Protein AF-0000000066313481 (afdb_homodimer)

Foldseek 3Di:
DAEAAEAEDQQQDPQLLVLLVLLCVQFQHQEYEAELQHPRRVVNLVSCVVPVRRAYAHAAELAAFAFPDPDQDQQADPVRTGHNDVCCLVVVVVPHDLVSVLVRRVVSVVSCVVSVDDHAEYDYDPRCCVRNVVSRLVVCVVSVHAYEDDPNDDDNDPHDYFPEEDAQCDDVSVDLVNVVVVCVVQQPHPGYYYYYAHAGDADPSCVVGDPRGVCNPSNSPNRSDPVSVVVCVVSVHHYDHRNVD/DAEAAEAEDQQQDPQLLVLLVLLCVQFQHQEYEAELQHPRRVVNLVSCVVPVRRAYAHAAELAAFAFPDPDQDQQADPVRTGHNDVVCLVVVVVPHDLVSSLVRRVVSVVSCVVSVDDHAEYDYDPRCCVSNVVSRLVVCVVSVHAYEDDPVDDDNDPHDYFPEEDAQCADVSVDLVNVVVVCVVQQPHPGYYYYYAHAGDADPSCVVGDPRGVCNPSNSPNRSDPVSVVVCVVSVYHYDHRNVD

Nearest PDB structures (foldseek):
  2i5i-assembly1_A  TM=9.371E-01  e=2.123E-26  Enterococcus faecalis V583
  7vi8-assembly1_A  TM=9.196E-01  e=6.247E-24  Klebsiella pneumoniae subsp. pneumoniae MGH 78578
  8jqf-assembly1_B  TM=8.524E-01  e=1.718E-20  Cyclobacterium marinum
  8jqf-assembly1_A  TM=8.500E-01  e=6.571E-20  Cyclobacterium marinum
  9dne-assembly1_I  TM=4.622E-01  e=2.523E-01  synthetic construct

Sequence (490 aa):
MKIIFNADDFGISPGAVYGILESYRRGVVKSTTLLANSPAFDLAVEVAKENPGLDIGAHLTLTFGYPLLQGLETLTDDNGRFRKNYTALESGLANVDMEEVERELTAQIEKILGAGITISHFDTHHSIEPLIYPVQHKLAEKYGVSIRRHSDVSDFGAIKTPDLFDTSFYADGVSFETIKKIVQEHIGTNDVVEVMTHPAYIDETLREISSYVEPRIKEVSILTSRELQAYLGQQEVEIISFRDLMKIIFNADDFGISPGAVYGILESYRRGVVKSTTLLANSPAFDLAVEVAKENPGLDIGAHLTLTFGYPLLQGLETLTDDNGRFRKNYTALESGLANVDMEEVERELTAQIEKILGAGITISHFDTHHSIEPLIYPVQHKLAEKYGVSIRRHSDVSDFGAIKTPDLFDTSFYADGVSFETIKKIVQEHIGTNDVVEVMTHPAYIDETLREISSYVEPRIKEVSILTSRELQAYLGQQEVEIISFRDL

Organism: Listeria innocua serovar 6a (strain ATCC BAA-680 / CLIP 11262) (NCBI:txid272626)

Solvent-accessible surface area (backbone atoms only — not comparable to full-atom values): 25602 Å² total; per-residue (Å²): 47,34,36,26,35,34,29,50,56,30,5,54,16,65,26,23,32,51,20,42,47,46,18,36,77,59,33,63,34,31,23,33,18,38,26,62,67,30,85,19,29,67,60,32,51,53,52,44,69,76,35,75,80,55,39,38,19,39,29,42,68,68,50,63,58,42,61,93,61,80,89,56,72,59,54,29,45,97,84,53,31,25,42,64,55,58,58,43,49,67,70,33,43,85,60,45,51,64,66,57,51,46,53,44,51,48,51,40,51,48,50,43,45,71,73,71,45,73,65,34,30,38,45,47,57,90,68,47,51,81,78,40,42,70,53,52,50,54,49,26,61,73,71,69,30,29,39,66,46,48,90,84,58,87,78,61,83,89,50,52,53,50,75,39,59,42,68,60,50,42,73,93,30,61,48,71,64,46,55,49,50,56,48,63,75,38,59,91,38,86,46,34,36,33,37,45,38,54,28,15,25,45,31,60,61,39,61,72,77,40,92,82,51,74,56,17,24,52,41,29,53,51,45,36,29,64,66,52,54,52,52,41,63,70,69,60,48,41,77,43,34,68,77,72,107,46,33,36,28,35,35,31,48,55,30,4,55,16,65,27,23,32,52,22,41,48,46,18,36,77,58,33,62,34,31,22,33,17,38,26,61,68,31,86,18,29,68,58,32,52,53,53,44,69,78,34,76,80,55,38,37,20,38,28,43,68,68,52,63,59,43,61,92,60,79,88,56,73,58,53,29,45,97,84,53,30,25,40,66,51,58,59,41,50,64,70,32,43,83,60,45,50,65,66,56,49,45,53,45,51,48,49,39,52,48,50,42,45,69,72,70,46,73,66,35,29,37,44,46,56,89,68,46,49,79,78,41,41,73,53,53,50,53,50,25,62,75,71,69,27,28,38,65,46,47,90,85,58,90,77,60,80,89,50,52,52,49,74,39,60,42,68,59,50,42,72,93,32,61,48,72,64,46,54,49,51,56,47,64,75,40,57,90,39,85,46,33,36,32,37,46,38,53,28,15,25,45,31,60,62,40,61,72,76,40,91,82,51,73,58,17,22,53,40,28,53,50,44,35,29,65,66,51,52,52,52,42,65,68,65,64,48,43,78,43,33,66,76,71,106

Structure (mmCIF, N/CA/C/O backbone):
data_AF-0000000066313481-model_v1
#
loop_
_entity.id
_entity.type
_entity.pdbx_description
1 polymer 'Carbohydrate deacetylase 1'
#
loop_
_atom_site.group_PDB
_atom_site.id
_atom_site.type_symbol
_atom_site.label_atom_id
_atom_site.label_alt_id
_atom_site.label_comp_id
_atom_site.label_asym_id
_atom_site.label_entity_id
_atom_site.label_seq_id
_atom_site.pdbx_PDB_ins_code
_atom_site.Cartn_x
_atom_site.Cartn_y
_atom_site.Cartn_z
_atom_site.occupancy
_atom_site.B_iso_or_equiv
_atom_site.auth_seq_id
_atom_site.auth_comp_id
_atom_site.auth_asym_id
_atom_site.auth_atom_id
_atom_site.pdbx_PDB_model_num
ATOM 1 N N . MET A 1 1 ? 20.969 -18.859 -16.391 1 94.88 1 MET A N 1
ATOM 2 C CA . MET A 1 1 ? 19.641 -19.281 -15.953 1 94.88 1 MET A CA 1
ATOM 3 C C . MET A 1 1 ? 18.656 -18.125 -16.078 1 94.88 1 MET A C 1
ATOM 5 O O . MET A 1 1 ? 19.047 -16.969 -16.25 1 94.88 1 MET A O 1
ATOM 9 N N . LYS A 1 2 ? 17.359 -18.484 -16.141 1 97.69 2 LYS A N 1
ATOM 10 C CA . LYS A 1 2 ? 16.266 -17.516 -16.078 1 97.69 2 LYS A CA 1
ATOM 11 C C . LYS A 1 2 ? 15.445 -17.703 -14.797 1 97.69 2 LYS A C 1
ATOM 13 O O . LYS A 1 2 ? 15.328 -18.812 -14.281 1 97.69 2 LYS A O 1
ATOM 18 N N . ILE A 1 3 ? 14.961 -16.578 -14.32 1 98.31 3 ILE A N 1
ATOM 19 C CA . ILE A 1 3 ? 14.195 -16.656 -13.078 1 98.31 3 ILE A CA 1
ATOM 20 C C . ILE A 1 3 ? 12.883 -15.891 -13.227 1 98.31 3 ILE A C 1
ATOM 22 O O . ILE A 1 3 ? 12.859 -14.805 -13.805 1 98.31 3 ILE A O 1
ATOM 26 N N . ILE A 1 4 ? 11.805 -16.469 -12.836 1 98.75 4 ILE A N 1
ATOM 27 C CA . ILE A 1 4 ? 10.5 -15.828 -12.711 1 98.75 4 ILE A CA 1
ATOM 28 C C . ILE A 1 4 ? 10.156 -15.625 -11.234 1 98.75 4 ILE A C 1
ATOM 30 O O . ILE A 1 4 ? 10 -16.594 -10.484 1 98.75 4 ILE A O 1
ATOM 34 N N . PHE A 1 5 ? 10.156 -14.375 -10.805 1 98.88 5 PHE A N 1
ATOM 35 C CA . PHE A 1 5 ? 9.531 -14.086 -9.523 1 98.88 5 PHE A CA 1
ATOM 36 C C . PHE A 1 5 ? 8.031 -13.867 -9.688 1 98.88 5 PHE A C 1
ATOM 38 O O . PHE A 1 5 ? 7.598 -12.82 -10.164 1 98.88 5 PHE A O 1
ATOM 45 N N . ASN A 1 6 ? 7.27 -14.867 -9.297 1 98.88 6 ASN A N 1
ATOM 46 C CA . ASN A 1 6 ? 5.816 -14.75 -9.375 1 98.88 6 ASN A CA 1
ATOM 47 C C . ASN A 1 6 ? 5.203 -14.445 -8.016 1 98.88 6 ASN A C 1
ATOM 49 O O . ASN A 1 6 ? 5.434 -15.18 -7.047 1 98.88 6 ASN A O 1
ATOM 53 N N . ALA A 1 7 ? 4.5 -13.312 -7.949 1 98.94 7 ALA A N 1
ATOM 54 C CA . ALA A 1 7 ? 3.818 -12.938 -6.715 1 98.94 7 ALA A CA 1
ATOM 55 C C . ALA A 1 7 ? 2.406 -13.516 -6.672 1 98.94 7 ALA A C 1
ATOM 57 O O . ALA A 1 7 ? 1.537 -13.109 -7.445 1 98.94 7 ALA A O 1
ATOM 58 N N . ASP A 1 8 ? 2.199 -14.422 -5.75 1 98.5 8 ASP A N 1
ATOM 59 C CA . ASP A 1 8 ? 0.881 -15.031 -5.578 1 98.5 8 ASP A CA 1
ATOM 60 C C . ASP A 1 8 ? -0.061 -14.094 -4.828 1 98.5 8 ASP A C 1
ATOM 62 O O . ASP A 1 8 ? 0.377 -13.094 -4.246 1 98.5 8 ASP A O 1
ATOM 66 N N . ASP A 1 9 ? -1.373 -14.344 -4.941 1 98.5 9 ASP A N 1
ATOM 67 C CA . ASP A 1 9 ? -2.418 -13.75 -4.109 1 98.5 9 ASP A CA 1
ATOM 68 C C . ASP A 1 9 ? -2.709 -12.312 -4.527 1 98.5 9 ASP A C 1
ATOM 70 O O . ASP A 1 9 ? -3.107 -11.492 -3.703 1 98.5 9 ASP A O 1
ATOM 74 N N . PHE A 1 10 ? -2.43 -11.977 -5.824 1 98.88 10 PHE A N 1
ATOM 75 C CA . PHE A 1 10 ? -2.818 -10.648 -6.297 1 98.88 10 PHE A CA 1
ATOM 76 C C . PHE A 1 10 ? -4.316 -10.43 -6.121 1 98.88 10 PHE A C 1
ATOM 78 O O . PHE A 1 10 ? -5.121 -11.281 -6.504 1 98.88 10 PHE A O 1
ATOM 85 N N . GLY A 1 11 ? -4.684 -9.352 -5.371 1 98.75 11 GLY A N 1
ATOM 86 C CA . GLY A 1 11 ? -6.086 -9.039 -5.141 1 98.75 11 GLY A CA 1
ATOM 87 C C . GLY A 1 11 ? -6.586 -9.5 -3.783 1 98.75 11 GLY A C 1
ATOM 88 O O . GLY A 1 11 ? -7.695 -9.156 -3.375 1 98.75 11 GLY A O 1
ATOM 89 N N . ILE A 1 12 ? -5.77 -10.227 -3.012 1 98.69 12 ILE A N 1
ATOM 90 C CA . ILE A 1 12 ? -6.254 -10.805 -1.764 1 98.69 12 ILE A CA 1
ATOM 91 C C . ILE A 1 12 ? -6.625 -9.688 -0.789 1 98.69 12 ILE A C 1
ATOM 93 O O . ILE A 1 12 ? -7.562 -9.836 -0 1 98.69 12 ILE A O 1
ATOM 97 N N . SER A 1 13 ? -5.926 -8.609 -0.8 1 98.69 13 SER A N 1
ATOM 98 C CA . SER A 1 13 ? -6.176 -7.406 -0.014 1 98.69 13 SER A CA 1
ATOM 99 C C . SER A 1 13 ? -5.543 -6.18 -0.665 1 98.69 13 SER A C 1
ATOM 101 O O . SER A 1 13 ? -4.664 -6.309 -1.517 1 98.69 13 SER A O 1
ATOM 103 N N . PRO A 1 14 ? -5.98 -4.977 -0.264 1 98.81 14 PRO A N 1
ATOM 104 C CA . PRO A 1 14 ? -5.355 -3.779 -0.835 1 98.81 14 PRO A CA 1
ATOM 105 C C . PRO A 1 14 ? -3.855 -3.709 -0.554 1 98.81 14 PRO A C 1
ATOM 107 O O . PRO A 1 14 ? -3.07 -3.385 -1.449 1 98.81 14 PRO A O 1
ATOM 110 N N . GLY A 1 15 ? -3.488 -4.047 0.662 1 98.81 15 GLY A N 1
ATOM 111 C CA . GLY A 1 15 ? -2.074 -4.062 0.999 1 98.81 15 GLY A CA 1
ATOM 112 C C . GLY A 1 15 ? -1.263 -4.992 0.116 1 98.81 15 GLY A C 1
ATOM 113 O O . GLY A 1 15 ? -0.123 -4.684 -0.238 1 98.81 15 GLY A O 1
ATOM 114 N N . ALA A 1 16 ? -1.848 -6.098 -0.25 1 98.94 16 ALA A N 1
ATOM 115 C CA . ALA A 1 16 ? -1.171 -7.047 -1.132 1 98.94 16 ALA A CA 1
ATOM 116 C C . ALA A 1 16 ? -1.066 -6.496 -2.551 1 98.94 16 ALA A C 1
ATOM 118 O O . ALA A 1 16 ? -0.037 -6.656 -3.211 1 98.94 16 ALA A O 1
ATOM 119 N N . VAL A 1 17 ? -2.119 -5.871 -3.016 1 98.94 17 VAL A N 1
ATOM 120 C CA . VAL A 1 17 ? -2.098 -5.281 -4.352 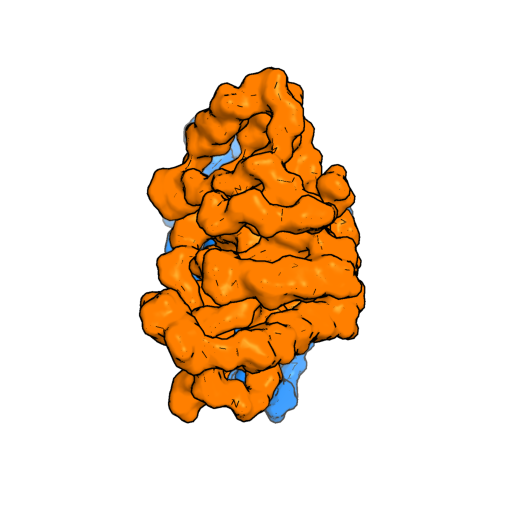1 98.94 17 VAL A CA 1
ATOM 121 C C . VAL A 1 17 ? -0.947 -4.281 -4.453 1 98.94 17 VAL A C 1
ATOM 123 O O . VAL A 1 17 ? -0.136 -4.352 -5.383 1 98.94 17 VAL A O 1
ATOM 126 N N . TYR A 1 18 ? -0.778 -3.449 -3.494 1 98.88 18 TYR A N 1
ATOM 127 C CA . TYR A 1 18 ? 0.228 -2.395 -3.566 1 98.88 18 TYR A CA 1
ATOM 128 C C . TYR A 1 18 ? 1.617 -2.947 -3.273 1 98.88 18 TYR A C 1
ATOM 130 O O . TYR A 1 18 ? 2.611 -2.475 -3.832 1 98.88 18 TYR A O 1
ATOM 138 N N . GLY A 1 19 ? 1.683 -3.949 -2.379 1 98.88 19 GLY A N 1
ATOM 139 C CA . GLY A 1 19 ? 2.965 -4.602 -2.172 1 98.88 19 GLY A CA 1
ATOM 140 C C . GLY A 1 19 ? 3.506 -5.27 -3.422 1 98.88 19 GLY A C 1
ATOM 141 O O . GLY A 1 19 ? 4.703 -5.188 -3.709 1 98.88 19 GLY A O 1
ATOM 142 N N . ILE A 1 20 ? 2.625 -5.898 -4.145 1 98.94 20 ILE A N 1
ATOM 143 C CA . ILE A 1 20 ? 3.008 -6.543 -5.395 1 98.94 20 ILE A CA 1
ATOM 144 C C . ILE A 1 20 ? 3.355 -5.484 -6.438 1 98.94 20 ILE A C 1
ATOM 146 O O . ILE A 1 20 ? 4.348 -5.617 -7.16 1 98.94 20 ILE A O 1
ATOM 150 N N . LEU A 1 21 ? 2.586 -4.434 -6.496 1 98.88 21 LEU A N 1
ATOM 151 C CA . LEU A 1 21 ? 2.875 -3.338 -7.418 1 98.88 21 LEU A CA 1
ATOM 152 C C . LEU A 1 21 ? 4.27 -2.775 -7.172 1 98.88 21 LEU A C 1
ATOM 154 O O . LEU A 1 21 ? 5.039 -2.578 -8.117 1 98.88 21 LEU A O 1
ATOM 158 N N . GLU A 1 22 ? 4.562 -2.535 -5.898 1 98.69 22 GLU A N 1
ATOM 159 C CA . GLU A 1 22 ? 5.871 -1.985 -5.551 1 98.69 22 GLU A CA 1
ATOM 160 C C . GLU A 1 22 ? 6.992 -2.949 -5.926 1 98.69 22 GLU A C 1
ATOM 162 O O . GLU A 1 22 ? 8.023 -2.535 -6.465 1 98.69 22 GLU A O 1
ATOM 167 N N . SER A 1 23 ? 6.777 -4.211 -5.684 1 98.88 23 SER A N 1
ATOM 168 C CA . SER A 1 23 ? 7.777 -5.227 -5.996 1 98.88 23 SER A CA 1
ATOM 169 C C . SER A 1 23 ? 7.992 -5.352 -7.5 1 98.88 23 SER A C 1
ATOM 171 O O . SER A 1 23 ? 9.047 -5.805 -7.945 1 98.88 23 SER A O 1
ATOM 173 N N . TYR A 1 24 ? 7.008 -4.977 -8.273 1 98.88 24 TYR A N 1
ATOM 174 C CA . TYR A 1 24 ? 7.102 -4.953 -9.734 1 98.88 24 TYR A CA 1
ATOM 175 C C . TYR A 1 24 ? 7.793 -3.684 -10.211 1 98.88 24 TYR A C 1
ATOM 177 O O . TYR A 1 24 ? 8.797 -3.748 -10.93 1 98.88 24 TYR A O 1
ATOM 185 N N . ARG A 1 25 ? 7.359 -2.516 -9.719 1 98.44 25 ARG A N 1
ATOM 186 C CA . ARG A 1 25 ? 7.832 -1.238 -10.242 1 98.44 25 ARG A CA 1
ATOM 187 C C . ARG A 1 25 ? 9.25 -0.947 -9.773 1 98.44 25 ARG A C 1
ATOM 189 O O . ARG A 1 25 ? 10.031 -0.324 -10.5 1 98.44 25 ARG A O 1
ATOM 196 N N . ARG A 1 26 ? 9.555 -1.423 -8.586 1 97.62 26 ARG A N 1
ATOM 197 C CA . ARG A 1 26 ? 10.828 -1.031 -8 1 97.62 26 ARG A CA 1
ATOM 198 C C . ARG A 1 26 ? 11.672 -2.254 -7.656 1 97.62 26 ARG A C 1
ATOM 200 O O . ARG A 1 26 ? 12.703 -2.139 -6.984 1 97.62 26 ARG A O 1
ATOM 207 N N . GLY A 1 27 ? 11.156 -3.432 -8.125 1 98.5 27 GLY A N 1
ATOM 208 C CA . GLY A 1 27 ? 11.844 -4.648 -7.738 1 98.5 27 GLY A CA 1
ATOM 209 C C . GLY A 1 27 ? 11.953 -5.66 -8.867 1 98.5 27 GLY A C 1
ATOM 210 O O . GLY A 1 27 ? 12.109 -5.285 -10.031 1 98.5 27 GLY A O 1
ATOM 211 N N . VAL A 1 28 ? 11.953 -6.941 -8.461 1 98.69 28 VAL A N 1
ATOM 212 C CA . VAL A 1 28 ? 12.352 -7.98 -9.406 1 98.69 28 VAL A CA 1
ATOM 213 C C . VAL A 1 28 ? 11.133 -8.789 -9.836 1 98.69 28 VAL A C 1
ATOM 215 O O . VAL A 1 28 ? 11.234 -9.656 -10.703 1 98.69 28 VAL A O 1
ATOM 218 N N . VAL A 1 29 ? 9.953 -8.461 -9.297 1 98.94 29 VAL A N 1
ATOM 219 C CA . VAL A 1 29 ? 8.742 -9.188 -9.656 1 98.94 29 VAL A CA 1
ATOM 220 C C . VAL A 1 29 ? 8.281 -8.773 -11.055 1 98.94 29 VAL A C 1
ATOM 222 O O . VAL A 1 29 ? 8.195 -7.578 -11.352 1 98.94 29 VAL A O 1
ATOM 225 N N . LYS A 1 30 ? 7.996 -9.789 -11.891 1 98.81 30 LYS A N 1
ATOM 226 C CA . LYS A 1 30 ? 7.539 -9.469 -13.234 1 98.81 30 LYS A CA 1
ATOM 227 C C . LYS A 1 30 ? 6.223 -10.172 -13.555 1 98.81 30 LYS A C 1
ATOM 229 O O . LYS A 1 30 ? 5.59 -9.883 -14.57 1 98.81 30 LYS A O 1
ATOM 234 N N . SER A 1 31 ? 5.797 -11.086 -12.648 1 98.69 31 SER A N 1
ATOM 235 C CA . SER A 1 31 ? 4.547 -11.82 -12.836 1 98.69 31 SER A CA 1
ATOM 236 C C . SER A 1 31 ? 3.781 -11.938 -11.523 1 98.69 31 SER A C 1
ATOM 238 O O . SER A 1 31 ? 4.383 -11.953 -10.445 1 98.69 31 SER A O 1
ATOM 240 N N . THR A 1 32 ? 2.518 -11.969 -11.68 1 98.94 32 THR A N 1
ATOM 241 C CA . THR A 1 32 ? 1.637 -12.219 -10.547 1 98.94 32 THR A CA 1
ATOM 242 C C . THR A 1 32 ? 0.41 -13.016 -10.977 1 98.94 32 THR A C 1
ATOM 244 O O . THR A 1 32 ? 0.207 -13.258 -12.164 1 98.94 32 THR A O 1
ATOM 247 N N . THR A 1 33 ? -0.325 -13.586 -10.016 1 98.94 33 THR A N 1
ATOM 248 C CA . THR A 1 33 ? -1.555 -14.305 -10.32 1 98.94 33 THR A CA 1
ATOM 249 C C . THR A 1 33 ? -2.719 -13.758 -9.492 1 98.94 33 THR A C 1
ATOM 251 O O . THR A 1 33 ? -2.604 -13.594 -8.281 1 98.94 33 THR A O 1
ATOM 254 N N . LEU A 1 34 ? -3.754 -13.469 -10.18 1 98.88 34 LEU A N 1
ATOM 255 C CA . LEU A 1 34 ? -4.906 -12.742 -9.664 1 98.88 34 LEU A CA 1
ATOM 256 C C . LEU A 1 34 ? -5.969 -13.711 -9.148 1 98.88 34 LEU A C 1
ATOM 258 O O . LEU A 1 34 ? -6.324 -14.672 -9.828 1 98.88 34 LEU A O 1
ATOM 262 N N . LEU A 1 35 ? -6.426 -13.477 -7.926 1 98.69 35 LEU A N 1
ATOM 263 C CA . LEU A 1 35 ? -7.543 -14.211 -7.336 1 98.69 35 LEU A CA 1
ATOM 264 C C . LEU A 1 35 ? -8.875 -13.602 -7.762 1 98.69 35 LEU A C 1
ATOM 266 O O . LEU A 1 35 ? -9.195 -12.477 -7.383 1 98.69 35 LEU A O 1
ATOM 270 N N . ALA A 1 36 ? -9.664 -14.359 -8.445 1 98.69 36 ALA A N 1
ATOM 271 C CA . ALA A 1 36 ? -10.906 -13.852 -9.023 1 98.69 36 ALA A CA 1
ATOM 272 C C . ALA A 1 36 ? -11.945 -13.578 -7.938 1 98.69 36 ALA A C 1
ATOM 274 O O . ALA A 1 36 ? -12.789 -12.688 -8.086 1 98.69 36 ALA A O 1
ATOM 275 N N . ASN A 1 37 ? -11.891 -14.32 -6.84 1 98 37 ASN A N 1
ATOM 276 C CA . ASN A 1 37 ? -12.914 -14.211 -5.812 1 98 37 ASN A CA 1
ATOM 277 C C . ASN A 1 37 ? -12.414 -13.438 -4.594 1 98 37 ASN A C 1
ATOM 279 O O . ASN A 1 37 ? -12.93 -13.609 -3.488 1 98 37 ASN A O 1
ATOM 283 N N . SER A 1 38 ? -11.43 -12.586 -4.777 1 97.5 38 SER A N 1
ATOM 284 C CA . SER A 1 38 ? -10.766 -11.938 -3.646 1 97.5 38 SER A CA 1
ATOM 285 C C . SER A 1 38 ? -11.398 -10.586 -3.338 1 97.5 38 SER A C 1
ATOM 287 O O . SER A 1 38 ? -11.992 -9.961 -4.215 1 97.5 38 SER A O 1
ATOM 289 N N . PRO A 1 39 ? -11.242 -10.062 -2.072 1 97.62 39 PRO A N 1
ATOM 290 C CA . PRO A 1 39 ? -11.844 -8.797 -1.642 1 97.62 39 PRO A CA 1
ATOM 291 C C . PRO A 1 39 ? -11.32 -7.598 -2.436 1 97.62 39 PRO A C 1
ATOM 293 O O . PRO A 1 39 ? -12.047 -6.613 -2.617 1 97.62 39 PRO A O 1
ATOM 296 N N . ALA A 1 40 ? -10.102 -7.676 -2.879 1 98.44 40 ALA A N 1
ATOM 297 C CA . ALA A 1 40 ? -9.523 -6.516 -3.549 1 98.44 40 ALA A CA 1
ATOM 298 C C . ALA A 1 40 ? -9.383 -6.762 -5.047 1 98.44 40 ALA A C 1
ATOM 300 O O . ALA A 1 40 ? -8.477 -6.223 -5.691 1 98.44 40 ALA A O 1
ATOM 301 N N . PHE A 1 41 ? -10.25 -7.598 -5.641 1 98.75 41 PHE A N 1
ATOM 302 C CA . PHE A 1 41 ? -10.219 -7.945 -7.055 1 98.75 41 PHE A CA 1
ATOM 303 C C . PHE A 1 41 ? -10.289 -6.695 -7.926 1 98.75 41 PHE A C 1
ATOM 305 O O . PHE A 1 41 ? -9.477 -6.516 -8.836 1 98.75 41 PHE A O 1
ATOM 312 N N . ASP A 1 42 ? -11.227 -5.777 -7.637 1 98.69 42 ASP A N 1
ATOM 313 C CA . ASP A 1 42 ? -11.422 -4.598 -8.477 1 98.69 42 ASP A CA 1
ATOM 314 C C . ASP A 1 42 ? -10.203 -3.68 -8.43 1 98.69 42 ASP A C 1
ATOM 316 O O . ASP A 1 42 ? -9.789 -3.139 -9.453 1 98.69 42 ASP A O 1
ATOM 320 N N . LEU A 1 43 ? -9.664 -3.51 -7.254 1 98.62 43 LEU A N 1
ATOM 321 C CA . LEU A 1 43 ? -8.445 -2.717 -7.129 1 98.62 43 LEU A CA 1
ATOM 322 C C . LEU A 1 43 ? -7.309 -3.34 -7.926 1 98.62 43 LEU A C 1
ATOM 324 O O . LEU A 1 43 ? -6.57 -2.635 -8.617 1 98.62 43 LEU A O 1
ATOM 328 N N . ALA A 1 44 ? -7.203 -4.637 -7.828 1 98.88 44 ALA A N 1
ATOM 329 C CA . ALA A 1 44 ? -6.148 -5.34 -8.555 1 98.88 44 ALA A CA 1
ATOM 330 C C . ALA A 1 44 ? -6.297 -5.145 -10.062 1 98.88 44 ALA A C 1
ATOM 332 O O . ALA A 1 44 ? -5.309 -4.93 -10.766 1 98.88 44 ALA A O 1
ATOM 333 N N . VAL A 1 45 ? -7.496 -5.215 -10.523 1 98.88 45 VAL A N 1
ATOM 334 C CA . VAL A 1 45 ? -7.777 -5.031 -11.945 1 98.88 45 VAL A CA 1
ATOM 335 C C . VAL A 1 45 ? -7.375 -3.619 -12.367 1 98.88 45 VAL A C 1
ATOM 337 O O . VAL A 1 45 ? -6.715 -3.439 -13.391 1 98.88 45 VAL A O 1
ATOM 340 N N . GLU A 1 46 ? -7.746 -2.652 -11.609 1 98.56 46 GLU A N 1
ATOM 341 C CA . GLU A 1 46 ? -7.387 -1.266 -11.891 1 98.56 46 GLU A CA 1
ATOM 342 C C . GLU A 1 46 ? -5.875 -1.089 -11.961 1 98.56 46 GLU A C 1
ATOM 344 O O . GLU A 1 46 ? -5.352 -0.513 -12.914 1 98.56 46 GLU A O 1
ATOM 349 N N . VAL A 1 47 ? -5.215 -1.637 -10.984 1 98.56 47 VAL A N 1
ATOM 350 C CA . VAL A 1 47 ? -3.764 -1.513 -10.898 1 98.56 47 VAL A CA 1
ATOM 351 C C . VAL A 1 47 ? -3.109 -2.242 -12.07 1 98.56 47 VAL A C 1
ATOM 353 O O . VAL A 1 47 ? -2.148 -1.743 -12.656 1 98.56 47 VAL A O 1
ATOM 356 N N . ALA A 1 48 ? -3.641 -3.383 -12.391 1 98.75 48 ALA A N 1
ATOM 357 C CA . ALA A 1 48 ? -3.115 -4.141 -13.523 1 98.75 48 ALA A CA 1
ATOM 358 C C . ALA A 1 48 ? -3.232 -3.342 -14.82 1 98.75 48 ALA A C 1
ATOM 360 O O . ALA A 1 48 ? -2.281 -3.271 -15.602 1 98.75 48 ALA A O 1
ATOM 361 N N . LYS A 1 49 ? -4.336 -2.711 -15.016 1 98.5 49 LYS A N 1
ATOM 362 C CA . LYS A 1 49 ? -4.578 -1.947 -16.234 1 98.5 49 LYS A CA 1
ATOM 363 C C . LYS A 1 49 ? -3.658 -0.732 -16.312 1 98.5 49 LYS A C 1
ATOM 365 O O . LYS A 1 49 ? -3.242 -0.33 -17.406 1 98.5 49 LYS A O 1
ATOM 370 N N . GLU A 1 50 ? -3.336 -0.198 -15.148 1 97.69 50 GLU A N 1
ATOM 371 C CA . GLU A 1 50 ? -2.438 0.95 -15.094 1 97.69 50 GLU A CA 1
ATOM 372 C C . GLU A 1 50 ? -0.983 0.522 -15.266 1 97.69 50 GLU A C 1
ATOM 374 O O . GLU A 1 50 ? -0.098 1.363 -15.43 1 97.69 50 GLU A O 1
ATOM 379 N N . ASN A 1 51 ? -0.75 -0.786 -15.281 1 98.31 51 ASN A N 1
ATOM 380 C CA . ASN A 1 51 ? 0.6 -1.335 -15.359 1 98.31 51 ASN A CA 1
ATOM 381 C C . ASN A 1 51 ? 0.663 -2.521 -16.312 1 98.31 51 ASN A C 1
ATOM 383 O O . ASN A 1 51 ? 0.931 -3.648 -15.898 1 98.31 51 ASN A O 1
ATOM 387 N N . PRO A 1 52 ? 0.526 -2.311 -17.578 1 97.81 52 PRO A N 1
ATOM 388 C CA . PRO A 1 52 ? 0.377 -3.393 -18.562 1 97.81 52 PRO A CA 1
ATOM 389 C C . PRO A 1 52 ? 1.634 -4.25 -18.688 1 97.81 52 PRO A C 1
ATOM 391 O O . PRO A 1 52 ? 1.59 -5.332 -19.281 1 97.81 52 PRO A O 1
ATOM 394 N N . GLY A 1 53 ? 2.764 -3.742 -18.156 1 98.19 53 GLY A N 1
ATOM 395 C CA . GLY A 1 53 ? 3.98 -4.539 -18.172 1 98.19 53 GLY A CA 1
ATOM 396 C C . GLY A 1 53 ? 3.969 -5.664 -17.156 1 98.19 53 GLY A C 1
ATOM 397 O O . GLY A 1 53 ? 4.738 -6.621 -17.266 1 98.19 53 GLY A O 1
ATOM 398 N N . LEU A 1 54 ? 3.186 -5.547 -16.109 1 98.75 54 LEU A N 1
ATOM 399 C CA . LEU A 1 54 ? 3.031 -6.609 -15.125 1 98.75 54 LEU A CA 1
ATOM 400 C C . LEU A 1 54 ? 2.289 -7.801 -15.727 1 98.75 54 LEU A C 1
ATOM 402 O O . LEU A 1 54 ? 1.157 -7.66 -16.188 1 98.75 54 LEU A O 1
ATOM 406 N N . ASP A 1 55 ? 2.943 -8.953 -15.758 1 98.88 55 ASP A N 1
ATOM 407 C CA . ASP A 1 55 ? 2.352 -10.164 -16.328 1 98.88 55 ASP A CA 1
ATOM 408 C C . ASP A 1 55 ? 1.343 -10.781 -15.367 1 98.88 55 ASP A C 1
ATOM 410 O O . ASP A 1 55 ? 1.682 -11.109 -14.227 1 98.88 55 ASP A O 1
ATOM 414 N N . ILE A 1 56 ? 0.123 -10.938 -15.805 1 98.88 56 ILE A N 1
ATOM 415 C CA . ILE A 1 56 ? -0.945 -11.406 -14.93 1 98.88 56 ILE A CA 1
ATOM 416 C C . ILE A 1 56 ? -1.357 -12.82 -15.32 1 98.88 56 ILE A C 1
ATOM 418 O O . ILE A 1 56 ? -1.57 -13.109 -16.5 1 98.88 56 ILE A O 1
ATOM 422 N N . GLY A 1 57 ? -1.369 -13.703 -14.375 1 98.88 57 GLY A N 1
ATOM 423 C CA . GLY A 1 57 ? -2.01 -15.008 -14.477 1 98.88 57 GLY A CA 1
ATOM 424 C C . GLY A 1 57 ? -3.229 -15.141 -13.586 1 98.88 57 GLY A C 1
ATOM 425 O O . GLY A 1 57 ? -3.619 -14.195 -12.914 1 98.88 57 GLY A O 1
ATOM 426 N N . ALA A 1 58 ? -3.879 -16.312 -13.641 1 98.88 58 ALA A N 1
ATOM 427 C CA . ALA A 1 58 ? -4.996 -16.625 -12.758 1 98.88 58 ALA A CA 1
ATOM 428 C C . ALA A 1 58 ? -4.547 -17.5 -11.594 1 98.88 58 ALA A C 1
ATOM 430 O O . ALA A 1 58 ? -3.914 -18.547 -11.797 1 98.88 58 ALA A O 1
ATOM 431 N N . HIS A 1 59 ? -4.805 -17.031 -10.422 1 98.62 59 HIS A N 1
ATOM 432 C CA . HIS A 1 59 ? -4.57 -17.812 -9.211 1 98.62 59 HIS A CA 1
ATOM 433 C C . HIS A 1 59 ? -5.793 -18.641 -8.844 1 98.62 59 HIS A C 1
ATOM 435 O O . HIS A 1 59 ? -6.574 -18.266 -7.973 1 98.62 59 HIS A O 1
ATOM 441 N N . LEU A 1 60 ? -5.871 -19.797 -9.422 1 97.5 60 LEU A N 1
ATOM 442 C CA . LEU A 1 60 ? -7.059 -20.625 -9.289 1 97.5 60 LEU A CA 1
ATOM 443 C C . LEU A 1 60 ? -7.199 -21.156 -7.863 1 97.5 60 LEU A C 1
ATOM 445 O O . LEU A 1 60 ? -6.207 -21.531 -7.238 1 97.5 60 LEU A O 1
ATOM 449 N N . THR A 1 61 ? -8.484 -21.062 -7.406 1 95.19 61 THR A N 1
ATOM 450 C CA . THR A 1 61 ? -8.633 -21.469 -6.008 1 95.19 61 THR A CA 1
ATOM 451 C C . THR A 1 61 ? -9.93 -22.234 -5.797 1 95.19 61 THR A C 1
ATOM 453 O O . THR A 1 61 ? -10.938 -21.953 -6.445 1 95.19 61 THR A O 1
ATOM 456 N N . LEU A 1 62 ? -9.836 -23.219 -4.906 1 93.25 62 LEU A N 1
ATOM 457 C CA . LEU A 1 62 ? -10.984 -23.984 -4.418 1 93.25 62 LEU A CA 1
ATOM 458 C C . LEU A 1 62 ? -10.992 -24.031 -2.896 1 93.25 62 LEU A C 1
ATOM 460 O O . LEU A 1 62 ? -11.758 -24.797 -2.303 1 93.25 62 LEU A O 1
ATOM 464 N N . THR A 1 63 ? -10.172 -23.25 -2.264 1 90.44 63 THR A N 1
ATOM 465 C CA . THR A 1 63 ? -9.938 -23.422 -0.836 1 90.44 63 THR A CA 1
ATOM 466 C C . THR A 1 63 ? -10.094 -22.109 -0.089 1 90.44 63 THR A C 1
ATOM 468 O O . THR A 1 63 ? -9.93 -22.062 1.132 1 90.44 63 THR A O 1
ATOM 471 N N . PHE A 1 64 ? -10.391 -21.094 -0.795 1 90.31 64 PHE A N 1
ATOM 472 C CA . PHE A 1 64 ? -10.375 -19.766 -0.216 1 90.31 64 PHE A CA 1
ATOM 473 C C . PHE A 1 64 ? -11.648 -19 -0.576 1 90.31 64 PHE A C 1
ATOM 475 O O . PHE A 1 64 ? -12.008 -18.891 -1.752 1 90.31 64 PHE A O 1
ATOM 482 N N . GLY A 1 65 ? -12.32 -18.531 0.491 1 92.69 65 GLY A N 1
ATOM 483 C CA . GLY A 1 65 ? -13.461 -17.656 0.248 1 92.69 65 GLY A CA 1
ATOM 484 C C . GLY A 1 65 ? -14.664 -18.391 -0.316 1 92.69 65 GLY A C 1
ATOM 485 O O . GLY A 1 65 ? -14.945 -19.531 0.079 1 92.69 65 GLY A O 1
ATOM 486 N N . TYR A 1 66 ? -15.422 -17.75 -1.127 1 95.31 66 TYR A N 1
ATOM 487 C CA . TYR A 1 66 ? -16.641 -18.25 -1.763 1 95.31 66 TYR A CA 1
ATOM 488 C C . TYR A 1 66 ? -16.406 -18.5 -3.248 1 95.31 66 TYR A C 1
ATOM 490 O O . TYR A 1 66 ? -15.688 -17.75 -3.906 1 95.31 66 TYR A O 1
ATOM 498 N N . PRO A 1 67 ? -17.016 -19.594 -3.762 1 96.5 67 PRO A N 1
ATOM 499 C CA . PRO A 1 67 ? -17 -19.734 -5.219 1 96.5 67 PRO A CA 1
ATOM 500 C C . PRO A 1 67 ? -17.75 -18.609 -5.93 1 96.5 67 PRO A C 1
ATOM 502 O O . PRO A 1 67 ? -18.5 -17.875 -5.293 1 96.5 67 PRO A O 1
ATOM 505 N N . LEU A 1 68 ? -17.359 -18.422 -7.176 1 98.38 68 LEU A N 1
ATOM 506 C CA . LEU A 1 68 ? -18.125 -17.484 -7.996 1 98.38 68 LEU A CA 1
ATOM 507 C C . LEU A 1 68 ? -19.5 -18.062 -8.352 1 98.38 68 LEU A C 1
ATOM 509 O O . LEU A 1 68 ? -20.484 -17.328 -8.438 1 98.38 68 LEU A O 1
ATOM 513 N N . LEU A 1 69 ? -19.484 -19.375 -8.516 1 97.62 69 LEU A N 1
ATOM 514 C CA . LEU A 1 69 ? -20.719 -20.047 -8.898 1 97.62 69 LEU A CA 1
ATOM 515 C C . LEU A 1 69 ? -21.516 -20.453 -7.66 1 97.62 69 LEU A C 1
ATOM 517 O O . LEU A 1 69 ? -20.953 -20.641 -6.582 1 97.62 69 LEU A O 1
ATOM 521 N N . GLN A 1 70 ? -22.812 -20.562 -7.887 1 94.12 70 GLN A N 1
ATOM 522 C CA . GLN A 1 70 ? -23.703 -21.078 -6.855 1 94.12 70 GLN A CA 1
ATOM 523 C C . GLN A 1 70 ? -24.078 -22.531 -7.133 1 94.12 70 GLN A C 1
ATOM 525 O O . GLN A 1 70 ? -23.922 -23.016 -8.25 1 94.12 70 GLN A O 1
ATOM 530 N N . GLY A 1 71 ? -24.453 -23.234 -6.125 1 90.5 71 GLY A N 1
ATOM 531 C CA . GLY A 1 71 ? -25.016 -24.578 -6.281 1 90.5 71 GLY A CA 1
ATOM 532 C C . GLY A 1 71 ? -23.969 -25.656 -6.406 1 90.5 71 GLY A C 1
ATOM 533 O O . GLY A 1 71 ? -24.25 -26.734 -6.949 1 90.5 71 GLY A O 1
ATOM 534 N N . LEU A 1 72 ? -22.766 -25.312 -5.98 1 91.19 72 LEU A N 1
ATOM 535 C CA . LEU A 1 72 ? -21.734 -26.328 -5.973 1 91.19 72 LEU A CA 1
ATOM 536 C C . LEU A 1 72 ? -21.891 -27.266 -4.777 1 91.19 72 LEU A C 1
ATOM 538 O O . LEU A 1 72 ? -21.859 -26.812 -3.629 1 91.19 72 LEU A O 1
ATOM 542 N N . GLU A 1 73 ? -22.047 -28.5 -4.996 1 88.81 73 GLU A N 1
ATOM 543 C CA . GLU A 1 73 ? -22.391 -29.469 -3.953 1 88.81 73 GLU A CA 1
ATOM 544 C C . GLU A 1 73 ? -21.156 -30.016 -3.268 1 88.81 73 GLU A C 1
ATOM 546 O O . GLU A 1 73 ? -21.125 -30.172 -2.045 1 88.81 73 GLU A O 1
ATOM 551 N N . THR A 1 74 ? -20.156 -30.266 -4.027 1 89.5 74 THR A N 1
ATOM 552 C CA . THR A 1 74 ? -19.016 -31 -3.463 1 89.5 74 THR A CA 1
ATOM 553 C C . THR A 1 74 ? -17.906 -30.031 -3.061 1 89.5 74 THR A C 1
ATOM 555 O O . THR A 1 74 ? -17 -30.406 -2.309 1 89.5 74 THR A O 1
ATOM 558 N N . LEU A 1 75 ? -17.953 -28.781 -3.521 1 90.5 75 LEU A N 1
ATOM 559 C CA . LEU A 1 75 ? -16.844 -27.859 -3.303 1 90.5 75 LEU A CA 1
ATOM 560 C C . LEU A 1 75 ? -17.141 -26.938 -2.117 1 90.5 75 LEU A C 1
ATOM 562 O O . LEU A 1 75 ? -16.219 -26.297 -1.587 1 90.5 75 LEU A O 1
ATOM 566 N N . THR A 1 76 ? -18.391 -26.891 -1.708 1 91.06 76 THR A N 1
ATOM 567 C CA . THR A 1 76 ? -18.75 -25.875 -0.733 1 91.06 76 THR A CA 1
ATOM 568 C C . THR A 1 76 ? -19.312 -26.5 0.53 1 91.06 76 THR A C 1
ATOM 570 O O . THR A 1 76 ? -19.828 -27.625 0.494 1 91.06 76 THR A O 1
ATOM 573 N N . ASP A 1 77 ? -19.172 -25.781 1.615 1 89 77 ASP A N 1
ATOM 574 C CA . ASP A 1 77 ? -19.812 -26.188 2.861 1 89 77 ASP A CA 1
ATOM 575 C C . ASP A 1 77 ? -21.25 -25.656 2.934 1 89 77 ASP A C 1
ATOM 577 O O . ASP A 1 77 ? -21.797 -25.172 1.938 1 89 77 ASP A O 1
ATOM 581 N N . ASP A 1 78 ? -21.859 -25.781 4.156 1 88.94 78 ASP A N 1
ATOM 582 C CA . ASP A 1 78 ? -23.266 -25.453 4.316 1 88.94 78 ASP A CA 1
ATOM 583 C C . ASP A 1 78 ? -23.5 -23.953 4.234 1 88.94 78 ASP A C 1
ATOM 585 O O . ASP A 1 78 ? -24.609 -23.5 3.967 1 88.94 78 ASP A O 1
ATOM 589 N N . ASN A 1 79 ? -22.438 -23.234 4.383 1 89.88 79 ASN A N 1
ATOM 590 C CA . ASN A 1 79 ? -22.547 -21.781 4.34 1 89.88 79 ASN A CA 1
ATOM 591 C C . ASN A 1 79 ? -22.172 -21.234 2.963 1 89.88 79 ASN A C 1
ATOM 593 O O . ASN A 1 79 ? -22.141 -20.016 2.766 1 89.88 79 ASN A O 1
ATOM 597 N N . GLY A 1 80 ? -21.844 -22.094 2.016 1 91 80 GLY A N 1
ATOM 598 C CA . GLY A 1 80 ? -21.531 -21.688 0.657 1 91 80 GLY A CA 1
ATOM 599 C C . GLY A 1 80 ? -20.078 -21.328 0.463 1 91 80 GLY A C 1
ATOM 600 O O . GLY A 1 80 ? -19.672 -20.891 -0.616 1 91 80 GLY A O 1
ATOM 601 N N . ARG A 1 81 ? -19.312 -21.531 1.518 1 91.56 81 ARG A N 1
ATOM 602 C CA . ARG A 1 81 ? -17.891 -21.266 1.429 1 91.56 81 ARG A CA 1
ATOM 603 C C . ARG A 1 81 ? -17.141 -22.5 0.907 1 91.56 81 ARG A C 1
ATOM 605 O O . ARG A 1 81 ? -17.562 -23.625 1.137 1 91.56 81 ARG A O 1
ATOM 612 N N . PHE A 1 82 ? -15.977 -22.219 0.161 1 91.81 82 PHE A N 1
ATOM 613 C CA . PHE A 1 82 ? -15.117 -23.359 -0.164 1 91.81 82 PHE A CA 1
ATOM 614 C C . PHE A 1 82 ? -14.766 -24.156 1.091 1 91.81 82 PHE A C 1
ATOM 616 O O . PHE A 1 82 ? -14.508 -23.562 2.146 1 91.81 82 PHE A O 1
ATOM 623 N N . ARG A 1 83 ? -14.688 -25.328 0.936 1 83.19 83 ARG A N 1
ATOM 624 C CA . ARG A 1 83 ? -14.312 -26.188 2.057 1 83.19 83 ARG A CA 1
ATOM 625 C C . ARG A 1 83 ? -12.844 -25.984 2.416 1 83.19 83 ARG A C 1
ATOM 627 O O . ARG A 1 83 ? -11.992 -25.828 1.533 1 83.19 83 ARG A O 1
ATOM 634 N N . LYS A 1 84 ? -12.562 -25.438 3.629 1 68.81 84 LYS A N 1
ATOM 635 C CA . LYS A 1 84 ? -11.227 -25.047 4.074 1 68.81 84 LYS A CA 1
ATOM 636 C C . LYS A 1 84 ? -10.258 -26.219 4.004 1 68.81 84 LYS A C 1
ATOM 638 O O . LYS A 1 84 ? -9.07 -26.047 3.756 1 68.81 84 LYS A O 1
ATOM 643 N N . ASN A 1 85 ? -10.586 -27.359 4.523 1 54.28 85 ASN A N 1
ATOM 644 C CA . ASN A 1 85 ? -9.586 -28.375 4.781 1 54.28 85 ASN A CA 1
ATOM 645 C C . ASN A 1 85 ? -9.156 -29.094 3.5 1 54.28 85 ASN A C 1
ATOM 647 O O . ASN A 1 85 ? -9.984 -29.688 2.807 1 54.28 85 ASN A O 1
ATOM 651 N N . TYR A 1 86 ? -7.824 -28.641 3.094 1 54.06 86 TYR A N 1
ATOM 652 C CA . TYR A 1 86 ? -7.094 -29.344 2.041 1 54.06 86 TYR A CA 1
ATOM 653 C C . TYR A 1 86 ? -7.242 -30.859 2.184 1 54.06 86 TYR A C 1
ATOM 655 O O . TYR A 1 86 ? -7.387 -31.562 1.188 1 54.06 86 TYR A O 1
ATOM 663 N N . THR A 1 87 ? -7.031 -31.141 3.541 1 50.97 87 THR A N 1
ATOM 664 C CA . THR A 1 87 ? -7.141 -32.562 3.795 1 50.97 87 THR A CA 1
ATOM 665 C C . THR A 1 87 ? -8.445 -33.125 3.232 1 50.97 87 THR A C 1
ATOM 667 O O . THR A 1 87 ? -8.492 -34.25 2.74 1 50.97 87 THR A O 1
ATOM 670 N N . ALA A 1 88 ? -9.328 -32.25 3.377 1 50.62 88 ALA A N 1
ATOM 671 C CA . ALA A 1 88 ? -10.602 -32.75 2.832 1 50.62 88 ALA A CA 1
ATOM 672 C C . ALA A 1 88 ? -10.539 -32.844 1.31 1 50.62 88 ALA A C 1
ATOM 674 O O . ALA A 1 88 ? -11.102 -33.75 0.72 1 50.62 88 ALA A O 1
ATOM 675 N N . LEU A 1 89 ? -9.844 -31.812 0.736 1 53.78 89 LEU A N 1
ATOM 676 C CA . LEU A 1 89 ? -9.672 -31.984 -0.703 1 53.78 89 LEU A CA 1
ATOM 677 C C . LEU A 1 89 ? -8.805 -33.188 -1.009 1 53.78 89 LEU A C 1
ATOM 679 O O . LEU A 1 89 ? -9.062 -33.938 -1.968 1 53.78 89 LEU A O 1
ATOM 683 N N . GLU A 1 90 ? -7.754 -33.219 -0.155 1 53.38 90 GLU A N 1
ATOM 684 C CA . GLU A 1 90 ? -6.875 -34.375 -0.327 1 53.38 90 GLU A CA 1
ATOM 685 C C . GLU A 1 90 ? -7.613 -35.656 -0.034 1 53.38 90 GLU A C 1
ATOM 687 O O . GLU A 1 90 ? -7.516 -36.625 -0.798 1 53.38 90 GLU A O 1
ATOM 692 N N . SER A 1 91 ? -8.008 -35.656 1.247 1 50.78 91 SER A N 1
ATOM 693 C CA . SER A 1 91 ? -8.719 -36.844 1.612 1 50.78 91 SER A CA 1
ATOM 694 C C . SER A 1 91 ? -10.07 -36.938 0.912 1 50.78 91 SER A C 1
ATOM 696 O O . SER A 1 91 ? -10.648 -38.031 0.772 1 50.78 91 SER A O 1
ATOM 698 N N . GLY A 1 92 ? -10.609 -35.812 0.535 1 50.78 92 GLY A N 1
ATOM 699 C CA . GLY A 1 92 ? -11.992 -35.688 0.102 1 50.78 92 GLY A CA 1
ATOM 700 C C . GLY A 1 92 ? -12.141 -35.625 -1.406 1 50.78 92 GLY A C 1
ATOM 701 O O . GLY A 1 92 ? -13.242 -35.406 -1.919 1 50.78 92 GLY A O 1
ATOM 702 N N . LEU A 1 93 ? -11.031 -35.438 -2.109 1 54.75 93 LEU A N 1
ATOM 703 C CA . LEU A 1 93 ? -11.328 -35.469 -3.537 1 54.75 93 LEU A CA 1
ATOM 704 C C . LEU A 1 93 ? -12.148 -36.688 -3.906 1 54.75 93 LEU A C 1
ATOM 706 O O . LEU A 1 93 ? -12.68 -36.781 -5.016 1 54.75 93 LEU A O 1
ATOM 710 N N . ALA A 1 94 ? -12.031 -37.656 -2.971 1 58.97 94 ALA A N 1
ATOM 711 C CA . ALA A 1 94 ? -12.852 -38.812 -3.314 1 58.97 94 ALA A CA 1
ATOM 712 C C . ALA A 1 94 ? -14.305 -38.375 -3.562 1 58.97 94 ALA A C 1
ATOM 714 O O . ALA A 1 94 ? -15 -39 -4.375 1 58.97 94 ALA A O 1
ATOM 715 N N . ASN A 1 95 ? -14.555 -37.188 -3.109 1 73.69 95 ASN A N 1
ATOM 716 C CA . ASN A 1 95 ? -15.969 -36.875 -3.281 1 73.69 95 ASN A CA 1
ATOM 717 C C . ASN A 1 95 ? -16.156 -35.5 -3.955 1 73.69 95 ASN A C 1
ATOM 719 O O . ASN A 1 95 ? -17.234 -34.906 -3.852 1 73.69 95 ASN A O 1
ATOM 723 N N . VAL A 1 96 ? -14.977 -35.156 -4.719 1 84.31 96 VAL A N 1
ATOM 724 C CA . VAL A 1 96 ? -15.133 -33.906 -5.402 1 84.31 96 VAL A CA 1
ATOM 725 C C . VAL A 1 96 ? -15.562 -34.125 -6.852 1 84.31 96 VAL A C 1
ATOM 727 O O . VAL A 1 96 ? -14.984 -34.969 -7.547 1 84.31 96 VAL A O 1
ATOM 730 N N . ASP A 1 97 ? -16.594 -33.5 -7.27 1 89.06 97 ASP A N 1
ATOM 731 C CA . ASP A 1 97 ? -17.062 -33.562 -8.648 1 89.06 97 ASP A CA 1
ATOM 732 C C . ASP A 1 97 ? -16.172 -32.719 -9.562 1 89.06 97 ASP A C 1
ATOM 734 O O . ASP A 1 97 ? -16.219 -31.469 -9.5 1 89.06 97 ASP A O 1
ATOM 738 N N . MET A 1 98 ? -15.461 -33.375 -10.461 1 91.31 98 MET A N 1
ATOM 739 C CA . MET A 1 98 ? -14.492 -32.688 -11.312 1 91.31 98 MET A CA 1
ATOM 740 C C . MET A 1 98 ? -15.195 -31.797 -12.328 1 91.31 98 MET A C 1
ATOM 742 O O . MET A 1 98 ? -14.602 -30.859 -12.852 1 91.31 98 MET A O 1
ATOM 746 N N . GLU A 1 99 ? -16.391 -32.094 -12.586 1 94.25 99 GLU A N 1
ATOM 747 C CA . GLU A 1 99 ? -17.156 -31.172 -13.43 1 94.25 99 GLU A CA 1
ATOM 748 C C . GLU A 1 99 ? -17.422 -29.844 -12.711 1 94.25 99 GLU A C 1
ATOM 750 O O . GLU A 1 99 ? -17.391 -28.781 -13.336 1 94.25 99 GLU A O 1
ATOM 755 N N . GLU A 1 100 ? -17.672 -29.922 -11.391 1 94.19 100 GLU A N 1
ATOM 756 C CA . GLU A 1 100 ? -17.812 -28.719 -10.586 1 94.19 100 GLU A CA 1
ATOM 757 C C . GLU A 1 100 ? -16.516 -27.922 -10.555 1 94.19 100 GLU A C 1
ATOM 759 O O . GLU A 1 100 ? -16.547 -26.688 -10.656 1 94.19 100 GLU A O 1
ATOM 764 N N . VAL A 1 101 ? -15.492 -28.656 -10.438 1 94.69 101 VAL A N 1
ATOM 765 C CA . VAL A 1 101 ? -14.18 -28.031 -10.414 1 94.69 101 VAL A CA 1
ATOM 766 C C . VAL A 1 101 ? -13.945 -27.266 -11.719 1 94.69 101 VAL A C 1
ATOM 768 O O . VAL A 1 101 ? -13.594 -26.078 -11.695 1 94.69 101 VAL A O 1
ATOM 771 N N . GLU A 1 102 ? -14.172 -27.938 -12.844 1 97.12 102 GLU A N 1
ATOM 772 C CA . GLU A 1 102 ? -13.961 -27.312 -14.148 1 97.12 102 GLU A CA 1
ATOM 773 C C . GLU A 1 102 ? -14.852 -26.094 -14.328 1 97.12 102 GLU A C 1
ATOM 775 O O . GLU A 1 102 ? -14.406 -25.062 -14.82 1 97.12 102 GLU A O 1
ATOM 780 N N . ARG A 1 103 ? -16.109 -26.203 -13.93 1 97.88 103 ARG A N 1
ATOM 781 C CA . ARG A 1 103 ? -17.047 -25.094 -14.07 1 97.88 103 ARG A CA 1
ATOM 782 C C . ARG A 1 103 ? -16.609 -23.891 -13.227 1 97.88 103 ARG A C 1
ATOM 784 O O . ARG A 1 103 ? -16.609 -22.766 -13.703 1 97.88 103 ARG A O 1
ATOM 791 N N . GLU A 1 104 ? -16.25 -24.172 -11.984 1 97.62 104 GLU A N 1
ATOM 792 C CA . GLU A 1 104 ? -15.852 -23.094 -11.086 1 97.62 104 GLU A CA 1
ATOM 793 C C . GLU A 1 104 ? -14.562 -22.438 -11.555 1 97.62 104 GLU A C 1
ATOM 795 O O . GLU A 1 104 ? -14.477 -21.203 -11.609 1 97.62 104 GLU A O 1
ATOM 800 N N . LEU A 1 105 ? -13.594 -23.219 -11.93 1 98.25 105 LEU A N 1
ATOM 801 C CA . LEU A 1 105 ? -12.328 -22.656 -12.383 1 98.25 105 LEU A CA 1
ATOM 802 C C . LEU A 1 105 ? -12.516 -21.875 -13.68 1 98.25 105 LEU A C 1
ATOM 804 O O . LEU A 1 105 ? -11.875 -20.828 -13.891 1 98.25 105 LEU A O 1
ATOM 808 N N . THR A 1 106 ? -13.359 -22.375 -14.578 1 98.81 106 THR A N 1
ATOM 809 C CA . THR A 1 106 ? -13.688 -21.641 -15.797 1 98.81 106 THR A CA 1
ATOM 810 C C . THR A 1 106 ? -14.312 -20.297 -15.461 1 98.81 106 THR A C 1
ATOM 812 O O . THR A 1 106 ? -13.953 -19.266 -16.047 1 98.81 106 THR A O 1
ATOM 815 N N . ALA A 1 107 ? -15.219 -20.297 -14.461 1 98.88 107 ALA A N 1
ATOM 816 C CA . ALA A 1 107 ? -15.859 -19.047 -14.047 1 98.88 107 ALA A CA 1
ATOM 817 C C . ALA A 1 107 ? -14.828 -18.047 -13.516 1 98.88 107 ALA A C 1
ATOM 819 O O . ALA A 1 107 ? -14.914 -16.859 -13.797 1 98.88 107 ALA A O 1
ATOM 820 N N . GLN A 1 108 ? -13.891 -18.516 -12.75 1 98.81 108 GLN A N 1
ATOM 821 C CA . GLN A 1 108 ? -12.836 -17.672 -12.219 1 98.81 108 GLN A CA 1
ATOM 822 C C . GLN A 1 108 ? -12 -17.062 -13.352 1 98.81 108 GLN A C 1
ATOM 824 O O . GLN A 1 108 ? -11.727 -15.859 -13.352 1 98.81 108 GLN A O 1
ATOM 829 N N . ILE A 1 109 ? -11.602 -17.906 -14.328 1 98.94 109 ILE A N 1
ATOM 830 C CA . ILE A 1 109 ? -10.812 -17.453 -15.477 1 98.94 109 ILE A CA 1
ATOM 831 C C . ILE A 1 109 ? -11.602 -16.422 -16.266 1 98.94 109 ILE A C 1
ATOM 833 O O . ILE A 1 109 ? -11.078 -15.352 -16.594 1 98.94 109 ILE A O 1
ATOM 837 N N . GLU A 1 110 ? -12.844 -16.688 -16.531 1 98.88 110 GLU A N 1
ATOM 838 C CA . GLU A 1 110 ? -13.68 -15.812 -17.359 1 98.88 110 GLU A CA 1
ATOM 839 C C . GLU A 1 110 ? -13.938 -14.477 -16.672 1 98.88 110 GLU A C 1
ATOM 841 O O . GLU A 1 110 ? -14.055 -13.445 -17.328 1 98.88 110 GLU A O 1
ATOM 846 N N . LYS A 1 111 ? -14.039 -14.531 -15.352 1 98.88 111 LYS A N 1
ATOM 847 C CA . LYS A 1 111 ? -14.195 -13.273 -14.625 1 98.88 111 LYS A CA 1
ATOM 848 C C . LYS A 1 111 ? -12.984 -12.367 -14.836 1 98.88 111 LYS A C 1
ATOM 850 O O . LYS A 1 111 ? -13.133 -11.164 -15.062 1 98.88 111 LYS A O 1
ATOM 855 N N . ILE A 1 112 ? -11.812 -12.922 -14.75 1 98.94 112 ILE A N 1
ATOM 856 C CA . ILE A 1 112 ? -10.586 -12.156 -14.938 1 98.94 112 ILE A CA 1
ATOM 857 C C . ILE A 1 112 ? -10.523 -11.617 -16.359 1 98.94 112 ILE A C 1
ATOM 859 O O . ILE A 1 112 ? -10.273 -10.43 -16.578 1 98.94 112 ILE A O 1
ATOM 863 N N . LEU A 1 113 ? -10.812 -12.492 -17.344 1 98.88 113 LEU A N 1
ATOM 864 C CA . LEU A 1 113 ? -10.82 -12.07 -18.734 1 98.88 113 LEU A CA 1
ATOM 865 C C . LEU A 1 113 ? -11.898 -11.016 -18.984 1 98.88 113 LEU A C 1
ATOM 867 O O . LEU A 1 113 ? -11.664 -10.039 -19.688 1 98.88 113 LEU A O 1
ATOM 871 N N . GLY A 1 114 ? -13 -11.195 -18.344 1 98.75 114 GLY A N 1
ATOM 872 C CA . GLY A 1 114 ? -14.117 -10.273 -18.484 1 98.75 114 GLY A CA 1
ATOM 873 C C . GLY A 1 114 ? -13.812 -8.891 -17.953 1 98.75 114 GLY A C 1
ATOM 874 O O . GLY A 1 114 ? -14.438 -7.906 -18.359 1 98.75 114 GLY A O 1
ATOM 875 N N . ALA A 1 115 ? -12.914 -8.828 -17.078 1 98.69 115 ALA A N 1
ATOM 876 C CA . ALA A 1 115 ? -12.508 -7.547 -16.5 1 98.69 115 ALA A CA 1
ATOM 877 C C . ALA A 1 115 ? -11.516 -6.828 -17.422 1 98.69 115 ALA A C 1
ATOM 879 O O . ALA A 1 115 ? -11.047 -5.734 -17.094 1 98.69 115 ALA A O 1
ATOM 880 N N . GLY A 1 116 ? -11.141 -7.488 -18.484 1 98.5 116 GLY A N 1
ATOM 881 C CA . GLY A 1 116 ? -10.25 -6.879 -19.453 1 98.5 116 GLY A CA 1
ATOM 882 C C . GLY A 1 116 ? -8.789 -7.23 -19.234 1 98.5 116 GLY A C 1
ATOM 883 O O . GLY A 1 116 ? -7.895 -6.559 -19.75 1 98.5 116 GLY A O 1
ATOM 884 N N . ILE A 1 117 ? -8.547 -8.234 -18.484 1 98.56 117 ILE A N 1
ATOM 885 C CA . ILE A 1 117 ? -7.188 -8.672 -18.188 1 98.56 117 ILE A CA 1
ATOM 886 C C . ILE A 1 117 ? -6.82 -9.859 -19.062 1 98.56 117 ILE A C 1
ATOM 888 O O . ILE A 1 117 ? -7.57 -10.836 -19.141 1 98.56 117 ILE A O 1
ATOM 892 N N . THR A 1 118 ? -5.719 -9.758 -19.766 1 98.25 118 THR A N 1
ATOM 893 C CA . THR A 1 118 ? -5.152 -10.914 -20.453 1 98.25 118 THR A CA 1
ATOM 894 C C . THR A 1 118 ? -4.301 -11.75 -19.5 1 98.25 118 THR A C 1
ATOM 896 O O . THR A 1 118 ? -3.527 -11.203 -18.703 1 98.25 118 THR A O 1
ATOM 899 N N . ILE A 1 119 ? -4.461 -13.047 -19.594 1 98.69 119 ILE A N 1
ATOM 900 C CA . ILE A 1 119 ? -3.717 -13.891 -18.672 1 98.69 119 ILE A CA 1
ATOM 901 C C . ILE A 1 119 ? -2.666 -14.695 -19.438 1 98.69 119 ILE A C 1
ATOM 903 O O . ILE A 1 119 ? -2.867 -15.031 -20.594 1 98.69 119 ILE A O 1
ATOM 907 N N . SER A 1 120 ? -1.579 -15.008 -18.688 1 98.75 120 SER A N 1
ATOM 908 C CA . SER A 1 120 ? -0.491 -15.727 -19.359 1 98.75 120 SER A CA 1
ATOM 909 C C . SER A 1 120 ? -0.295 -17.109 -18.75 1 98.75 120 SER A C 1
ATOM 911 O O . SER A 1 120 ? 0.341 -17.969 -19.359 1 98.75 120 SER A O 1
ATOM 913 N N . HIS A 1 121 ? -0.809 -17.312 -17.547 1 98.75 121 HIS A N 1
ATOM 914 C CA . HIS A 1 121 ? -0.488 -18.562 -16.859 1 98.75 121 HIS A CA 1
ATOM 915 C C . HIS A 1 121 ? -1.463 -18.828 -15.719 1 98.75 121 HIS A C 1
ATOM 917 O O . HIS A 1 121 ? -2.178 -17.922 -15.281 1 98.75 121 HIS A O 1
ATOM 923 N N . PHE A 1 122 ? -1.459 -20.109 -15.32 1 97.88 122 PHE A N 1
ATOM 924 C CA . PHE A 1 122 ? -2.207 -20.516 -14.141 1 97.88 122 PHE A CA 1
ATOM 925 C C . PHE A 1 122 ? -1.265 -20.984 -13.039 1 97.88 122 PHE A C 1
ATOM 927 O O . PHE A 1 122 ? -0.239 -21.609 -13.312 1 97.88 122 PHE A O 1
ATOM 934 N N . ASP A 1 123 ? -1.609 -20.672 -11.867 1 96.75 123 ASP A N 1
ATOM 935 C CA . ASP A 1 123 ? -1.231 -21.422 -10.68 1 96.75 123 ASP A CA 1
ATOM 936 C C . ASP A 1 123 ? -2.41 -21.578 -9.719 1 96.75 123 ASP A C 1
ATOM 938 O O . ASP A 1 123 ? -3.549 -21.266 -10.078 1 96.75 123 ASP A O 1
ATOM 942 N N . THR A 1 124 ? -2.129 -22.281 -8.57 1 94.56 124 THR A N 1
ATOM 943 C CA . THR A 1 124 ? -3.256 -22.516 -7.676 1 94.56 124 THR A CA 1
ATOM 944 C C . THR A 1 124 ? -2.951 -22 -6.277 1 94.56 124 THR A C 1
ATOM 946 O O . THR A 1 124 ? -1.806 -22.047 -5.824 1 94.56 124 THR A O 1
ATOM 949 N N . HIS A 1 125 ? -3.955 -21.469 -5.695 1 93.94 125 HIS A N 1
ATOM 950 C CA . HIS A 1 125 ? -3.861 -21.109 -4.281 1 93.94 125 HIS A CA 1
ATOM 951 C C . HIS A 1 125 ? -3.75 -22.359 -3.408 1 93.94 125 HIS A C 1
ATOM 953 O O . HIS A 1 125 ? -4.48 -23.328 -3.607 1 93.94 125 HIS A O 1
ATOM 959 N N . HIS A 1 126 ? -2.801 -22.453 -2.5 1 88.94 126 HIS A N 1
ATOM 960 C CA . HIS A 1 126 ? -2.527 -23.531 -1.551 1 88.94 126 HIS A CA 1
ATOM 961 C C . HIS A 1 126 ? -2.004 -24.766 -2.262 1 88.94 126 HIS A C 1
ATOM 963 O O . HIS A 1 126 ? -2.178 -25.891 -1.772 1 88.94 126 HIS A O 1
ATOM 969 N N . SER A 1 127 ? -1.571 -24.656 -3.516 1 87.56 127 SER A N 1
ATOM 970 C CA . SER A 1 127 ? -0.858 -25.703 -4.238 1 87.56 127 SER A CA 1
ATOM 971 C C . SER A 1 127 ? -1.718 -26.953 -4.391 1 87.56 127 SER A C 1
ATOM 973 O O . SER A 1 127 ? -1.28 -28.062 -4.059 1 87.56 127 SER A O 1
ATOM 975 N N . ILE A 1 128 ? -2.889 -26.828 -4.926 1 86.5 128 ILE A N 1
ATOM 976 C CA . ILE A 1 128 ? -3.814 -27.938 -5.07 1 86.5 128 ILE A CA 1
ATOM 977 C C . ILE A 1 128 ? -3.646 -28.578 -6.449 1 86.5 128 ILE A C 1
ATOM 979 O O . ILE A 1 128 ? -4.508 -29.328 -6.898 1 86.5 128 ILE A O 1
ATOM 983 N N . GLU A 1 129 ? -2.58 -28.312 -7.16 1 86.06 129 GLU A N 1
ATOM 984 C CA . GLU A 1 129 ? -2.344 -28.797 -8.516 1 86.06 129 GLU A CA 1
ATOM 985 C C . GLU A 1 129 ? -2.461 -30.328 -8.586 1 86.06 129 GLU A C 1
ATOM 987 O O . GLU A 1 129 ? -3.08 -30.859 -9.508 1 86.06 129 GLU A O 1
ATOM 992 N N . PRO A 1 130 ? -1.949 -31.016 -7.664 1 82 130 PRO A N 1
ATOM 993 C CA . PRO A 1 130 ? -2.029 -32.469 -7.766 1 82 130 PRO A CA 1
ATOM 994 C C . PRO A 1 130 ? -3.469 -33 -7.766 1 82 130 PRO A C 1
ATOM 996 O O . PRO A 1 130 ? -3.75 -34.031 -8.336 1 82 130 PRO A O 1
ATOM 999 N N . LEU A 1 131 ? -4.332 -32.125 -7.254 1 81.62 131 LEU A N 1
ATOM 1000 C CA . LEU A 1 131 ? -5.719 -32.531 -7.113 1 81.62 131 LEU A CA 1
ATOM 1001 C C . LEU A 1 131 ? -6.52 -32.188 -8.367 1 81.62 131 LEU A C 1
ATOM 1003 O O . LEU A 1 131 ? -7.484 -32.906 -8.695 1 81.62 131 LEU A O 1
ATOM 1007 N N . ILE A 1 132 ? -6.059 -31.234 -9.031 1 88.12 132 ILE A N 1
ATOM 1008 C CA . ILE A 1 132 ? -6.941 -30.75 -10.086 1 88.12 132 ILE A CA 1
ATOM 1009 C C . ILE A 1 132 ? -6.195 -30.719 -11.414 1 88.12 132 ILE A C 1
ATOM 1011 O O . ILE A 1 132 ? -6.645 -30.094 -12.375 1 88.12 132 ILE A O 1
ATOM 1015 N N . TYR A 1 133 ? -5.168 -31.422 -11.523 1 87 133 TYR A N 1
ATOM 1016 C CA . TYR A 1 133 ? -4.227 -31.312 -12.625 1 87 133 TYR A CA 1
ATOM 1017 C C . TYR A 1 133 ? -4.91 -31.578 -13.961 1 87 133 TYR A C 1
ATOM 1019 O O . TYR A 1 133 ? -4.688 -30.875 -14.938 1 87 133 TYR A O 1
ATOM 1027 N N . PRO A 1 134 ? -5.762 -32.625 -14.07 1 89.06 134 PRO A N 1
ATOM 1028 C CA . PRO A 1 134 ? -6.395 -32.875 -15.375 1 89.06 134 PRO A CA 1
ATOM 1029 C C . PRO A 1 134 ? -7.254 -31.688 -15.828 1 89.06 134 PRO A C 1
ATOM 1031 O O . PRO A 1 134 ? -7.23 -31.328 -17 1 89.06 134 PRO A O 1
ATOM 1034 N N . VAL A 1 135 ? -7.938 -31.141 -14.883 1 93.56 135 VAL A N 1
ATOM 1035 C CA . VAL A 1 135 ? -8.797 -30 -15.211 1 93.56 135 VAL A CA 1
ATOM 1036 C C . VAL A 1 135 ? -7.938 -28.781 -15.516 1 93.56 135 VAL A C 1
ATOM 1038 O O . VAL A 1 135 ? -8.203 -28.047 -16.484 1 93.56 135 VAL A O 1
ATOM 1041 N N . GLN A 1 136 ? -6.906 -28.562 -14.727 1 94.25 136 GLN A N 1
ATOM 1042 C CA . GLN A 1 136 ? -6.008 -27.438 -14.938 1 94.25 136 GLN A CA 1
ATOM 1043 C C . GLN A 1 136 ? -5.359 -27.5 -16.312 1 94.25 136 GLN A C 1
ATOM 1045 O O . GLN A 1 136 ? -5.273 -26.484 -17.016 1 94.25 136 GLN A O 1
ATOM 1050 N N . HIS A 1 137 ? -4.969 -28.688 -16.75 1 94.31 137 HIS A N 1
ATOM 1051 C CA . HIS A 1 137 ? -4.336 -28.875 -18.062 1 94.31 137 HIS A CA 1
ATOM 1052 C C . HIS A 1 137 ? -5.324 -28.625 -19.188 1 94.31 137 HIS A C 1
ATOM 1054 O O . HIS A 1 137 ? -4.988 -27.938 -20.172 1 94.31 137 HIS A O 1
ATOM 1060 N N . LYS A 1 138 ? -6.461 -29.219 -19 1 96.38 138 LYS A N 1
ATOM 1061 C CA . LYS A 1 138 ? -7.512 -29 -20 1 96.38 138 LYS A CA 1
ATOM 1062 C C . LYS A 1 138 ? -7.797 -27.516 -20.188 1 96.38 138 LYS A C 1
ATOM 1064 O O . LYS A 1 138 ? -7.875 -27.047 -21.328 1 96.38 138 LYS A O 1
ATOM 1069 N N . LEU A 1 139 ? -7.891 -26.812 -19.141 1 98.06 139 LEU A N 1
ATOM 1070 C CA . LEU A 1 139 ? -8.188 -25.391 -19.203 1 98.06 139 LEU A CA 1
ATOM 1071 C C . LEU A 1 139 ? -7 -24.609 -19.766 1 98.06 139 LEU A C 1
ATOM 1073 O O . LEU A 1 139 ? -7.184 -23.641 -20.516 1 98.06 139 LEU A O 1
ATOM 1077 N N . ALA A 1 140 ? -5.801 -24.984 -19.391 1 97.88 140 ALA A N 1
ATOM 1078 C CA . ALA A 1 140 ? -4.613 -24.312 -19.922 1 97.88 140 ALA A CA 1
ATOM 1079 C C . ALA A 1 140 ? -4.543 -24.438 -21.438 1 97.88 140 ALA A C 1
ATOM 1081 O O . ALA A 1 140 ? -4.176 -23.484 -22.125 1 97.88 140 ALA A O 1
ATOM 1082 N N . GLU A 1 141 ? -4.852 -25.594 -21.953 1 97.25 141 GLU A N 1
ATOM 1083 C CA . GLU A 1 141 ? -4.898 -25.797 -23.406 1 97.25 141 GLU A CA 1
ATOM 1084 C C . GLU A 1 141 ? -5.984 -24.938 -24.047 1 97.25 141 GLU A C 1
ATOM 1086 O O . GLU A 1 141 ? -5.75 -24.281 -25.062 1 97.25 141 GLU A O 1
ATOM 1091 N N . LYS A 1 142 ? -7.113 -25 -23.438 1 97.94 142 LYS A N 1
ATOM 1092 C CA . LYS A 1 142 ? -8.258 -24.25 -23.969 1 97.94 142 LYS A CA 1
ATOM 1093 C C . LYS A 1 142 ? -7.953 -22.766 -24.078 1 97.94 142 LYS A C 1
ATOM 1095 O O . LYS A 1 142 ? -8.297 -22.125 -25.078 1 97.94 142 LYS A O 1
ATOM 1100 N N . TYR A 1 143 ? -7.289 -22.188 -23.094 1 98.31 143 TYR A N 1
ATOM 1101 C CA . TYR A 1 143 ? -7.082 -20.75 -23.047 1 98.31 143 TYR A CA 1
ATOM 1102 C C . TYR A 1 143 ? -5.707 -20.375 -23.594 1 98.31 143 TYR A C 1
ATOM 1104 O O . TYR A 1 143 ? -5.383 -19.188 -23.719 1 98.31 143 TYR A O 1
ATOM 1112 N N . GLY A 1 144 ? -4.887 -21.328 -23.875 1 97.56 144 GLY A N 1
ATOM 1113 C CA . GLY A 1 144 ? -3.588 -21.094 -24.469 1 97.56 144 GLY A CA 1
ATOM 1114 C C . GLY A 1 144 ? -2.598 -20.438 -23.531 1 97.56 144 GLY A C 1
ATOM 1115 O O . GLY A 1 144 ? -1.927 -19.469 -23.891 1 97.56 144 GLY A O 1
ATOM 1116 N N . VAL A 1 145 ? -2.551 -20.953 -22.266 1 98.25 145 VAL A N 1
ATOM 1117 C CA . VAL A 1 145 ? -1.692 -20.312 -21.281 1 98.25 145 VAL A CA 1
ATOM 1118 C C . VAL A 1 145 ? -0.754 -21.359 -20.656 1 98.25 145 VAL A C 1
ATOM 1120 O O . VAL A 1 145 ? -0.991 -22.562 -20.781 1 98.25 145 VAL A O 1
ATOM 1123 N N . SER A 1 146 ? 0.346 -20.891 -20.062 1 98 146 SER A N 1
ATOM 1124 C CA . SER A 1 146 ? 1.287 -21.75 -19.344 1 98 146 SER A CA 1
ATOM 1125 C C . SER A 1 146 ? 0.771 -22.078 -17.953 1 98 146 SER A C 1
ATOM 1127 O O . SER A 1 146 ? -0.268 -21.578 -17.516 1 98 146 SER A O 1
ATOM 1129 N N . ILE A 1 147 ? 1.453 -23.016 -17.281 1 97.06 147 ILE A N 1
ATOM 1130 C CA . ILE A 1 147 ? 1.085 -23.344 -15.914 1 97.06 147 ILE A CA 1
ATOM 1131 C C . ILE A 1 147 ? 2.34 -23.406 -15.047 1 97.06 147 ILE A C 1
ATOM 1133 O O . ILE A 1 147 ? 3.43 -23.703 -15.539 1 97.06 147 ILE A O 1
ATOM 1137 N N . ARG A 1 148 ? 2.219 -23.078 -13.719 1 96.81 148 ARG A N 1
ATOM 1138 C CA . ARG A 1 148 ? 3.254 -23.375 -12.734 1 96.81 148 ARG A CA 1
ATOM 1139 C C . ARG A 1 148 ? 3.562 -24.875 -12.703 1 96.81 148 ARG A C 1
ATOM 1141 O O . ARG A 1 148 ? 2.65 -25.703 -12.711 1 96.81 148 ARG A O 1
ATOM 1148 N N . ARG A 1 149 ? 4.879 -25.109 -12.703 1 93.06 149 ARG A N 1
ATOM 1149 C CA . ARG A 1 149 ? 5.293 -26.516 -12.602 1 93.06 149 ARG A CA 1
ATOM 1150 C C . ARG A 1 149 ? 5.168 -27.016 -1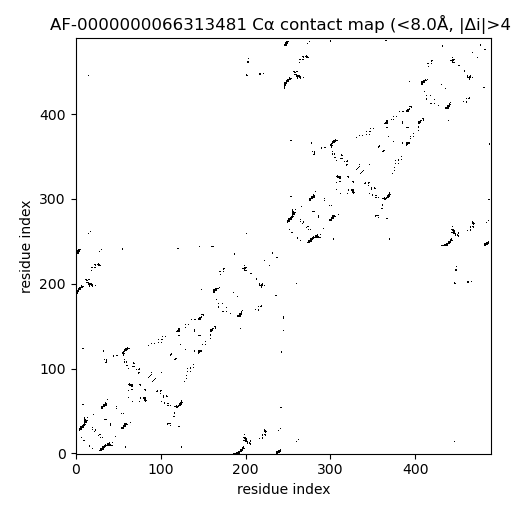1.172 1 93.06 149 ARG A C 1
ATOM 1152 O O . ARG A 1 149 ? 5.719 -26.422 -10.242 1 93.06 149 ARG A O 1
ATOM 1159 N N . HIS A 1 150 ? 4.363 -28 -10.984 1 85.88 150 HIS A N 1
ATOM 1160 C CA . HIS A 1 150 ? 4.301 -28.641 -9.672 1 85.88 150 HIS A CA 1
ATOM 1161 C C . HIS A 1 150 ? 5.059 -29.953 -9.664 1 85.88 150 HIS A C 1
ATOM 1163 O O . HIS A 1 150 ? 4.922 -30.766 -10.586 1 85.88 150 HIS A O 1
ATOM 1169 N N . SER A 1 151 ? 5.848 -30.125 -8.648 1 79.31 151 SER A N 1
ATOM 1170 C CA . SER A 1 151 ? 6.773 -31.25 -8.586 1 79.31 151 SER A CA 1
ATOM 1171 C C . SER A 1 151 ? 6.027 -32.594 -8.633 1 79.31 151 SER A C 1
ATOM 1173 O O . SER A 1 151 ? 6.57 -33.594 -9.102 1 79.31 151 SER A O 1
ATOM 1175 N N . ASP A 1 152 ? 4.812 -32.594 -8.195 1 77.5 152 ASP A N 1
ATOM 1176 C CA . ASP A 1 152 ? 4.055 -33.812 -8.102 1 77.5 152 ASP A CA 1
ATOM 1177 C C . ASP A 1 152 ? 3.373 -34.156 -9.422 1 77.5 152 ASP A C 1
ATOM 1179 O O . ASP A 1 152 ? 2.719 -35.188 -9.547 1 77.5 152 ASP A O 1
ATOM 1183 N N . VAL A 1 153 ? 3.545 -33.219 -10.398 1 78.06 153 VAL A N 1
ATOM 1184 C CA . VAL A 1 153 ? 2.963 -33.438 -11.711 1 78.06 153 VAL A CA 1
ATOM 1185 C C . VAL A 1 153 ? 4.062 -33.812 -12.711 1 78.06 153 VAL A C 1
ATOM 1187 O O . VAL A 1 153 ? 5.039 -33.062 -12.859 1 78.06 153 VAL A O 1
ATOM 1190 N N . SER A 1 154 ? 4.008 -34.906 -13.352 1 74.81 154 SER A N 1
ATOM 1191 C CA . SER A 1 154 ? 5.098 -35.438 -14.164 1 74.81 154 SER A CA 1
ATOM 1192 C C . SER A 1 154 ? 4.855 -35.156 -15.648 1 74.81 154 SER A C 1
ATOM 1194 O O . SER A 1 154 ? 5.789 -35.188 -16.453 1 74.81 154 SER A O 1
ATOM 1196 N N . ASP A 1 155 ? 3.66 -34.969 -16.047 1 80.31 155 ASP A N 1
ATOM 1197 C CA . ASP A 1 155 ? 3.365 -34.812 -17.453 1 80.31 155 ASP A CA 1
ATOM 1198 C C . ASP A 1 155 ? 2.619 -33.5 -17.719 1 80.31 155 ASP A C 1
ATOM 1200 O O . ASP A 1 155 ? 1.491 -33.312 -17.25 1 80.31 155 ASP A O 1
ATOM 1204 N N . PHE A 1 156 ? 3.234 -32.625 -18.469 1 84.38 156 PHE A N 1
ATOM 1205 C CA . PHE A 1 156 ? 2.639 -31.344 -18.781 1 84.38 156 PHE A CA 1
ATOM 1206 C C . PHE A 1 156 ? 2.254 -31.266 -20.25 1 84.38 156 PHE A C 1
ATOM 1208 O O . PHE A 1 156 ? 1.67 -30.266 -20.688 1 84.38 156 PHE A O 1
ATOM 1215 N N . GLY A 1 157 ? 2.516 -32.375 -20.906 1 85.56 157 GLY A N 1
ATOM 1216 C CA . GLY A 1 157 ? 2.203 -32.375 -22.328 1 85.56 157 GLY A CA 1
ATOM 1217 C C . GLY A 1 157 ? 2.84 -31.25 -23.094 1 85.56 157 GLY A C 1
ATOM 1218 O O . GLY A 1 157 ? 4.043 -31 -22.984 1 85.56 157 GLY A O 1
ATOM 1219 N N . ALA A 1 158 ? 1.991 -30.516 -23.859 1 91.31 158 ALA A N 1
ATOM 1220 C CA . ALA A 1 158 ? 2.484 -29.438 -24.703 1 91.31 158 ALA A CA 1
ATOM 1221 C C . ALA A 1 158 ? 2.426 -28.094 -23.969 1 91.31 158 ALA A C 1
ATOM 1223 O O . ALA A 1 158 ? 2.871 -27.078 -24.5 1 91.31 158 ALA A O 1
ATOM 1224 N N . ILE A 1 159 ? 1.912 -28.125 -22.734 1 94.69 159 ILE A N 1
ATOM 1225 C CA . ILE A 1 159 ? 1.753 -26.891 -21.984 1 94.69 159 ILE A CA 1
ATOM 1226 C C . ILE A 1 159 ? 3.113 -26.422 -21.469 1 94.69 159 ILE A C 1
ATOM 1228 O O . ILE A 1 159 ? 3.883 -27.203 -20.922 1 94.69 159 ILE A O 1
ATOM 1232 N N . LYS A 1 160 ? 3.402 -25.188 -21.734 1 96.25 160 LYS A N 1
ATOM 1233 C CA . LYS A 1 160 ? 4.672 -24.609 -21.281 1 96.25 160 LYS A CA 1
ATOM 1234 C C . LYS A 1 160 ? 4.691 -24.438 -19.766 1 96.25 160 LYS A C 1
ATOM 1236 O O . LYS A 1 160 ? 3.684 -24.062 -19.172 1 96.25 160 LYS A O 1
ATOM 1241 N N . THR A 1 161 ? 5.781 -24.781 -19.188 1 96.75 161 THR A N 1
ATOM 1242 C CA . THR A 1 161 ? 6.039 -24.594 -17.766 1 96.75 161 THR A CA 1
ATOM 1243 C C . THR A 1 161 ? 7.484 -24.156 -17.531 1 96.75 161 THR A C 1
ATOM 1245 O O . THR A 1 161 ? 8.352 -24.375 -18.391 1 96.75 161 THR A O 1
ATOM 1248 N N . PRO A 1 162 ? 7.762 -23.438 -16.438 1 97.38 162 PRO A N 1
ATOM 1249 C CA . PRO A 1 162 ? 9.164 -23.359 -16.016 1 97.38 162 PRO A CA 1
ATOM 1250 C C . PRO A 1 162 ? 9.797 -24.734 -15.828 1 97.38 162 PRO A C 1
ATOM 1252 O O . PRO A 1 162 ? 9.094 -25.75 -15.805 1 97.38 162 PRO A O 1
ATOM 1255 N N . ASP A 1 163 ? 11.07 -24.75 -15.75 1 95.69 163 ASP A N 1
ATOM 1256 C CA . ASP A 1 163 ? 11.758 -26.031 -15.523 1 95.69 163 ASP A CA 1
ATOM 1257 C C . ASP A 1 163 ? 11.633 -26.469 -14.07 1 95.69 163 ASP A C 1
ATOM 1259 O O . ASP A 1 163 ? 11.609 -27.672 -13.789 1 95.69 163 ASP A O 1
ATOM 1263 N N . LEU A 1 164 ? 11.562 -25.5 -13.164 1 95.31 164 LEU A N 1
ATOM 1264 C CA . LEU A 1 164 ? 11.5 -25.781 -11.734 1 95.31 164 LEU A CA 1
ATOM 1265 C C . LEU A 1 164 ? 10.602 -24.766 -11.023 1 95.31 164 LEU A C 1
ATOM 1267 O O . LEU A 1 164 ? 10.445 -23.641 -11.484 1 95.31 164 LEU A O 1
ATOM 1271 N N . PHE A 1 165 ? 10.008 -25.219 -9.984 1 96.56 165 PHE A N 1
ATOM 1272 C CA . PHE A 1 165 ? 9.219 -24.406 -9.07 1 96.56 165 PHE A CA 1
ATOM 1273 C C . PHE A 1 165 ? 9.82 -24.438 -7.672 1 96.56 165 PHE A C 1
ATOM 1275 O O . PHE A 1 165 ? 9.867 -25.484 -7.031 1 96.56 165 PHE A O 1
ATOM 1282 N N . ASP A 1 166 ? 10.312 -23.297 -7.215 1 96.94 166 ASP A N 1
ATOM 1283 C CA . ASP A 1 166 ? 10.984 -23.234 -5.922 1 96.94 166 ASP A CA 1
ATOM 1284 C C . ASP A 1 166 ? 10.117 -22.516 -4.891 1 96.94 166 ASP A C 1
ATOM 1286 O O . ASP A 1 166 ? 9.672 -21.391 -5.121 1 96.94 166 ASP A O 1
ATOM 1290 N N . THR A 1 167 ? 9.859 -23.125 -3.75 1 96.81 167 THR A N 1
ATOM 1291 C CA . THR A 1 167 ? 8.984 -22.594 -2.713 1 96.81 167 THR A CA 1
ATOM 1292 C C . THR A 1 167 ? 9.789 -22.203 -1.473 1 96.81 167 THR A C 1
ATOM 1294 O O . THR A 1 167 ? 9.227 -22.016 -0.395 1 96.81 167 THR A O 1
ATOM 1297 N N . SER A 1 168 ? 11.117 -22.125 -1.564 1 97.75 168 SER A N 1
ATOM 1298 C CA . SER A 1 168 ? 11.969 -21.938 -0.393 1 97.75 168 SER A CA 1
ATOM 1299 C C . SER A 1 168 ? 11.859 -20.531 0.156 1 97.75 168 SER A C 1
ATOM 1301 O O . SER A 1 168 ? 12.078 -20.297 1.346 1 97.75 168 SER A O 1
ATOM 1303 N N . PHE A 1 169 ? 11.508 -19.516 -0.719 1 98.44 169 PHE A N 1
ATOM 1304 C CA . PHE A 1 169 ? 11.312 -18.125 -0.292 1 98.44 169 PHE A CA 1
ATOM 1305 C C . PHE A 1 169 ? 9.938 -17.953 0.34 1 98.44 169 PHE A C 1
ATOM 1307 O O . PHE A 1 169 ? 9.07 -17.281 -0.231 1 98.44 169 PHE A O 1
ATOM 1314 N N . TYR A 1 170 ? 9.828 -18.562 1.542 1 97.81 170 TYR A N 1
ATOM 1315 C CA . TYR A 1 170 ? 8.562 -18.609 2.262 1 97.81 170 TYR A CA 1
ATOM 1316 C C . TYR A 1 170 ? 8.789 -18.766 3.76 1 97.81 170 TYR A C 1
ATOM 1318 O O . TYR A 1 170 ? 9.68 -19.5 4.184 1 97.81 170 TYR A O 1
ATOM 1326 N N . ALA A 1 171 ? 8.008 -18 4.582 1 96.5 171 ALA A N 1
ATOM 1327 C CA . ALA A 1 171 ? 8.062 -18.062 6.043 1 96.5 171 ALA A CA 1
ATOM 1328 C C . ALA A 1 171 ? 9.484 -17.844 6.547 1 96.5 171 ALA A C 1
ATOM 1330 O O . ALA A 1 171 ? 10.125 -16.844 6.219 1 96.5 171 ALA A O 1
ATOM 1331 N N . ASP A 1 172 ? 10.086 -18.828 7.195 1 96.94 172 ASP A N 1
ATOM 1332 C CA . ASP A 1 172 ? 11.43 -18.688 7.746 1 96.94 172 ASP A CA 1
ATOM 1333 C C . ASP A 1 172 ? 12.477 -18.609 6.637 1 96.94 172 ASP A C 1
ATOM 1335 O O . ASP A 1 172 ? 13.609 -18.188 6.871 1 96.94 172 ASP A O 1
ATOM 1339 N N . GLY A 1 173 ? 12.078 -18.969 5.422 1 98.38 173 GLY A N 1
ATOM 1340 C CA . GLY A 1 173 ? 13 -18.953 4.293 1 98.38 173 GLY A CA 1
ATOM 1341 C C . GLY A 1 173 ? 13.078 -17.609 3.605 1 98.38 173 GLY A C 1
ATOM 1342 O O . GLY A 1 173 ? 13.898 -17.406 2.703 1 98.38 173 GLY A O 1
ATOM 1343 N N . VAL A 1 174 ? 12.312 -16.641 4.086 1 98.69 174 VAL A N 1
ATOM 1344 C CA . VAL A 1 174 ? 12.297 -15.312 3.459 1 98.69 174 VAL A CA 1
ATOM 1345 C C . VAL A 1 174 ? 13.578 -14.562 3.816 1 98.69 174 VAL A C 1
ATOM 1347 O O . VAL A 1 174 ? 13.633 -13.867 4.836 1 98.69 174 VAL A O 1
ATOM 1350 N N . SER A 1 175 ? 14.555 -14.648 2.932 1 98.5 175 SER A N 1
ATOM 1351 C CA . SER A 1 175 ? 15.852 -14 3.111 1 98.5 175 SER A CA 1
ATOM 1352 C C . SER A 1 175 ? 16.578 -13.836 1.783 1 98.5 175 SER A C 1
ATOM 1354 O O . SER A 1 175 ? 16.281 -14.547 0.82 1 98.5 175 SER A O 1
ATOM 1356 N N . PHE A 1 176 ? 17.469 -12.906 1.76 1 98.31 176 PHE A N 1
ATOM 1357 C CA . PHE A 1 176 ? 18.344 -12.719 0.61 1 98.31 176 PHE A CA 1
ATOM 1358 C C . PHE A 1 176 ? 19.156 -13.977 0.336 1 98.31 176 PHE A C 1
ATOM 1360 O O . PHE A 1 176 ? 19.344 -14.359 -0.82 1 98.31 176 PHE A O 1
ATOM 1367 N N . GLU A 1 177 ? 19.547 -14.633 1.357 1 98.38 177 GLU A N 1
ATOM 1368 C CA . GLU A 1 177 ? 20.375 -15.844 1.26 1 98.38 177 GLU A CA 1
ATOM 1369 C C . GLU A 1 177 ? 19.609 -16.969 0.56 1 98.38 177 GLU A C 1
ATOM 1371 O O . GLU A 1 177 ? 20.203 -17.766 -0.167 1 98.38 177 GLU A O 1
ATOM 1376 N N . THR A 1 178 ? 18.344 -17.031 0.804 1 98.69 178 THR A N 1
ATOM 1377 C CA . THR A 1 178 ? 17.516 -18.062 0.15 1 98.69 178 THR A CA 1
ATOM 1378 C C . THR A 1 178 ? 17.547 -17.875 -1.365 1 98.69 178 THR A C 1
ATOM 1380 O O . THR A 1 178 ? 17.734 -18.844 -2.109 1 98.69 178 THR A O 1
ATOM 1383 N N . ILE A 1 179 ? 17.391 -16.625 -1.864 1 98.5 179 ILE A N 1
ATOM 1384 C CA . ILE A 1 179 ? 17.406 -16.344 -3.295 1 98.5 179 ILE A CA 1
ATOM 1385 C C . ILE A 1 179 ? 18.797 -16.625 -3.861 1 98.5 179 ILE A C 1
ATOM 1387 O O . ILE A 1 179 ? 18.922 -17.203 -4.941 1 98.5 179 ILE A O 1
ATOM 1391 N N . LYS A 1 180 ? 19.828 -16.266 -3.125 1 97.81 180 LYS A N 1
ATOM 1392 C CA . LYS A 1 180 ? 21.188 -16.547 -3.549 1 97.81 180 LYS A CA 1
ATOM 1393 C C . LYS A 1 180 ? 21.406 -18.047 -3.754 1 97.81 180 LYS A C 1
ATOM 1395 O O . LYS A 1 180 ? 22.047 -18.453 -4.727 1 97.81 180 LYS A O 1
ATOM 1400 N N . LYS A 1 181 ? 20.922 -18.797 -2.791 1 98.19 181 LYS A N 1
ATOM 1401 C CA . LYS A 1 181 ? 21.062 -20.25 -2.883 1 98.19 181 LYS A CA 1
ATOM 1402 C C . LYS A 1 181 ? 20.391 -20.797 -4.137 1 98.19 181 LYS A C 1
ATOM 1404 O O . LYS A 1 181 ? 20.938 -21.641 -4.836 1 98.19 181 LYS A O 1
ATOM 1409 N N . ILE A 1 182 ? 19.188 -20.328 -4.43 1 97.62 182 ILE A N 1
ATOM 1410 C CA . ILE A 1 182 ? 18.453 -20.734 -5.629 1 97.62 182 ILE A CA 1
ATOM 1411 C C . ILE A 1 182 ? 19.281 -20.406 -6.871 1 97.62 182 ILE A C 1
ATOM 1413 O O . ILE A 1 182 ? 19.438 -21.266 -7.754 1 97.62 182 ILE A O 1
ATOM 1417 N N . VAL A 1 183 ? 19.844 -19.219 -6.926 1 97.56 183 VAL A N 1
ATOM 1418 C CA . VAL A 1 183 ? 20.641 -18.781 -8.07 1 97.56 183 VAL A CA 1
ATOM 1419 C C . VAL A 1 183 ? 21.891 -19.641 -8.211 1 97.56 183 VAL A C 1
ATOM 1421 O O . VAL A 1 183 ? 22.188 -20.141 -9.297 1 97.56 183 VAL A O 1
ATOM 1424 N N . GLN A 1 184 ? 22.516 -19.891 -7.129 1 96.94 184 GLN A N 1
ATOM 1425 C CA . GLN A 1 184 ? 23.766 -20.656 -7.148 1 96.94 184 GLN A CA 1
ATOM 1426 C C . GLN A 1 184 ? 23.531 -22.094 -7.605 1 96.94 184 GLN A C 1
ATOM 1428 O O . GLN A 1 184 ? 24.375 -22.688 -8.273 1 96.94 184 GLN A O 1
ATOM 1433 N N . GLU A 1 185 ? 22.422 -22.625 -7.234 1 96.44 185 GLU A N 1
ATOM 1434 C CA . GLU A 1 185 ? 22.094 -24 -7.59 1 96.44 185 GLU A CA 1
ATOM 1435 C C . GLU A 1 185 ? 21.859 -24.141 -9.094 1 96.44 185 GLU A C 1
ATOM 1437 O O . GLU A 1 185 ? 21.953 -25.25 -9.641 1 96.44 185 GLU A O 1
ATOM 1442 N N . HIS A 1 186 ? 21.578 -23.031 -9.766 1 95.44 186 HIS A N 1
ATOM 1443 C CA . HIS A 1 186 ? 21.156 -23.156 -11.156 1 95.44 186 HIS A CA 1
ATOM 1444 C C . HIS A 1 186 ? 22.016 -22.312 -12.086 1 95.44 186 HIS A C 1
ATOM 1446 O O . HIS A 1 186 ? 21.75 -22.219 -13.281 1 95.44 186 HIS A O 1
ATOM 1452 N N . ILE A 1 187 ? 22.953 -21.672 -11.5 1 91.06 187 ILE A N 1
ATOM 1453 C CA . ILE A 1 187 ? 23.844 -20.859 -12.312 1 91.06 187 ILE A CA 1
ATOM 1454 C C . ILE A 1 187 ? 24.547 -21.734 -13.352 1 91.06 187 ILE A C 1
ATOM 1456 O O . ILE A 1 187 ? 24.953 -22.859 -13.047 1 91.06 187 ILE A O 1
ATOM 1460 N N . GLY A 1 188 ? 24.688 -21.219 -14.617 1 90.62 188 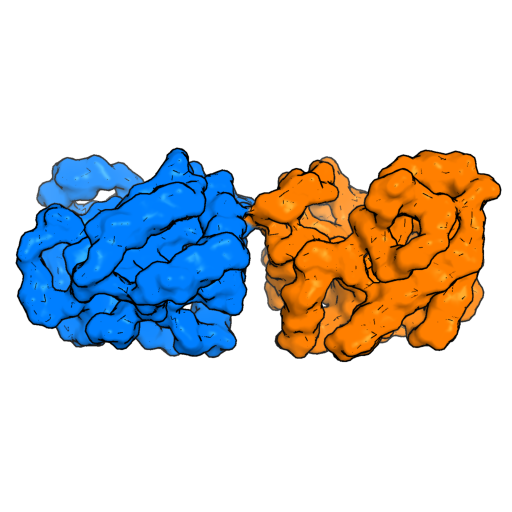GLY A N 1
ATOM 1461 C CA . GLY A 1 188 ? 25.359 -21.953 -15.68 1 90.62 188 GLY A CA 1
ATOM 1462 C C . GLY A 1 188 ? 24.438 -22.875 -16.453 1 90.62 188 GLY A C 1
ATOM 1463 O O . GLY A 1 188 ? 24.828 -23.469 -17.453 1 90.62 188 GLY A O 1
ATOM 1464 N N . THR A 1 189 ? 23.266 -23.016 -15.945 1 93.62 189 THR A N 1
ATOM 1465 C CA . THR A 1 189 ? 22.266 -23.812 -16.656 1 93.62 189 THR A CA 1
ATOM 1466 C C . THR A 1 189 ? 21.375 -22.922 -17.516 1 93.62 189 THR A C 1
ATOM 1468 O O . THR A 1 189 ? 21.531 -21.703 -17.531 1 93.62 189 THR A O 1
ATOM 1471 N N . ASN A 1 190 ? 20.562 -23.547 -18.297 1 94.5 190 ASN A N 1
ATOM 1472 C CA . ASN A 1 190 ? 19.547 -22.828 -19.062 1 94.5 190 ASN A CA 1
ATOM 1473 C C . ASN A 1 190 ? 18.156 -23 -18.453 1 94.5 190 ASN A C 1
ATOM 1475 O O . ASN A 1 190 ? 17.156 -22.797 -19.141 1 94.5 190 ASN A O 1
ATOM 1479 N N . ASP A 1 191 ? 18.156 -23.297 -17.188 1 95.88 191 ASP A N 1
ATOM 1480 C CA . ASP A 1 191 ? 16.891 -23.578 -16.5 1 95.88 191 ASP A CA 1
ATOM 1481 C C . ASP A 1 191 ? 16.078 -22.297 -16.312 1 95.88 191 ASP A C 1
ATOM 1483 O O . ASP A 1 191 ? 16.641 -21.219 -16.094 1 95.88 191 ASP A O 1
ATOM 1487 N N . VAL A 1 192 ? 14.789 -22.438 -16.5 1 97.5 192 VAL A N 1
ATOM 1488 C CA . VAL A 1 192 ? 13.844 -21.422 -16.031 1 97.5 192 VAL A CA 1
ATOM 1489 C C . VAL A 1 192 ? 13.281 -21.812 -14.672 1 97.5 192 VAL A C 1
ATOM 1491 O O . VAL A 1 192 ? 12.547 -22.797 -14.547 1 97.5 192 VAL A O 1
ATOM 1494 N N . VAL A 1 193 ? 13.602 -21.016 -13.617 1 97.5 193 VAL A N 1
ATOM 1495 C CA . VAL A 1 193 ? 13.18 -21.312 -12.258 1 97.5 193 VAL A CA 1
ATOM 1496 C C . VAL A 1 193 ? 12.117 -20.312 -11.812 1 97.5 193 VAL A C 1
ATOM 1498 O O . VAL A 1 193 ? 12.352 -19.094 -11.852 1 97.5 193 VAL A O 1
ATOM 1501 N N . GLU A 1 194 ? 10.953 -20.797 -11.461 1 98.31 194 GLU A N 1
ATOM 1502 C CA . GLU A 1 194 ? 9.961 -19.953 -10.812 1 98.31 194 GLU A CA 1
ATOM 1503 C C . GLU A 1 194 ? 10.156 -19.922 -9.297 1 98.31 194 GLU A C 1
ATOM 1505 O O . GLU A 1 194 ? 10.227 -20.969 -8.656 1 98.31 194 GLU A O 1
ATOM 1510 N N . VAL A 1 195 ? 10.273 -18.75 -8.766 1 98.44 195 VAL A N 1
ATOM 1511 C CA . VAL A 1 195 ? 10.312 -18.531 -7.32 1 98.44 195 VAL A CA 1
ATOM 1512 C C . VAL A 1 195 ? 8.969 -18 -6.836 1 98.44 195 VAL A C 1
ATOM 1514 O O . VAL A 1 195 ? 8.516 -16.953 -7.285 1 98.44 195 VAL A O 1
ATOM 1517 N N . MET A 1 196 ? 8.359 -18.766 -5.953 1 98.38 196 MET A N 1
ATOM 1518 C CA . MET A 1 196 ? 7.098 -18.344 -5.348 1 98.38 196 MET A CA 1
ATOM 1519 C C . MET A 1 196 ? 7.316 -17.219 -4.355 1 98.38 196 MET A C 1
ATOM 1521 O O . MET A 1 196 ? 8.164 -17.312 -3.469 1 98.38 196 MET A O 1
ATOM 1525 N N . THR A 1 197 ? 6.559 -16.094 -4.52 1 98.88 197 THR A N 1
ATOM 1526 C CA . THR A 1 197 ? 6.621 -14.992 -3.576 1 98.88 197 THR A CA 1
ATOM 1527 C C . THR A 1 197 ? 5.219 -14.531 -3.189 1 98.88 197 THR A C 1
ATOM 1529 O O . THR A 1 197 ? 4.238 -14.891 -3.846 1 98.88 197 THR A O 1
ATOM 1532 N N . HIS A 1 198 ? 5.098 -13.781 -2.004 1 98.88 198 HIS A N 1
ATOM 1533 C CA . HIS A 1 198 ? 3.842 -13.234 -1.506 1 98.88 198 HIS A CA 1
ATOM 1534 C C . HIS A 1 198 ? 4.043 -11.828 -0.941 1 98.88 198 HIS A C 1
ATOM 1536 O O . HIS A 1 198 ? 3.592 -11.531 0.167 1 98.88 198 HIS A O 1
ATOM 1542 N N . PRO A 1 199 ? 4.703 -10.945 -1.692 1 98.94 199 PRO A N 1
ATOM 1543 C CA . PRO A 1 199 ? 4.898 -9.609 -1.136 1 98.94 199 PRO A CA 1
ATOM 1544 C C . PRO A 1 199 ? 3.58 -8.883 -0.865 1 98.94 199 PRO A C 1
ATOM 1546 O O . PRO A 1 199 ? 2.654 -8.953 -1.678 1 98.94 199 PRO A O 1
ATOM 1549 N N . ALA A 1 200 ? 3.479 -8.203 0.291 1 98.94 200 ALA A N 1
ATOM 1550 C CA . ALA A 1 200 ? 2.295 -7.426 0.655 1 98.94 200 ALA A CA 1
ATOM 1551 C C . ALA A 1 200 ? 2.611 -6.434 1.771 1 98.94 200 ALA A C 1
ATOM 1553 O O . ALA A 1 200 ? 3.482 -6.688 2.607 1 98.94 200 ALA A O 1
ATOM 1554 N N . TYR A 1 201 ? 1.941 -5.32 1.723 1 98.94 201 TYR A N 1
ATOM 1555 C CA . TYR A 1 201 ? 1.815 -4.531 2.943 1 98.94 201 TYR A CA 1
ATOM 1556 C C . TYR A 1 201 ? 0.674 -5.051 3.811 1 98.94 201 TYR A C 1
ATOM 1558 O O . TYR A 1 201 ? -0.259 -5.68 3.309 1 98.94 201 TYR A O 1
ATOM 1566 N N . ILE A 1 202 ? 0.783 -4.785 5.109 1 98.88 202 ILE A N 1
ATOM 1567 C CA . ILE A 1 202 ? -0.215 -5.324 6.027 1 98.88 202 ILE A CA 1
ATOM 1568 C C . ILE A 1 202 ? -1.38 -4.344 6.156 1 98.88 202 ILE A C 1
ATOM 1570 O O . ILE A 1 202 ? -1.172 -3.145 6.352 1 98.88 202 ILE A O 1
ATOM 1574 N N . ASP A 1 203 ? -2.574 -4.777 5.988 1 98.75 203 ASP A N 1
ATOM 1575 C CA . ASP A 1 203 ? -3.818 -4.059 6.246 1 98.75 203 ASP A CA 1
ATOM 1576 C C . ASP A 1 203 ? -4.793 -4.914 7.051 1 98.75 203 ASP A C 1
ATOM 1578 O O . ASP A 1 203 ? -4.484 -6.059 7.395 1 98.75 203 ASP A O 1
ATOM 1582 N N . GLU A 1 204 ? -5.906 -4.383 7.414 1 98.31 204 GLU A N 1
ATOM 1583 C CA . GLU A 1 204 ? -6.859 -5.113 8.242 1 98.31 204 GLU A CA 1
ATOM 1584 C C . GLU A 1 204 ? -7.43 -6.32 7.504 1 98.31 204 GLU A C 1
ATOM 1586 O O . GLU A 1 204 ? -7.625 -7.383 8.094 1 98.31 204 GLU A O 1
ATOM 1591 N N . THR A 1 205 ? -7.652 -6.141 6.227 1 98.25 205 THR A N 1
ATOM 1592 C CA . THR A 1 205 ? -8.203 -7.227 5.422 1 98.25 205 THR A CA 1
ATOM 1593 C C . THR A 1 205 ? -7.254 -8.422 5.402 1 98.25 205 THR A C 1
ATOM 1595 O O . THR A 1 205 ? -7.668 -9.555 5.652 1 98.25 205 THR A O 1
ATOM 1598 N N . LEU A 1 206 ? -6.008 -8.188 5.125 1 98.5 206 LEU A N 1
ATOM 1599 C CA . LEU A 1 206 ? -5.012 -9.25 5.082 1 98.5 206 LEU A CA 1
ATOM 1600 C C . LEU A 1 206 ? -4.941 -9.984 6.414 1 98.5 206 LEU A C 1
ATOM 1602 O O . LEU A 1 206 ? -4.91 -11.219 6.449 1 98.5 206 LEU A O 1
ATOM 1606 N N . ARG A 1 207 ? -4.953 -9.258 7.512 1 97.75 207 ARG A N 1
ATOM 1607 C CA . ARG A 1 207 ? -4.867 -9.844 8.844 1 97.75 207 ARG A CA 1
ATOM 1608 C C . ARG A 1 207 ? -6.074 -10.734 9.125 1 97.75 207 ARG A C 1
ATOM 1610 O O . ARG A 1 207 ? -5.957 -11.75 9.82 1 97.75 207 ARG A O 1
ATOM 1617 N N . GLU A 1 208 ? -7.176 -10.328 8.609 1 96.44 208 GLU A N 1
ATOM 1618 C CA . GLU A 1 208 ? -8.422 -11.039 8.867 1 96.44 208 GLU A CA 1
ATOM 1619 C C . GLU A 1 208 ? -8.469 -12.367 8.117 1 96.44 208 GLU A C 1
ATOM 1621 O O . GLU A 1 208 ? -8.984 -13.359 8.633 1 96.44 208 GLU A O 1
ATOM 1626 N N . ILE A 1 209 ? -7.832 -12.453 6.961 1 95.31 209 ILE A N 1
ATOM 1627 C CA . ILE A 1 209 ? -8.195 -13.578 6.105 1 95.31 209 ILE A CA 1
ATOM 1628 C C . ILE A 1 209 ? -6.977 -14.469 5.883 1 95.31 209 ILE A C 1
ATOM 1630 O O . ILE A 1 209 ? -7.098 -15.562 5.332 1 95.31 209 ILE A O 1
ATOM 1634 N N . SER A 1 210 ? -5.789 -14.008 6.246 1 94.38 210 SER A N 1
ATOM 1635 C CA . SER A 1 210 ? -4.578 -14.781 6.008 1 94.38 210 SER A CA 1
ATOM 1636 C C . SER A 1 210 ? -3.84 -15.07 7.312 1 94.38 210 SER A C 1
ATOM 1638 O O . SER A 1 210 ? -3.816 -14.234 8.219 1 94.38 210 SER A O 1
ATOM 1640 N N . SER A 1 211 ? -3.262 -16.25 7.398 1 94.06 211 SER A N 1
ATOM 1641 C CA . SER A 1 211 ? -2.363 -16.562 8.508 1 94.06 211 SER A CA 1
ATOM 1642 C C . SER A 1 211 ? -0.932 -16.141 8.195 1 94.06 211 SER A C 1
ATOM 1644 O O . SER A 1 211 ? -0.103 -16.031 9.094 1 94.06 211 SER A O 1
ATOM 1646 N N . TYR A 1 212 ? -0.608 -16.016 6.887 1 97.06 212 TYR A N 1
ATOM 1647 C CA . TYR A 1 212 ? 0.697 -15.547 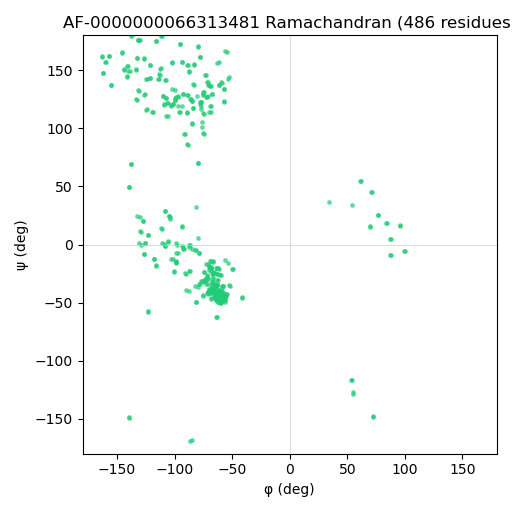6.426 1 97.06 212 TYR A CA 1
ATOM 1648 C C . TYR A 1 212 ? 0.708 -14.039 6.238 1 97.06 212 TYR A C 1
ATOM 1650 O O . TYR A 1 212 ? 0.382 -13.539 5.16 1 97.06 212 TYR A O 1
ATOM 1658 N N . VAL A 1 213 ? 1.169 -13.266 7.293 1 97.94 213 VAL A N 1
ATOM 1659 C CA . VAL A 1 213 ? 0.987 -11.812 7.285 1 97.94 213 VAL A CA 1
ATOM 1660 C C . VAL A 1 213 ? 2.342 -11.125 7.418 1 97.94 213 VAL A C 1
ATOM 1662 O O . VAL A 1 213 ? 2.848 -10.547 6.457 1 97.94 213 VAL A O 1
ATOM 1665 N N . GLU A 1 214 ? 3.094 -11.398 8.477 1 97.5 214 GLU A N 1
ATOM 1666 C CA . GLU A 1 214 ? 4.285 -10.648 8.859 1 97.5 214 GLU A CA 1
ATOM 1667 C C . GLU A 1 214 ? 5.418 -10.859 7.859 1 97.5 214 GLU A C 1
ATOM 1669 O O . GLU A 1 214 ? 6.082 -9.906 7.453 1 97.5 214 GLU A O 1
ATOM 1674 N N . PRO A 1 215 ? 5.566 -12.086 7.406 1 98.44 215 PRO A N 1
ATOM 1675 C CA . PRO A 1 215 ? 6.703 -12.25 6.504 1 98.44 215 PRO A CA 1
ATOM 1676 C C . PRO A 1 215 ? 6.516 -11.531 5.168 1 98.44 215 PRO A C 1
ATOM 1678 O O . PRO A 1 215 ? 7.488 -11.281 4.457 1 98.44 215 PRO A O 1
ATOM 1681 N N . ARG A 1 216 ? 5.277 -11.219 4.82 1 98.81 216 ARG A N 1
ATOM 1682 C CA . ARG A 1 216 ? 4.992 -10.617 3.521 1 98.81 216 ARG A CA 1
ATOM 1683 C C . ARG A 1 216 ? 5.66 -9.25 3.391 1 98.81 216 ARG A C 1
ATOM 1685 O O . ARG A 1 216 ? 6.09 -8.867 2.301 1 98.81 216 ARG A O 1
ATOM 1692 N N . ILE A 1 217 ? 5.773 -8.453 4.512 1 98.81 217 ILE A N 1
ATOM 1693 C CA . ILE A 1 217 ? 6.395 -7.133 4.414 1 98.81 217 ILE A CA 1
ATOM 1694 C C . ILE A 1 217 ? 7.906 -7.289 4.258 1 98.81 217 ILE A C 1
ATOM 1696 O O . ILE A 1 217 ? 8.555 -6.48 3.588 1 98.81 217 ILE A O 1
ATOM 1700 N N . LYS A 1 218 ? 8.469 -8.352 4.82 1 98.62 218 LYS A N 1
ATOM 1701 C CA . LYS A 1 218 ? 9.875 -8.656 4.598 1 98.62 218 LYS A CA 1
ATOM 1702 C C . LYS A 1 218 ? 10.133 -9.047 3.143 1 98.62 218 LYS A C 1
ATOM 1704 O O . LYS A 1 218 ? 11.172 -8.695 2.574 1 98.62 218 LYS A O 1
ATOM 1709 N N . GLU A 1 219 ? 9.188 -9.781 2.576 1 98.94 219 GLU A N 1
ATOM 1710 C CA . GLU A 1 219 ? 9.312 -10.125 1.163 1 98.94 219 GLU A CA 1
ATOM 1711 C C . GLU A 1 219 ? 9.391 -8.867 0.294 1 98.94 219 GLU A C 1
ATOM 1713 O O . GLU A 1 219 ? 10.227 -8.773 -0.601 1 98.94 219 GLU A O 1
ATOM 1718 N N . VAL A 1 220 ? 8.508 -7.879 0.605 1 98.94 220 VAL A N 1
ATOM 1719 C CA . VAL A 1 220 ? 8.547 -6.641 -0.162 1 98.94 220 VAL A CA 1
ATOM 1720 C C . VAL A 1 220 ? 9.938 -6.012 -0.051 1 98.94 220 VAL A C 1
ATOM 1722 O O . VAL A 1 220 ? 10.523 -5.609 -1.058 1 98.94 220 VAL A O 1
ATOM 1725 N N . SER A 1 221 ? 10.43 -5.961 1.133 1 98.56 221 SER A N 1
ATOM 1726 C CA . SER A 1 221 ? 11.711 -5.32 1.391 1 98.56 221 SER A CA 1
ATOM 1727 C C . SER A 1 221 ? 12.836 -5.988 0.603 1 98.56 221 SER A C 1
ATOM 1729 O O . SER A 1 221 ? 13.656 -5.312 -0.019 1 98.56 221 SER A O 1
ATOM 1731 N N . ILE A 1 222 ? 12.859 -7.273 0.554 1 98.81 222 ILE A N 1
ATOM 1732 C CA . ILE A 1 222 ? 13.93 -8.008 -0.113 1 98.81 222 ILE A CA 1
ATOM 1733 C C . ILE A 1 222 ? 13.75 -7.914 -1.627 1 98.81 222 ILE A C 1
ATOM 1735 O O . ILE A 1 222 ? 14.711 -7.633 -2.352 1 98.81 222 ILE A O 1
ATOM 1739 N N . LEU A 1 223 ? 12.555 -8.062 -2.121 1 98.88 223 LEU A N 1
ATOM 1740 C CA . LEU A 1 223 ? 12.289 -8.117 -3.555 1 98.88 223 LEU A CA 1
ATOM 1741 C C . LEU A 1 223 ? 12.508 -6.754 -4.199 1 98.88 223 LEU A C 1
ATOM 1743 O O . LEU A 1 223 ? 12.664 -6.656 -5.418 1 98.88 223 LEU A O 1
ATOM 1747 N N . THR A 1 224 ? 12.492 -5.691 -3.379 1 98.62 224 THR A N 1
ATOM 1748 C CA . THR A 1 224 ? 12.711 -4.352 -3.908 1 98.62 224 THR A CA 1
ATOM 1749 C C . THR A 1 224 ? 14.102 -3.844 -3.541 1 98.62 224 THR A C 1
ATOM 1751 O O . THR A 1 224 ? 14.445 -2.695 -3.834 1 98.62 224 THR A O 1
ATOM 1754 N N . SER A 1 225 ? 14.883 -4.648 -2.885 1 98.31 225 SER A N 1
ATOM 1755 C CA . SER A 1 225 ? 16.156 -4.176 -2.357 1 98.31 225 SER A CA 1
ATOM 1756 C C . SER A 1 225 ? 17.172 -3.977 -3.473 1 98.31 225 SER A C 1
ATOM 1758 O O . SER A 1 225 ? 17.219 -4.746 -4.434 1 98.31 225 SER A O 1
ATOM 1760 N N . ARG A 1 226 ? 18 -2.994 -3.312 1 97 226 ARG A N 1
ATOM 1761 C CA . ARG A 1 226 ? 19.109 -2.754 -4.234 1 97 226 ARG A CA 1
ATOM 1762 C C . ARG A 1 226 ? 20.125 -3.898 -4.191 1 97 226 ARG A C 1
ATOM 1764 O O . ARG A 1 226 ? 20.719 -4.238 -5.207 1 97 226 ARG A O 1
ATOM 1771 N N . GLU A 1 227 ? 20.25 -4.406 -3.033 1 97.44 227 GLU A N 1
ATOM 1772 C CA . GLU A 1 227 ? 21.172 -5.52 -2.842 1 97.44 227 GLU A CA 1
ATOM 1773 C C . GLU A 1 227 ? 20.797 -6.703 -3.734 1 97.44 227 GLU A C 1
ATOM 1775 O O . GLU A 1 227 ? 21.656 -7.254 -4.43 1 97.44 227 GLU A O 1
ATOM 1780 N N . LEU A 1 228 ? 19.531 -7.109 -3.75 1 98.06 228 LEU A N 1
ATOM 1781 C CA . LEU A 1 228 ? 19.094 -8.234 -4.562 1 98.06 228 LEU A CA 1
ATOM 1782 C C . LEU A 1 228 ? 19.234 -7.926 -6.047 1 98.06 228 LEU A C 1
ATOM 1784 O O . LEU A 1 228 ? 19.734 -8.75 -6.816 1 98.06 228 LEU A O 1
ATOM 1788 N N . GLN A 1 229 ? 18.859 -6.75 -6.422 1 97.19 229 GLN A N 1
ATOM 1789 C CA . GLN A 1 229 ? 18.922 -6.355 -7.824 1 97.19 229 GLN A CA 1
ATOM 1790 C C . GLN A 1 229 ? 20.375 -6.34 -8.32 1 97.19 229 GLN A C 1
ATOM 1792 O O . GLN A 1 229 ? 20.656 -6.824 -9.414 1 97.19 229 GLN A O 1
ATOM 1797 N N . ALA A 1 230 ? 21.234 -5.789 -7.512 1 96.62 230 ALA A N 1
ATOM 1798 C CA . ALA A 1 230 ? 22.641 -5.762 -7.863 1 96.62 230 ALA A CA 1
ATOM 1799 C C . ALA A 1 230 ? 23.203 -7.176 -7.988 1 96.62 230 ALA A C 1
ATOM 1801 O O . ALA A 1 230 ? 23.938 -7.477 -8.938 1 96.62 230 ALA A O 1
ATOM 1802 N N . TYR A 1 231 ? 22.859 -8.023 -7.055 1 97.44 231 TYR A N 1
ATOM 1803 C CA . TYR A 1 231 ? 23.344 -9.398 -7.055 1 97.44 231 TYR A CA 1
ATOM 1804 C C . TYR A 1 231 ? 22.906 -10.125 -8.32 1 97.44 231 TYR A C 1
ATOM 1806 O O . TYR A 1 231 ? 23.719 -10.766 -8.992 1 97.44 231 TYR A O 1
ATOM 1814 N N . LEU A 1 232 ? 21.578 -10.039 -8.672 1 96.81 232 LEU A N 1
ATOM 1815 C CA . LEU A 1 232 ? 21.047 -10.727 -9.844 1 96.81 232 LEU A CA 1
ATOM 1816 C C . LEU A 1 232 ? 21.656 -10.18 -11.125 1 96.81 232 LEU A C 1
ATOM 1818 O O . LEU A 1 232 ? 21.906 -10.93 -12.07 1 96.81 232 LEU A O 1
ATOM 1822 N N . GLY A 1 233 ? 21.938 -8.859 -11.156 1 93.69 233 GLY A N 1
ATOM 1823 C CA . GLY A 1 233 ? 22.578 -8.242 -12.305 1 93.69 233 GLY A CA 1
ATOM 1824 C C . GLY A 1 233 ? 24.016 -8.711 -12.508 1 93.69 233 GLY A C 1
ATOM 1825 O O . GLY A 1 233 ? 24.469 -8.82 -13.648 1 93.69 233 GLY A O 1
ATOM 1826 N N . GLN A 1 234 ? 24.641 -9.047 -11.461 1 92.69 234 GLN A N 1
ATOM 1827 C CA . GLN A 1 234 ? 26.047 -9.477 -11.516 1 92.69 234 GLN A CA 1
ATOM 1828 C C . GLN A 1 234 ? 26.156 -10.93 -11.961 1 92.69 234 GLN A C 1
ATOM 1830 O O . GLN A 1 234 ? 27.141 -11.32 -12.578 1 92.69 234 GLN A O 1
ATOM 1835 N N . GLN A 1 235 ? 25.25 -11.82 -11.57 1 89 235 GLN A N 1
ATOM 1836 C CA . GLN A 1 235 ? 25.281 -13.234 -11.922 1 89 235 GLN A CA 1
ATOM 1837 C C . GLN A 1 235 ? 24.75 -13.469 -13.328 1 89 235 GLN A C 1
ATOM 1839 O O . GLN A 1 235 ? 24.766 -14.594 -13.828 1 89 235 GLN A O 1
ATOM 1844 N N . GLU A 1 236 ? 24.5 -12.523 -13.953 1 82.31 236 GLU A N 1
ATOM 1845 C CA . GLU A 1 236 ? 23.922 -12.602 -15.289 1 82.31 236 GLU A CA 1
ATOM 1846 C C . GLU A 1 236 ? 22.656 -13.445 -15.289 1 82.31 236 GLU A C 1
ATOM 1848 O O . GLU A 1 236 ? 22.5 -14.344 -16.125 1 82.31 236 GLU A O 1
ATOM 1853 N N . VAL A 1 237 ? 21.891 -13.5 -14.398 1 93.88 237 VAL A N 1
ATOM 1854 C CA . VAL A 1 237 ? 20.547 -14.055 -14.305 1 93.88 237 VAL A CA 1
ATOM 1855 C C . VAL A 1 237 ? 19.562 -13.188 -15.094 1 93.88 237 VAL A C 1
ATOM 1857 O O . VAL A 1 237 ? 19.641 -11.961 -15.039 1 93.88 237 VAL A O 1
ATOM 1860 N N . GLU A 1 238 ? 18.859 -13.812 -15.93 1 96.88 238 GLU A N 1
ATOM 1861 C CA . GLU A 1 238 ? 17.812 -13.086 -16.656 1 96.88 238 GLU A CA 1
ATOM 1862 C C . GLU A 1 238 ? 16.469 -13.211 -15.953 1 96.88 238 GLU A C 1
ATOM 1864 O O . GLU A 1 238 ? 15.938 -14.312 -15.805 1 96.88 238 GLU A O 1
ATOM 1869 N N . ILE A 1 239 ? 15.945 -12.062 -15.547 1 97.94 239 ILE A N 1
ATOM 1870 C CA . ILE A 1 239 ? 14.617 -12.047 -14.945 1 97.94 239 ILE A CA 1
ATOM 1871 C C . ILE A 1 239 ? 13.555 -11.977 -16.031 1 97.94 239 ILE A C 1
ATOM 1873 O O . ILE A 1 239 ? 13.555 -11.055 -16.859 1 97.94 239 ILE A O 1
ATOM 1877 N N . ILE A 1 240 ? 12.648 -12.898 -16.062 1 98.38 240 ILE A N 1
ATOM 1878 C CA . ILE A 1 240 ? 11.609 -12.945 -17.094 1 98.38 240 ILE A CA 1
ATOM 1879 C C . ILE A 1 240 ? 10.242 -13.125 -16.422 1 98.38 240 ILE A C 1
ATOM 1881 O O . ILE A 1 240 ? 10.141 -13.133 -15.188 1 98.38 240 ILE A O 1
ATOM 1885 N N . SER A 1 241 ? 9.188 -13.117 -17.141 1 98.62 241 SER A N 1
ATOM 1886 C CA . SER A 1 241 ? 7.836 -13.438 -16.703 1 98.62 241 SER A CA 1
ATOM 1887 C C . SER A 1 241 ? 7.301 -14.68 -17.406 1 98.62 241 SER A C 1
ATOM 1889 O O . SER A 1 241 ? 7.98 -15.25 -18.266 1 98.62 241 SER A O 1
ATOM 1891 N N . PHE A 1 242 ? 6.168 -15.133 -17.047 1 98.5 242 PHE A N 1
ATOM 1892 C CA . PHE A 1 242 ? 5.555 -16.297 -17.688 1 98.5 242 PHE A CA 1
ATOM 1893 C C . PHE A 1 242 ? 5.266 -16 -19.156 1 98.5 242 PHE A C 1
ATOM 1895 O O . PHE A 1 242 ? 5.258 -16.922 -19.984 1 98.5 242 PHE A O 1
ATOM 1902 N N . ARG A 1 243 ? 5.098 -14.789 -19.484 1 96.88 243 ARG A N 1
ATOM 1903 C CA . ARG A 1 243 ? 4.844 -14.391 -20.875 1 96.88 243 ARG A CA 1
ATOM 1904 C C . ARG A 1 243 ? 6.031 -14.734 -21.766 1 96.88 243 ARG A C 1
ATOM 1906 O O . ARG A 1 243 ? 5.879 -14.883 -22.984 1 96.88 243 ARG A O 1
ATOM 1913 N N . ASP A 1 244 ? 7.117 -14.898 -21.172 1 96.62 244 ASP A N 1
ATOM 1914 C CA . ASP A 1 244 ? 8.359 -15.109 -21.922 1 96.62 244 ASP A CA 1
ATOM 1915 C C . ASP A 1 244 ? 8.625 -16.594 -22.141 1 96.62 244 ASP A C 1
ATOM 1917 O O . ASP A 1 244 ? 9.602 -16.969 -22.797 1 96.62 244 ASP A O 1
ATOM 1921 N N . LEU A 1 245 ? 7.824 -17.406 -21.609 1 95.56 245 LEU A N 1
ATOM 1922 C CA . LEU A 1 245 ? 8.023 -18.844 -21.75 1 95.56 245 LEU A CA 1
ATOM 1923 C C . LEU A 1 245 ? 7.703 -19.281 -23.172 1 95.56 245 LEU A C 1
ATOM 1925 O O . LEU A 1 245 ? 6.73 -18.828 -23.781 1 95.56 245 LEU A O 1
ATOM 1929 N N . MET B 1 1 ? -21.734 22.281 7.812 1 94.94 1 MET B N 1
ATOM 1930 C CA . MET B 1 1 ? -20.312 22.328 8.141 1 94.94 1 MET B CA 1
ATOM 1931 C C . MET B 1 1 ? -19.484 21.75 7.004 1 94.94 1 MET B C 1
ATOM 1933 O O . MET B 1 1 ? -20.016 21.109 6.102 1 94.94 1 MET B O 1
ATOM 1937 N N . LYS B 1 2 ? -18.188 22.156 6.973 1 97.75 2 LYS B N 1
ATOM 1938 C CA . LYS B 1 2 ? -17.188 21.578 6.07 1 97.75 2 LYS B CA 1
ATOM 1939 C C . LYS B 1 2 ? -16.125 20.812 6.84 1 97.75 2 LYS B C 1
ATOM 1941 O O . LYS B 1 2 ? -15.797 21.156 7.977 1 97.75 2 LYS B O 1
ATOM 1946 N N . ILE B 1 3 ? -15.664 19.766 6.211 1 98.31 3 ILE B N 1
ATOM 1947 C CA . ILE B 1 3 ? -14.664 18.953 6.891 1 98.31 3 ILE B CA 1
ATOM 1948 C C . ILE B 1 3 ? -13.484 18.688 5.953 1 98.31 3 ILE B C 1
ATOM 1950 O O . ILE B 1 3 ? -13.68 18.422 4.766 1 98.31 3 ILE B O 1
ATOM 1954 N N . ILE B 1 4 ? -12.305 18.891 6.422 1 98.75 4 ILE B N 1
ATOM 1955 C CA . ILE B 1 4 ? -11.062 18.5 5.754 1 98.75 4 ILE B CA 1
ATOM 1956 C C . ILE B 1 4 ? -10.453 17.281 6.465 1 98.75 4 ILE B C 1
ATOM 1958 O O . ILE B 1 4 ? -10.055 17.375 7.625 1 98.75 4 ILE B O 1
ATOM 1962 N N . PHE B 1 5 ? -10.484 16.141 5.797 1 98.88 5 PHE B N 1
ATOM 1963 C CA . PHE B 1 5 ? -9.641 15.047 6.258 1 98.88 5 PHE B CA 1
ATOM 1964 C C . PHE B 1 5 ? -8.234 15.172 5.691 1 98.88 5 PHE B C 1
ATOM 1966 O O . PHE B 1 5 ? -8 14.875 4.52 1 98.88 5 PHE B O 1
ATOM 1973 N N . ASN B 1 6 ? -7.324 15.609 6.527 1 98.88 6 ASN B N 1
ATOM 1974 C CA . ASN B 1 6 ? -5.934 15.727 6.098 1 98.88 6 ASN B CA 1
ATOM 1975 C C . ASN B 1 6 ? -5.086 14.562 6.605 1 98.88 6 ASN B C 1
ATOM 1977 O O . ASN B 1 6 ? -5.051 14.297 7.809 1 98.88 6 ASN B O 1
ATOM 1981 N N . ALA B 1 7 ? -4.488 13.844 5.656 1 98.94 7 ALA B N 1
ATOM 1982 C CA . ALA B 1 7 ? -3.609 12.734 6.012 1 98.94 7 ALA B CA 1
ATOM 1983 C C . ALA B 1 7 ? -2.172 13.211 6.191 1 98.94 7 ALA B C 1
ATOM 1985 O O . ALA B 1 7 ? -1.518 13.609 5.223 1 98.94 7 ALA B O 1
ATOM 1986 N N . ASP B 1 8 ? -1.697 13.133 7.406 1 98.56 8 ASP B N 1
ATOM 1987 C CA . ASP B 1 8 ? -0.323 13.523 7.707 1 98.56 8 ASP B CA 1
ATOM 1988 C C . ASP B 1 8 ? 0.662 12.43 7.281 1 98.56 8 ASP B C 1
ATOM 1990 O O . ASP B 1 8 ? 0.259 11.305 6.98 1 98.56 8 ASP B O 1
ATOM 1994 N N . ASP B 1 9 ? 1.935 12.797 7.141 1 98.56 9 ASP B N 1
ATOM 1995 C CA . ASP B 1 9 ? 3.068 11.891 7.012 1 98.56 9 ASP B CA 1
ATOM 1996 C C . ASP B 1 9 ? 3.135 11.289 5.609 1 98.56 9 ASP B C 1
ATOM 1998 O O . ASP B 1 9 ? 3.611 10.164 5.43 1 98.56 9 ASP B O 1
ATOM 2002 N N . PHE B 1 10 ? 2.572 12.008 4.598 1 98.88 10 PHE B N 1
ATOM 2003 C CA . PHE B 1 10 ? 2.734 11.531 3.23 1 98.88 10 PHE B CA 1
ATOM 2004 C C . PHE B 1 10 ? 4.211 11.391 2.877 1 98.88 10 PHE B C 1
ATOM 2006 O O . PHE B 1 10 ? 5 12.312 3.117 1 98.88 10 PHE B O 1
ATOM 2013 N N . GLY B 1 11 ? 4.617 10.164 2.459 1 98.75 11 GLY B N 1
ATOM 2014 C CA . GLY B 1 11 ? 6 9.914 2.088 1 98.75 11 GLY B CA 1
ATOM 2015 C C . GLY B 1 11 ? 6.805 9.25 3.189 1 98.75 11 GLY B C 1
ATOM 2016 O O . GLY B 1 11 ? 7.938 8.82 2.965 1 98.75 11 GLY B O 1
ATOM 2017 N N . ILE B 1 12 ? 6.234 9.062 4.379 1 98.69 12 ILE B N 1
ATOM 2018 C CA . ILE B 1 12 ? 7.012 8.555 5.5 1 98.69 12 ILE B CA 1
ATOM 2019 C C . ILE B 1 12 ? 7.469 7.125 5.203 1 98.69 12 ILE B C 1
ATOM 2021 O O . ILE B 1 12 ? 8.555 6.719 5.617 1 98.69 12 ILE B O 1
ATOM 2025 N N . SER B 1 13 ? 6.684 6.363 4.531 1 98.69 13 SER B N 1
ATOM 2026 C CA . SER B 1 13 ? 6.973 5.008 4.074 1 98.69 13 SER B CA 1
ATOM 2027 C C . SER B 1 13 ? 6.109 4.633 2.875 1 98.69 13 SER B C 1
ATOM 2029 O O . SER B 1 13 ? 5.09 5.273 2.613 1 98.69 13 SER B O 1
ATOM 2031 N N . PRO B 1 14 ? 6.508 3.578 2.133 1 98.81 14 PRO B N 1
ATOM 2032 C CA . PRO B 1 14 ? 5.668 3.166 1.003 1 98.81 14 PRO B CA 1
ATOM 2033 C C . PRO B 1 14 ? 4.258 2.771 1.427 1 98.81 14 PRO B C 1
ATOM 2035 O O . PRO B 1 14 ? 3.283 3.16 0.779 1 98.81 14 PRO B O 1
ATOM 2038 N N . GLY B 1 15 ? 4.176 2.047 2.518 1 98.81 15 GLY B N 1
ATOM 2039 C CA . GLY B 1 15 ? 2.865 1.675 3.025 1 98.81 15 GLY B CA 1
ATOM 2040 C C . GLY B 1 15 ? 1.981 2.869 3.33 1 98.81 15 GLY B C 1
ATOM 2041 O O . GLY B 1 15 ? 0.771 2.826 3.102 1 98.81 15 GLY B O 1
ATOM 2042 N N . ALA B 1 16 ? 2.58 3.92 3.812 1 98.94 16 ALA B N 1
ATOM 2043 C CA . ALA B 1 16 ? 1.828 5.137 4.105 1 98.94 16 ALA B CA 1
ATOM 2044 C C . ALA B 1 16 ? 1.392 5.836 2.82 1 98.94 16 ALA B C 1
ATOM 2046 O O . ALA B 1 16 ? 0.269 6.336 2.729 1 98.94 16 ALA B O 1
ATOM 2047 N N . VAL B 1 17 ? 2.27 5.871 1.85 1 98.94 17 VAL B N 1
ATOM 2048 C CA . VAL B 1 17 ? 1.926 6.484 0.572 1 98.94 17 VAL B CA 1
ATOM 2049 C C . VAL B 1 17 ? 0.691 5.805 -0.014 1 98.94 17 VAL B C 1
ATOM 2051 O O . VAL B 1 17 ? -0.279 6.473 -0.381 1 98.94 17 VAL B O 1
ATOM 2054 N N . TYR B 1 18 ? 0.644 4.523 -0.003 1 98.88 18 TYR B N 1
ATOM 2055 C CA . TYR B 1 18 ? -0.448 3.793 -0.639 1 98.88 18 TYR B CA 1
ATOM 2056 C C . TYR B 1 18 ? -1.694 3.807 0.238 1 98.88 18 TYR B C 1
ATOM 2058 O O . TYR B 1 18 ? -2.818 3.824 -0.269 1 98.88 18 TYR B O 1
ATOM 2066 N N . GLY B 1 19 ? -1.485 3.789 1.567 1 98.88 19 GLY B N 1
ATOM 2067 C CA . GLY B 1 19 ? -2.635 3.941 2.445 1 98.88 19 GLY B CA 1
ATOM 2068 C C . GLY B 1 19 ? -3.352 5.266 2.266 1 98.88 19 GLY B C 1
ATOM 2069 O O . GLY B 1 19 ? -4.582 5.316 2.266 1 98.88 19 GLY B O 1
ATOM 2070 N N . ILE B 1 20 ? -2.584 6.301 2.105 1 98.94 20 ILE B N 1
ATOM 2071 C CA . ILE B 1 20 ? -3.148 7.629 1.88 1 98.94 20 ILE B CA 1
ATOM 2072 C C . ILE B 1 20 ? -3.797 7.684 0.498 1 98.94 20 ILE B C 1
ATOM 2074 O O . ILE B 1 20 ? -4.898 8.219 0.343 1 98.94 20 ILE B O 1
ATOM 2078 N N . LEU B 1 21 ? -3.154 7.109 -0.483 1 98.88 21 LEU B N 1
ATOM 2079 C CA . LEU B 1 21 ? -3.721 7.051 -1.826 1 98.88 21 LEU B CA 1
ATOM 2080 C C . LEU B 1 21 ? -5.086 6.371 -1.812 1 98.88 21 LEU B C 1
ATOM 2082 O O . LEU B 1 21 ? -6.043 6.879 -2.398 1 98.88 21 LEU B O 1
ATOM 2086 N N . GLU B 1 22 ? -5.133 5.23 -1.13 1 98.69 22 GLU B N 1
ATOM 2087 C CA . GLU B 1 22 ? -6.391 4.488 -1.061 1 98.69 22 GLU B CA 1
ATOM 2088 C C . GLU B 1 22 ? -7.469 5.297 -0.349 1 98.69 22 GLU B C 1
ATOM 2090 O O . GLU B 1 22 ? -8.617 5.336 -0.793 1 98.69 22 GLU B O 1
ATOM 2095 N N . SER B 1 23 ? -7.098 5.961 0.706 1 98.88 23 SER B N 1
ATOM 2096 C CA . SER B 1 23 ? -8.047 6.77 1.473 1 98.88 23 SER B CA 1
ATOM 2097 C C . SER B 1 23 ? -8.547 7.957 0.659 1 98.88 23 SER B C 1
ATOM 2099 O O . SER B 1 23 ? -9.625 8.492 0.929 1 98.88 23 SER B O 1
ATOM 2101 N N . TYR B 1 24 ? -7.777 8.383 -0.31 1 98.88 24 TYR B N 1
ATOM 2102 C CA . TYR B 1 24 ? -8.164 9.453 -1.229 1 98.88 24 TYR B CA 1
ATOM 2103 C C . TYR B 1 24 ? -9.055 8.914 -2.342 1 98.88 24 TYR B C 1
ATOM 2105 O O . TYR B 1 24 ? -10.164 9.406 -2.545 1 98.88 24 TYR B O 1
ATOM 2113 N N . ARG B 1 25 ? -8.633 7.824 -2.992 1 98.5 25 ARG B N 1
ATOM 2114 C CA . ARG B 1 25 ? -9.312 7.336 -4.184 1 98.5 25 ARG B CA 1
ATOM 2115 C C . ARG B 1 25 ? -10.633 6.664 -3.82 1 98.5 25 ARG B C 1
ATOM 2117 O O . ARG B 1 25 ? -11.602 6.723 -4.586 1 98.5 25 ARG B O 1
ATOM 2124 N N . ARG B 1 26 ? -10.641 6.051 -2.65 1 97.62 26 ARG B N 1
ATOM 2125 C CA . ARG B 1 26 ? -11.805 5.234 -2.314 1 97.62 26 ARG B CA 1
ATOM 2126 C C . ARG B 1 26 ? -12.445 5.699 -1.011 1 97.62 26 ARG B C 1
ATOM 2128 O O . ARG B 1 26 ? -13.32 5.023 -0.467 1 97.62 26 ARG B O 1
ATOM 2135 N N . 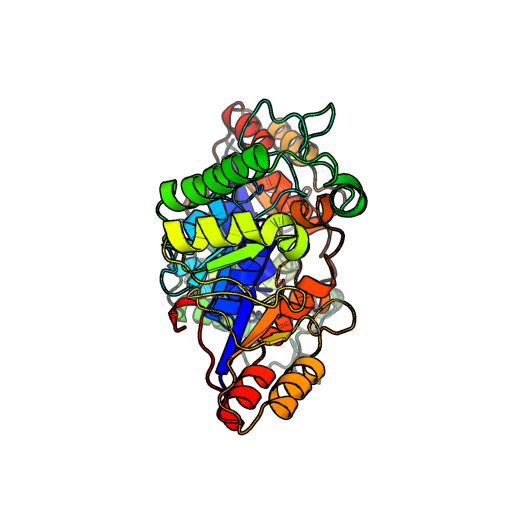GLY B 1 27 ? -11.93 6.875 -0.526 1 98.5 27 GLY B N 1
ATOM 2136 C CA . GLY B 1 27 ? -12.414 7.316 0.771 1 98.5 27 GLY B CA 1
ATOM 2137 C C . GLY B 1 27 ? -12.656 8.812 0.841 1 98.5 27 GLY B C 1
ATOM 2138 O O . GLY B 1 27 ? -13.078 9.43 -0.143 1 98.5 27 GLY B O 1
ATOM 2139 N N . VAL B 1 28 ? -12.445 9.352 2.057 1 98.69 28 VAL B N 1
ATOM 2140 C CA . VAL B 1 28 ? -12.93 10.703 2.322 1 98.69 28 VAL B CA 1
ATOM 2141 C C . VAL B 1 28 ? -11.758 11.672 2.408 1 98.69 28 VAL B C 1
ATOM 2143 O O . VAL B 1 28 ? -11.945 12.883 2.527 1 98.69 28 VAL B O 1
ATOM 2146 N N . VAL B 1 29 ? -10.523 11.156 2.266 1 98.94 29 VAL B N 1
ATOM 2147 C CA . VAL B 1 29 ? -9.352 12.016 2.338 1 98.94 29 VAL B CA 1
ATOM 2148 C C . VAL B 1 29 ? -9.227 12.828 1.055 1 98.94 29 VAL B C 1
ATOM 2150 O O . VAL B 1 29 ? -9.305 12.281 -0.048 1 98.94 29 VAL B O 1
ATOM 2153 N N . LYS B 1 30 ? -9.023 14.156 1.235 1 98.81 30 LYS B N 1
ATOM 2154 C CA . LYS B 1 30 ? -8.883 15 0.049 1 98.81 30 LYS B CA 1
ATOM 2155 C C . LYS B 1 30 ? -7.602 15.82 0.109 1 98.81 30 LYS B C 1
ATOM 2157 O O . LYS B 1 30 ? -7.219 16.453 -0.875 1 98.81 30 LYS B O 1
ATOM 2162 N N . SER B 1 31 ? -6.906 15.773 1.272 1 98.69 31 SER B N 1
ATOM 2163 C CA . SER B 1 31 ? -5.652 16.5 1.443 1 98.69 31 SER B CA 1
ATOM 2164 C C . SER B 1 31 ? -4.633 15.68 2.219 1 98.69 31 SER B C 1
ATOM 2166 O O . SER B 1 31 ? -5.004 14.828 3.033 1 98.69 31 SER B O 1
ATOM 2168 N N . THR B 1 32 ? -3.434 15.93 1.896 1 98.94 32 THR B N 1
ATOM 2169 C CA . THR B 1 32 ? -2.322 15.328 2.623 1 98.94 32 THR B CA 1
ATOM 2170 C C . THR B 1 32 ? -1.14 16.281 2.705 1 98.94 32 THR B C 1
ATOM 2172 O O . THR B 1 32 ? -1.167 17.359 2.105 1 98.94 32 THR B O 1
ATOM 2175 N N . THR B 1 33 ? -0.171 16 3.578 1 98.94 33 THR B N 1
ATOM 2176 C CA . THR B 1 33 ? 1.033 16.812 3.682 1 98.94 33 THR B CA 1
ATOM 2177 C C . THR B 1 33 ? 2.285 15.953 3.555 1 98.94 33 THR B C 1
ATOM 2179 O O . THR B 1 33 ? 2.404 14.93 4.223 1 98.94 33 THR B O 1
ATOM 2182 N N . LEU B 1 34 ? 3.123 16.375 2.689 1 98.88 34 LEU B N 1
ATOM 2183 C CA . LEU B 1 34 ? 4.289 15.609 2.246 1 98.88 34 LEU B CA 1
ATOM 2184 C C . LEU B 1 34 ? 5.516 15.961 3.082 1 98.88 34 LEU B C 1
ATOM 2186 O O . LEU B 1 34 ? 5.809 17.141 3.305 1 98.88 34 LEU B O 1
ATOM 2190 N N . LEU B 1 35 ? 6.188 14.938 3.586 1 98.69 35 LEU B N 1
ATOM 2191 C CA . LEU B 1 35 ? 7.457 15.078 4.285 1 98.69 35 LEU B CA 1
ATOM 2192 C C . LEU B 1 35 ? 8.617 15.125 3.295 1 98.69 35 LEU B C 1
ATOM 2194 O O . LEU B 1 35 ? 8.906 14.125 2.629 1 98.69 35 LEU B O 1
ATOM 2198 N N . ALA B 1 36 ? 9.328 16.219 3.275 1 98.69 36 ALA B N 1
ATOM 2199 C CA . ALA B 1 36 ? 10.375 16.422 2.279 1 98.69 36 ALA B CA 1
ATOM 2200 C C . ALA B 1 36 ? 11.578 15.523 2.547 1 98.69 36 ALA B C 1
ATOM 2202 O O . ALA B 1 36 ? 12.289 15.141 1.619 1 98.69 36 ALA B O 1
ATOM 2203 N N . ASN B 1 37 ? 11.805 15.188 3.811 1 98 37 ASN B N 1
ATOM 2204 C CA . ASN B 1 37 ? 13.008 14.438 4.164 1 98 37 ASN B CA 1
ATOM 2205 C C . ASN B 1 37 ? 12.695 12.977 4.453 1 98 37 ASN B C 1
ATOM 2207 O O . ASN B 1 37 ? 13.438 12.305 5.168 1 98 37 ASN B O 1
ATOM 2211 N N . SER B 1 38 ? 11.609 12.461 3.902 1 97.5 38 SER B N 1
ATOM 2212 C CA . SER B 1 38 ? 11.133 11.133 4.266 1 97.5 38 SER B CA 1
ATOM 2213 C C . SER B 1 38 ? 11.68 10.07 3.318 1 97.5 38 SER B C 1
ATOM 2215 O O . SER B 1 38 ? 12.031 10.367 2.176 1 97.5 38 SER B O 1
ATOM 2217 N N . PRO B 1 39 ? 11.742 8.758 3.762 1 97.62 39 PRO B N 1
ATOM 2218 C CA . PRO B 1 39 ? 12.297 7.664 2.965 1 97.62 39 PRO B CA 1
ATOM 2219 C C . PRO B 1 39 ? 11.523 7.426 1.669 1 97.62 39 PRO B C 1
ATOM 2221 O O . PRO B 1 39 ? 12.102 6.988 0.671 1 97.62 39 PRO B O 1
ATOM 2224 N N . ALA B 1 40 ? 10.25 7.695 1.688 1 98.44 40 ALA B N 1
ATOM 2225 C CA . ALA B 1 40 ? 9.445 7.383 0.511 1 98.44 40 ALA B CA 1
ATOM 2226 C C . ALA B 1 40 ? 9.031 8.656 -0.221 1 98.44 40 ALA B C 1
ATOM 2228 O O . ALA B 1 40 ? 7.969 8.695 -0.851 1 98.44 40 ALA B O 1
ATOM 2229 N N . PHE B 1 41 ? 9.828 9.727 -0.143 1 98.75 41 PHE B N 1
ATOM 2230 C CA . PHE B 1 41 ? 9.539 11.016 -0.767 1 98.75 41 PHE B CA 1
ATOM 2231 C C . PHE B 1 41 ? 9.328 10.852 -2.268 1 98.75 41 PHE B C 1
ATOM 2233 O O . PHE B 1 41 ? 8.336 11.336 -2.812 1 98.75 41 PHE B O 1
ATOM 2240 N N . ASP B 1 42 ? 10.211 10.117 -2.961 1 98.69 42 ASP B N 1
ATOM 2241 C CA . ASP B 1 42 ? 10.125 9.992 -4.414 1 98.69 42 ASP B CA 1
ATOM 2242 C C . ASP B 1 42 ? 8.859 9.242 -4.824 1 98.69 42 ASP B C 1
ATOM 2244 O O . ASP B 1 42 ? 8.203 9.617 -5.797 1 98.69 42 ASP B O 1
ATOM 2248 N N . LEU B 1 43 ? 8.555 8.195 -4.109 1 98.62 43 LEU B N 1
ATOM 2249 C CA . LEU B 1 43 ? 7.32 7.473 -4.379 1 98.62 43 LEU B CA 1
ATOM 2250 C C . LEU B 1 43 ? 6.109 8.375 -4.188 1 98.62 43 LEU B C 1
ATOM 2252 O O . LEU B 1 43 ? 5.184 8.359 -5 1 98.62 43 LEU B O 1
ATOM 2256 N N . ALA B 1 44 ? 6.141 9.148 -3.133 1 98.88 44 ALA B N 1
ATOM 2257 C CA . ALA B 1 44 ? 5.035 10.055 -2.848 1 98.88 44 ALA B CA 1
ATOM 2258 C C . ALA B 1 44 ? 4.855 11.07 -3.975 1 98.88 44 ALA B C 1
ATOM 2260 O O . ALA B 1 44 ? 3.727 11.359 -4.379 1 98.88 44 ALA B O 1
ATOM 2261 N N . VAL B 1 45 ? 5.941 11.57 -4.453 1 98.88 45 VAL B N 1
ATOM 2262 C CA . VAL B 1 45 ? 5.906 12.539 -5.543 1 98.88 45 VAL B CA 1
ATOM 2263 C C . VAL B 1 45 ? 5.297 11.898 -6.789 1 98.88 45 VAL B C 1
ATOM 2265 O O . VAL B 1 45 ? 4.43 12.492 -7.438 1 98.88 45 VAL B O 1
ATOM 2268 N N . GLU B 1 46 ? 5.723 10.727 -7.109 1 98.62 46 GLU B N 1
ATOM 2269 C CA . GLU B 1 46 ? 5.184 10 -8.258 1 98.62 46 GLU B CA 1
ATOM 2270 C C . GLU B 1 46 ? 3.68 9.797 -8.125 1 98.62 46 GLU B C 1
ATOM 2272 O O . GLU B 1 46 ? 2.924 10.086 -9.055 1 98.62 46 GLU B O 1
ATOM 2277 N N . VAL B 1 47 ? 3.285 9.359 -6.969 1 98.56 47 VAL B N 1
ATOM 2278 C CA . VAL B 1 47 ? 1.876 9.078 -6.715 1 98.56 47 VAL B CA 1
ATOM 2279 C C . VAL B 1 47 ? 1.07 10.375 -6.773 1 98.56 47 VAL B C 1
ATOM 2281 O O . VAL B 1 47 ? -0.03 10.406 -7.328 1 98.56 47 VAL B O 1
ATOM 2284 N N . ALA B 1 48 ? 1.629 11.414 -6.234 1 98.75 48 ALA B N 1
ATOM 2285 C CA . ALA B 1 48 ? 0.96 12.711 -6.273 1 98.75 48 ALA B CA 1
ATOM 2286 C C . ALA B 1 48 ? 0.739 13.172 -7.711 1 98.75 48 ALA B C 1
ATOM 2288 O O . ALA B 1 48 ? -0.353 13.625 -8.062 1 98.75 48 ALA B O 1
ATOM 2289 N N . LYS B 1 49 ? 1.721 13.008 -8.523 1 98.5 49 LYS B N 1
ATOM 2290 C CA . LYS B 1 49 ? 1.638 13.445 -9.914 1 98.5 49 LYS B CA 1
ATOM 2291 C C . LYS B 1 49 ? 0.612 12.617 -10.695 1 98.5 49 LYS B C 1
ATOM 2293 O O . LYS B 1 49 ? -0.052 13.133 -11.594 1 98.5 49 LYS B O 1
ATOM 2298 N N . GLU B 1 50 ? 0.487 11.367 -10.297 1 97.69 50 GLU B N 1
ATOM 2299 C CA . GLU B 1 50 ? -0.484 10.492 -10.945 1 97.69 50 GLU B CA 1
ATOM 2300 C C . GLU B 1 50 ? -1.897 10.758 -10.438 1 97.69 50 GLU B C 1
ATOM 2302 O O . GLU B 1 50 ? -2.871 10.25 -10.992 1 97.69 50 GLU B O 1
ATOM 2307 N N . ASN B 1 51 ? -2.014 11.602 -9.414 1 98.31 51 ASN B N 1
ATOM 2308 C CA . ASN B 1 51 ? -3.295 11.898 -8.781 1 98.31 51 ASN B CA 1
ATOM 2309 C C . ASN B 1 51 ? -3.441 13.383 -8.477 1 98.31 51 ASN B C 1
ATOM 2311 O O . ASN B 1 51 ? -3.514 13.781 -7.312 1 98.31 51 ASN B O 1
ATOM 2315 N N . PRO B 1 52 ? -3.572 14.219 -9.461 1 97.81 52 PRO B N 1
ATOM 2316 C CA . PRO B 1 52 ? -3.523 15.672 -9.289 1 97.81 52 PRO B CA 1
ATOM 2317 C C . PRO B 1 52 ? -4.699 16.203 -8.477 1 97.81 52 PRO B C 1
ATOM 2319 O O . PRO B 1 52 ? -4.68 17.359 -8.047 1 97.81 52 PRO B O 1
ATOM 2322 N N . GLY B 1 53 ? -5.746 15.375 -8.289 1 98.19 53 GLY B N 1
ATOM 2323 C CA . GLY B 1 53 ? -6.859 15.797 -7.453 1 98.19 53 GLY B CA 1
ATOM 2324 C C . GLY B 1 53 ? -6.543 15.773 -5.973 1 98.19 53 GLY B C 1
ATOM 2325 O O . GLY B 1 53 ? -7.227 16.406 -5.172 1 98.19 53 GLY B O 1
ATOM 2326 N N . LEU B 1 54 ? -5.582 14.984 -5.566 1 98.75 54 LEU B N 1
ATOM 2327 C CA . LEU B 1 54 ? -5.137 14.961 -4.18 1 98.75 54 LEU B CA 1
ATOM 2328 C C . LEU B 1 54 ? -4.422 16.266 -3.814 1 98.75 54 LEU B C 1
ATOM 2330 O O . LEU B 1 54 ? -3.426 16.625 -4.445 1 98.75 54 LEU B O 1
ATOM 2334 N N . ASP B 1 55 ? -4.961 16.984 -2.848 1 98.88 55 ASP B N 1
ATOM 2335 C CA . ASP B 1 55 ? -4.387 18.25 -2.424 1 98.88 55 ASP B CA 1
ATOM 2336 C C . ASP B 1 55 ? -3.15 18.031 -1.554 1 98.88 55 ASP B C 1
ATOM 2338 O O . ASP B 1 55 ? -3.221 17.359 -0.521 1 98.88 55 ASP B O 1
ATOM 2342 N N . ILE B 1 56 ? -2.031 18.578 -1.956 1 98.88 56 ILE B N 1
ATOM 2343 C CA . ILE B 1 56 ? -0.771 18.328 -1.267 1 98.88 56 ILE B CA 1
ATOM 2344 C C . ILE B 1 56 ? -0.318 19.594 -0.541 1 98.88 56 ILE B C 1
ATOM 2346 O O . ILE B 1 56 ? -0.326 20.672 -1.117 1 98.88 56 ILE B O 1
ATOM 2350 N N . GLY B 1 57 ? -0.029 19.453 0.712 1 98.88 57 GLY B N 1
ATOM 2351 C CA . GLY B 1 57 ? 0.696 20.453 1.492 1 98.88 57 GLY B CA 1
ATOM 2352 C C . GLY B 1 57 ? 2.076 19.984 1.913 1 98.88 57 GLY B C 1
ATOM 2353 O O . GLY B 1 57 ? 2.506 18.891 1.548 1 98.88 57 GLY B O 1
ATOM 2354 N N . ALA B 1 58 ? 2.811 20.844 2.621 1 98.88 58 ALA B N 1
ATOM 2355 C CA . ALA B 1 58 ? 4.105 20.484 3.189 1 98.88 58 ALA B CA 1
ATOM 2356 C C . ALA B 1 58 ? 3.98 20.141 4.672 1 98.88 58 ALA B C 1
ATOM 2358 O O . ALA B 1 58 ? 3.418 20.922 5.449 1 98.88 58 ALA B O 1
ATOM 2359 N N . HIS B 1 59 ? 4.422 18.984 5.008 1 98.62 59 HIS B N 1
ATOM 2360 C CA . HIS B 1 59 ? 4.512 18.562 6.398 1 98.62 59 HIS B CA 1
ATOM 2361 C C . HIS B 1 59 ? 5.855 18.953 7.012 1 98.62 59 HIS B C 1
ATOM 2363 O O . HIS B 1 59 ? 6.754 18.109 7.125 1 98.62 59 HIS B O 1
ATOM 2369 N N . LEU B 1 60 ? 5.926 20.141 7.488 1 97.44 60 LEU B N 1
ATOM 2370 C CA . LEU B 1 60 ? 7.191 20.703 7.957 1 97.44 60 LEU B CA 1
ATOM 2371 C C . LEU B 1 60 ? 7.66 19.984 9.219 1 97.44 60 LEU B C 1
ATOM 2373 O O . LEU B 1 60 ? 6.855 19.672 10.102 1 97.44 60 LEU B O 1
ATOM 2377 N N . THR B 1 61 ? 9 19.703 9.188 1 95.19 61 THR B N 1
ATOM 2378 C CA . THR B 1 61 ? 9.461 18.938 10.336 1 95.19 61 THR B CA 1
ATOM 2379 C C . THR B 1 61 ? 10.844 19.406 10.789 1 95.19 61 THR B C 1
ATOM 2381 O O . THR B 1 61 ? 11.664 19.812 9.961 1 95.19 61 THR B O 1
ATOM 2384 N N . LEU B 1 62 ? 11.023 19.359 12.094 1 93.25 62 LEU B N 1
ATOM 2385 C CA . LEU B 1 62 ? 12.305 19.594 12.742 1 93.25 62 LEU B CA 1
ATOM 2386 C C . LEU B 1 62 ? 12.625 18.484 13.742 1 93.25 62 LEU B C 1
ATOM 2388 O O . LEU B 1 62 ? 13.562 18.625 14.539 1 93.25 62 LEU B O 1
ATOM 2392 N N . THR B 1 63 ? 11.883 17.422 13.711 1 90.5 63 THR B N 1
ATOM 2393 C CA . THR B 1 63 ? 11.953 16.453 14.797 1 90.5 63 THR B CA 1
ATOM 2394 C C . THR B 1 63 ? 12.125 15.039 14.25 1 90.5 63 THR B C 1
ATOM 2396 O O . THR B 1 63 ? 12.203 14.078 15.016 1 90.5 63 THR B O 1
ATOM 2399 N N . PHE B 1 64 ? 12.195 14.938 12.992 1 90.31 64 PHE B N 1
ATOM 2400 C CA . PHE B 1 64 ? 12.172 13.625 12.359 1 90.31 64 PHE B CA 1
ATOM 2401 C C . PHE B 1 64 ? 13.266 13.516 11.312 1 90.31 64 PHE B C 1
ATOM 2403 O O . PHE B 1 64 ? 13.375 14.359 10.422 1 90.31 64 PHE B O 1
ATOM 2410 N N . GLY B 1 65 ? 14.102 12.461 11.492 1 92.69 65 GLY B N 1
ATOM 2411 C CA . GLY B 1 65 ? 15.078 12.18 10.453 1 92.69 65 GLY B CA 1
ATOM 2412 C C . GLY B 1 65 ? 16.203 13.195 10.406 1 92.69 65 GLY B C 1
ATOM 2413 O O . GLY B 1 65 ? 16.656 13.672 11.445 1 92.69 65 GLY B O 1
ATOM 2414 N N . TYR B 1 66 ? 16.734 13.453 9.258 1 95.38 66 TYR B N 1
ATOM 2415 C CA . TYR B 1 66 ? 17.828 14.375 8.992 1 95.38 66 TYR B CA 1
ATOM 2416 C C . TYR B 1 66 ? 17.328 15.633 8.289 1 95.38 66 TYR B C 1
ATOM 2418 O O . TYR B 1 66 ? 16.422 15.57 7.457 1 95.38 66 TYR B O 1
ATOM 2426 N N . PRO B 1 67 ? 17.906 16.781 8.664 1 96.5 67 PRO B N 1
ATOM 2427 C CA . PRO B 1 67 ? 17.625 17.969 7.859 1 96.5 67 PRO B CA 1
ATOM 2428 C C . PRO B 1 67 ? 18.094 17.828 6.414 1 96.5 67 PRO B C 1
ATOM 2430 O O . PRO B 1 67 ? 18.891 16.938 6.105 1 96.5 67 PRO B O 1
ATOM 2433 N N . LEU B 1 68 ? 17.453 18.625 5.574 1 98.31 68 LEU B N 1
ATOM 2434 C CA . LEU B 1 68 ? 17.938 18.688 4.199 1 98.31 68 LEU B CA 1
ATOM 2435 C C . LEU B 1 68 ? 19.25 19.453 4.129 1 98.31 68 LEU B C 1
ATOM 2437 O O . LEU B 1 68 ? 20.125 19.125 3.324 1 98.31 68 LEU B O 1
ATOM 2441 N N . LEU B 1 69 ? 19.328 20.438 5.008 1 97.62 69 LEU B N 1
ATOM 2442 C CA . LEU B 1 69 ? 20.531 21.281 5.031 1 97.62 69 LEU B CA 1
ATOM 2443 C C . LEU B 1 69 ? 21.594 20.688 5.945 1 97.62 69 LEU B C 1
ATOM 2445 O O . LEU B 1 69 ? 21.281 19.938 6.879 1 97.62 69 LEU B O 1
ATOM 2449 N N . GLN B 1 70 ? 22.812 21.047 5.621 1 94.06 70 GLN B N 1
ATOM 2450 C CA . GLN B 1 70 ? 23.938 20.688 6.473 1 94.06 70 GLN B CA 1
ATOM 2451 C C . GLN B 1 70 ? 24.391 21.875 7.316 1 94.06 70 GLN B C 1
ATOM 2453 O O . GLN B 1 70 ? 24.047 23.031 7.012 1 94.06 70 GLN B O 1
ATOM 2458 N N . GLY B 1 71 ? 25.016 21.609 8.406 1 90.44 71 GLY B N 1
ATOM 2459 C CA . GLY B 1 71 ? 25.672 22.656 9.195 1 90.44 71 GLY B CA 1
ATOM 2460 C C . GLY B 1 71 ? 24.719 23.359 10.148 1 90.44 71 GLY B C 1
ATOM 2461 O O . GLY B 1 71 ? 24.984 24.5 10.562 1 90.44 71 GLY B O 1
ATOM 2462 N N . LEU B 1 72 ? 23.609 22.703 10.391 1 91.12 72 LEU B N 1
ATOM 2463 C CA . LEU B 1 72 ? 22.703 23.281 11.375 1 91.12 72 LEU B CA 1
ATOM 2464 C C . LEU B 1 72 ? 23.188 23.016 12.797 1 91.12 72 LEU B C 1
ATOM 2466 O O . LEU B 1 72 ? 23.359 21.859 13.188 1 91.12 72 LEU B O 1
ATOM 2470 N N . GLU B 1 73 ? 23.391 24.016 13.562 1 88.81 73 GLU B N 1
ATOM 2471 C CA . GLU B 1 73 ? 24.047 23.891 14.867 1 88.81 73 GLU B CA 1
ATOM 2472 C C . GLU B 1 73 ? 23.016 23.625 15.969 1 88.81 73 GLU B C 1
ATOM 2474 O O . GLU B 1 73 ? 23.25 22.797 16.844 1 88.81 73 GLU B O 1
ATOM 2479 N N . THR B 1 74 ? 21.906 24.266 15.867 1 89.44 74 THR B N 1
ATOM 2480 C CA . THR B 1 74 ? 20.984 24.219 17 1 89.44 74 THR B CA 1
ATOM 2481 C C . THR B 1 74 ? 19.891 23.188 16.75 1 89.44 74 THR B C 1
ATOM 2483 O O . THR B 1 74 ? 19.203 22.766 17.688 1 89.44 74 THR B O 1
ATOM 2486 N N . LEU B 1 75 ? 19.734 22.719 15.523 1 90.56 75 LEU B N 1
ATOM 2487 C CA . LEU B 1 75 ? 18.609 21.844 15.188 1 90.56 75 LEU B CA 1
ATOM 2488 C C . LEU B 1 75 ? 19.047 20.391 15.195 1 90.56 75 LEU B C 1
ATOM 2490 O O . LEU B 1 75 ? 18.203 19.484 15.227 1 90.56 75 LEU B O 1
ATOM 2494 N N . THR B 1 76 ? 20.344 20.156 15.156 1 91 76 THR B N 1
ATOM 2495 C CA . THR B 1 76 ? 20.781 18.797 14.938 1 91 76 THR B CA 1
ATOM 2496 C C . THR B 1 76 ? 21.656 18.312 16.094 1 91 76 THR B C 1
ATOM 2498 O O . THR B 1 76 ? 22.25 19.125 16.812 1 91 76 THR B O 1
ATOM 2501 N N . ASP B 1 77 ? 21.656 17.016 16.266 1 88.94 77 ASP B N 1
ATOM 2502 C CA . ASP B 1 77 ? 22.578 16.406 17.219 1 88.94 77 ASP B CA 1
ATOM 2503 C C . ASP B 1 77 ? 23.938 16.141 16.594 1 88.94 77 ASP B C 1
ATOM 2505 O O . ASP B 1 77 ? 24.219 16.609 15.492 1 88.94 77 ASP B O 1
ATOM 2509 N N . ASP B 1 78 ? 24.781 15.352 17.328 1 88.88 78 ASP B N 1
ATOM 2510 C CA . ASP B 1 78 ? 26.156 15.148 16.906 1 88.88 78 ASP B CA 1
ATOM 2511 C C . ASP B 1 78 ? 26.219 14.242 15.68 1 88.88 78 ASP B C 1
ATOM 2513 O O . ASP B 1 78 ? 27.219 14.242 14.953 1 88.88 78 ASP B O 1
ATOM 2517 N N . ASN B 1 79 ? 25.156 13.57 15.445 1 89.94 79 ASN B N 1
ATOM 2518 C CA . ASN B 1 79 ? 25.109 12.656 14.305 1 89.94 79 ASN B CA 1
ATOM 2519 C C . ASN B 1 79 ? 24.438 13.297 13.102 1 89.94 79 ASN B C 1
ATOM 2521 O O . ASN B 1 79 ? 24.234 12.648 12.07 1 89.94 79 ASN B O 1
ATOM 2525 N N . GLY B 1 80 ? 24 14.539 13.227 1 91.06 80 GLY B N 1
ATOM 2526 C CA . GLY B 1 80 ? 23.391 15.258 12.117 1 91.06 80 GLY B CA 1
ATOM 2527 C C . GLY B 1 80 ? 21.891 15.031 12.016 1 91.06 80 GLY B C 1
ATOM 2528 O O . GLY B 1 80 ? 21.25 15.516 11.086 1 91.06 80 GLY B O 1
ATOM 2529 N N . ARG B 1 81 ? 21.375 14.32 12.992 1 91.69 81 ARG B N 1
ATOM 2530 C CA . ARG B 1 81 ? 19.938 14.078 13.031 1 91.69 81 ARG B CA 1
ATOM 2531 C C . ARG B 1 81 ? 19.219 15.203 13.766 1 91.69 81 ARG B C 1
ATOM 2533 O O . ARG B 1 81 ? 19.781 15.812 14.68 1 91.69 81 ARG B O 1
ATOM 2540 N N . PHE B 1 82 ? 17.906 15.477 13.32 1 91.94 82 PHE B N 1
ATOM 2541 C CA . PHE B 1 82 ? 17.109 16.391 14.141 1 91.94 82 PHE B CA 1
ATOM 2542 C C . PHE B 1 82 ? 17.078 15.922 15.594 1 91.94 82 PHE B C 1
ATOM 2544 O O . PHE B 1 82 ? 16.984 14.727 15.867 1 91.94 82 PHE B O 1
ATOM 2551 N N . ARG B 1 83 ? 17.109 16.812 16.391 1 83.19 83 ARG B N 1
ATOM 2552 C CA . ARG B 1 83 ? 17.047 16.5 17.812 1 83.19 83 ARG B CA 1
ATOM 2553 C C . ARG B 1 83 ? 15.672 15.961 18.188 1 83.19 83 ARG B C 1
ATOM 2555 O O . ARG B 1 83 ? 14.656 16.438 17.672 1 83.19 83 ARG B O 1
ATOM 2562 N N . LYS B 1 84 ? 15.578 14.656 18.609 1 69.38 84 LYS B N 1
ATOM 2563 C CA . LYS B 1 84 ? 14.328 13.953 18.891 1 69.38 84 LYS B CA 1
ATOM 2564 C C . LYS B 1 84 ? 13.5 14.688 19.938 1 69.38 84 LYS B C 1
ATOM 2566 O O . LYS B 1 84 ? 12.266 14.625 19.922 1 69.38 84 LYS B O 1
ATOM 2571 N N . ASN B 1 85 ? 14.055 15.133 20.969 1 54.31 85 ASN B N 1
ATOM 2572 C CA . ASN B 1 85 ? 13.242 15.555 22.094 1 54.31 85 ASN B CA 1
ATOM 2573 C C . ASN B 1 85 ? 12.586 16.906 21.859 1 54.31 85 ASN B C 1
ATOM 2575 O O . ASN B 1 85 ? 13.281 17.906 21.641 1 54.31 85 ASN B O 1
ATOM 2579 N N . TYR B 1 86 ? 11.188 16.75 21.484 1 54.34 86 TYR B N 1
ATOM 2580 C CA . TYR B 1 86 ? 10.328 17.938 21.438 1 54.34 86 TYR B CA 1
ATOM 2581 C C . TYR B 1 86 ? 10.617 18.859 22.625 1 54.34 86 TYR B C 1
ATOM 2583 O O . TYR B 1 86 ? 10.641 20.078 22.469 1 54.34 86 TYR B O 1
ATOM 2591 N N . THR B 1 87 ? 10.695 18.016 23.766 1 50.72 87 THR B N 1
ATOM 2592 C CA . THR B 1 87 ? 10.984 18.797 24.953 1 50.72 87 THR B CA 1
ATOM 2593 C C . THR B 1 87 ? 12.219 19.672 24.75 1 50.72 87 THR B C 1
ATOM 2595 O O . THR B 1 87 ? 12.289 20.797 25.25 1 50.72 87 THR B O 1
ATOM 2598 N N . ALA B 1 88 ? 13 19.047 24.031 1 50.62 88 ALA B N 1
ATOM 2599 C CA . ALA B 1 88 ? 14.211 19.828 23.812 1 50.62 88 ALA B CA 1
ATOM 2600 C C . ALA B 1 88 ? 13.93 21.031 22.922 1 50.62 88 ALA B C 1
ATOM 2602 O O . ALA B 1 88 ? 14.477 22.109 23.141 1 50.62 88 ALA B O 1
ATOM 2603 N N . LEU B 1 89 ? 13.062 20.766 21.906 1 54.78 89 LEU B N 1
ATOM 2604 C CA . LEU B 1 89 ? 12.703 21.969 21.172 1 54.78 89 LEU B CA 1
ATOM 2605 C C . LEU B 1 89 ? 11.938 22.938 22.062 1 54.78 89 LEU B C 1
ATOM 2607 O O . LEU B 1 89 ? 12.133 24.156 21.984 1 54.78 89 LEU B O 1
ATOM 2611 N N . GLU B 1 90 ? 11.039 22.25 22.812 1 53.78 90 GLU B N 1
ATOM 2612 C CA . GLU B 1 90 ? 10.281 23.078 23.734 1 53.78 90 GLU B CA 1
ATOM 2613 C C . GLU B 1 90 ? 11.195 23.703 24.781 1 53.78 90 GLU B C 1
ATOM 2615 O O . GLU B 1 90 ? 11.094 24.906 25.062 1 53.78 90 GLU B O 1
ATOM 2620 N N . SER B 1 91 ? 11.75 22.734 25.484 1 51.34 91 SER B N 1
ATOM 2621 C CA . SER B 1 91 ? 12.633 23.266 26.516 1 51.34 91 SER B CA 1
ATOM 2622 C C . SER B 1 91 ? 13.891 23.891 25.906 1 51.34 91 SER B C 1
ATOM 2624 O O . SER B 1 91 ? 14.539 24.719 26.531 1 51.34 91 SER B O 1
ATOM 2626 N N . GLY B 1 92 ? 14.148 23.547 24.719 1 51.25 92 GLY B N 1
ATOM 2627 C CA . GLY B 1 92 ? 15.391 23.938 24.078 1 51.25 92 GLY B CA 1
ATOM 2628 C C . GLY B 1 92 ? 15.234 25.078 23.094 1 51.25 92 GLY B C 1
ATOM 2629 O O . GLY B 1 92 ? 16.141 25.359 22.312 1 51.25 92 GLY B O 1
ATOM 2630 N N . LEU B 1 93 ? 13.945 25.375 22.766 1 55.12 93 LEU B N 1
ATOM 2631 C CA . LEU B 1 93 ? 13.898 26.531 21.859 1 55.12 93 LEU B CA 1
ATOM 2632 C C . LEU B 1 93 ? 14.742 27.672 22.406 1 55.12 93 LEU B C 1
ATOM 2634 O O . LEU B 1 93 ? 15.023 28.641 21.672 1 55.12 93 LEU B O 1
ATOM 2638 N N . ALA B 1 94 ? 14.945 27.547 23.719 1 59.47 94 ALA B N 1
ATOM 2639 C CA . ALA B 1 94 ? 15.781 28.641 24.219 1 59.47 94 ALA B CA 1
ATOM 2640 C C . ALA B 1 94 ? 17.109 28.703 23.469 1 59.47 94 ALA B C 1
ATOM 2642 O O . ALA B 1 94 ? 17.672 29.781 23.297 1 59.47 94 ALA B O 1
ATOM 2643 N N . ASN B 1 95 ? 17.312 27.609 22.75 1 74.19 95 ASN B N 1
ATOM 2644 C CA . ASN B 1 95 ? 18.625 27.672 22.109 1 74.19 95 ASN B CA 1
ATOM 2645 C C . ASN B 1 95 ? 18.562 27.297 20.641 1 74.19 95 ASN B C 1
ATOM 2647 O O . ASN B 1 95 ? 19.562 26.922 20.031 1 74.19 95 ASN B O 1
ATOM 2651 N N . VAL B 1 96 ? 17.219 27.531 20.141 1 84.44 96 VAL B N 1
ATOM 2652 C CA . VAL B 1 96 ? 17.109 27.234 18.719 1 84.44 96 VAL B CA 1
ATOM 2653 C C . VAL B 1 96 ? 17.25 28.5 17.891 1 84.44 96 VAL B C 1
ATOM 2655 O O . VAL B 1 96 ? 16.641 29.531 18.203 1 84.44 96 VAL B O 1
ATOM 2658 N N . ASP B 1 97 ? 18.109 28.5 16.969 1 89 97 ASP B N 1
ATOM 2659 C CA . ASP B 1 97 ? 18.297 29.609 16.031 1 89 97 ASP B CA 1
ATOM 2660 C C . ASP B 1 97 ? 17.172 29.641 15 1 89 97 ASP B C 1
ATOM 2662 O O . ASP B 1 97 ? 17.094 28.797 14.109 1 89 97 ASP B O 1
ATOM 2666 N N . MET B 1 98 ? 16.344 30.688 15.094 1 91.19 98 MET B N 1
ATOM 2667 C CA . MET B 1 98 ? 15.156 30.797 14.242 1 91.19 98 MET B CA 1
ATOM 2668 C C . MET B 1 98 ? 15.555 31.031 12.789 1 91.19 98 MET B C 1
ATOM 2670 O O . MET B 1 98 ? 14.773 30.75 11.875 1 91.19 98 MET B O 1
ATOM 2674 N N . GLU B 1 99 ? 16.688 31.516 12.602 1 94.12 99 GLU B N 1
ATOM 2675 C CA . GLU B 1 99 ? 17.188 31.625 11.234 1 94.12 99 GLU B CA 1
ATOM 2676 C C . GLU B 1 99 ? 17.469 30.25 10.641 1 94.12 99 GLU B C 1
ATOM 2678 O O . GLU B 1 99 ? 17.203 30.016 9.461 1 94.12 99 GLU B O 1
ATOM 2683 N N . GLU B 1 100 ? 17.984 29.344 11.477 1 94.12 100 GLU B N 1
ATOM 2684 C CA . GLU B 1 100 ? 18.172 27.953 11.047 1 94.12 100 GLU B CA 1
ATOM 2685 C C . GLU B 1 100 ? 16.828 27.297 10.727 1 94.12 100 GLU B C 1
ATOM 2687 O O . GLU B 1 100 ? 16.719 26.562 9.742 1 94.12 100 GLU B O 1
ATOM 2692 N N . VAL B 1 101 ? 15.93 27.594 11.57 1 94.69 101 VAL B N 1
ATOM 2693 C CA . VAL B 1 101 ? 14.594 27.031 11.375 1 94.69 101 VAL B CA 1
ATOM 2694 C C . VAL B 1 101 ? 14.031 27.484 10.031 1 94.69 101 VAL B C 1
ATOM 2696 O O . VAL B 1 101 ? 13.586 26.672 9.227 1 94.69 101 VAL B O 1
ATOM 2699 N N . GLU B 1 102 ? 14.086 28.812 9.781 1 97.06 102 GLU B N 1
ATOM 2700 C CA . GLU B 1 102 ? 13.555 29.359 8.539 1 97.06 102 GLU B CA 1
ATOM 2701 C C . GLU B 1 102 ? 14.281 28.766 7.328 1 97.06 102 GLU B C 1
ATOM 2703 O O . GLU B 1 102 ? 13.648 28.422 6.328 1 97.06 102 GLU B O 1
ATOM 2708 N N . ARG B 1 103 ? 15.594 28.656 7.398 1 97.81 103 ARG B N 1
ATOM 2709 C CA . ARG B 1 103 ? 16.375 28.125 6.293 1 97.81 103 ARG B CA 1
ATOM 2710 C C . ARG B 1 103 ? 16.016 26.656 6.012 1 97.81 103 ARG B C 1
ATOM 2712 O O . ARG B 1 103 ? 15.805 26.281 4.859 1 97.81 103 ARG B O 1
ATOM 2719 N N . GLU B 1 104 ? 15.945 25.875 7.078 1 97.56 104 GLU B N 1
ATOM 2720 C CA . GLU B 1 104 ? 15.633 24.453 6.918 1 97.56 104 GLU B CA 1
ATOM 2721 C C . GLU B 1 104 ? 14.219 24.266 6.383 1 97.56 104 GLU B C 1
ATOM 2723 O O . GLU B 1 104 ? 14 23.484 5.445 1 97.56 104 GLU B O 1
ATOM 2728 N N . LEU B 1 105 ? 13.266 24.969 6.93 1 98.25 105 LEU B N 1
ATOM 2729 C CA . LEU B 1 105 ? 11.883 24.828 6.473 1 98.25 105 LEU B CA 1
ATOM 2730 C C . LEU B 1 105 ? 11.734 25.297 5.035 1 98.25 105 LEU B C 1
ATOM 2732 O O . LEU B 1 105 ? 10.977 24.719 4.254 1 98.25 105 LEU B O 1
ATOM 2736 N N . THR B 1 106 ? 12.422 26.391 4.684 1 98.81 106 THR B N 1
ATOM 2737 C CA . THR B 1 106 ? 12.43 26.844 3.301 1 98.81 106 THR B CA 1
ATOM 2738 C C . THR B 1 106 ? 12.977 25.766 2.373 1 98.81 106 THR B C 1
ATOM 2740 O O . THR B 1 106 ? 12.414 25.516 1.308 1 98.81 106 THR B O 1
ATOM 2743 N N . ALA B 1 107 ? 14.062 25.109 2.816 1 98.88 107 ALA B N 1
ATOM 2744 C CA . ALA B 1 107 ? 14.656 24.047 2.014 1 98.88 107 ALA B CA 1
ATOM 2745 C C . ALA B 1 107 ? 13.664 22.906 1.809 1 98.88 107 ALA B C 1
ATOM 2747 O O . ALA B 1 107 ? 13.578 22.344 0.716 1 98.88 107 ALA B O 1
ATOM 2748 N N . GLN B 1 108 ? 12.953 22.547 2.834 1 98.81 108 GLN B N 1
ATOM 2749 C CA . GLN B 1 108 ? 11.945 21.484 2.74 1 98.81 108 GLN B CA 1
ATOM 2750 C C . GLN B 1 108 ? 10.844 21.875 1.747 1 98.81 108 GLN B C 1
ATOM 2752 O O . GLN B 1 108 ? 10.469 21.062 0.899 1 98.81 108 GLN B O 1
ATOM 2757 N N . ILE B 1 109 ? 10.344 23.125 1.84 1 98.94 109 ILE B N 1
ATOM 2758 C CA . ILE B 1 109 ? 9.305 23.609 0.944 1 98.94 109 ILE B CA 1
ATOM 2759 C C . ILE B 1 109 ? 9.812 23.594 -0.496 1 98.94 109 ILE B C 1
ATOM 2761 O O . ILE B 1 109 ? 9.141 23.094 -1.395 1 98.94 109 ILE B O 1
ATOM 2765 N N . GLU B 1 110 ? 10.992 24.078 -0.72 1 98.88 110 GLU B N 1
ATOM 2766 C CA . GLU B 1 110 ? 11.562 24.203 -2.061 1 98.88 110 GLU B CA 1
ATOM 2767 C C . GLU B 1 110 ? 11.836 22.844 -2.676 1 98.88 110 GLU B C 1
ATOM 2769 O O . GLU B 1 110 ? 11.719 22.672 -3.891 1 98.88 110 GLU B O 1
ATOM 2774 N N . LYS B 1 111 ? 12.188 21.891 -1.833 1 98.88 111 LYS B N 1
ATOM 2775 C CA . LYS B 1 111 ? 12.367 20.547 -2.354 1 98.88 111 LYS B CA 1
ATOM 2776 C C . LYS B 1 111 ? 11.062 20 -2.918 1 98.88 111 LYS B C 1
ATOM 2778 O O . LYS B 1 111 ? 11.055 19.391 -3.992 1 98.88 111 LYS B O 1
ATOM 2783 N N . ILE B 1 112 ? 10 20.188 -2.203 1 98.94 112 ILE B N 1
ATOM 2784 C CA . ILE B 1 112 ? 8.695 19.703 -2.648 1 98.94 112 ILE B CA 1
ATOM 2785 C C . ILE B 1 112 ? 8.297 20.422 -3.939 1 98.94 112 ILE B C 1
ATOM 2787 O O . ILE B 1 112 ? 7.895 19.781 -4.914 1 98.94 112 ILE B O 1
ATOM 2791 N N . LEU B 1 113 ? 8.461 21.75 -3.955 1 98.88 113 LEU B N 1
ATOM 2792 C CA . LEU B 1 113 ? 8.148 22.531 -5.152 1 98.88 113 LEU B CA 1
ATOM 2793 C C . LEU B 1 113 ? 9.055 22.125 -6.312 1 98.88 113 LEU B C 1
ATOM 2795 O O . LEU B 1 113 ? 8.586 21.984 -7.449 1 98.88 113 LEU B O 1
ATOM 2799 N N . GLY B 1 114 ? 10.281 21.859 -6.004 1 98.75 114 GLY B N 1
ATOM 2800 C CA . GLY B 1 114 ? 11.25 21.469 -7.012 1 98.75 114 GLY B CA 1
ATOM 2801 C C . GLY B 1 114 ? 10.938 20.125 -7.652 1 98.75 114 GLY B C 1
ATOM 2802 O O . GLY B 1 114 ? 11.375 19.859 -8.773 1 98.75 114 GLY B O 1
ATOM 2803 N N . ALA B 1 115 ? 10.227 19.359 -6.961 1 98.69 115 ALA B N 1
ATOM 2804 C CA . ALA B 1 115 ? 9.828 18.047 -7.48 1 98.69 115 ALA B CA 1
ATOM 2805 C C . ALA B 1 115 ? 8.617 18.172 -8.398 1 98.69 115 ALA B C 1
ATOM 2807 O O . ALA B 1 115 ? 8.125 17.172 -8.914 1 98.69 115 ALA B O 1
ATOM 2808 N N . GLY B 1 116 ? 8.086 19.359 -8.5 1 98.5 116 GLY B N 1
ATOM 2809 C CA . GLY B 1 116 ? 6.969 19.609 -9.391 1 98.5 116 GLY B CA 1
ATOM 2810 C C . GLY B 1 116 ? 5.625 19.547 -8.688 1 98.5 116 GLY B C 1
ATOM 2811 O O . GLY B 1 116 ? 4.586 19.422 -9.344 1 98.5 116 GLY B O 1
ATOM 2812 N N . ILE B 1 117 ? 5.625 19.609 -7.418 1 98.56 117 ILE B N 1
ATOM 2813 C CA . ILE B 1 117 ? 4.402 19.547 -6.629 1 98.56 117 ILE B CA 1
ATOM 2814 C C . ILE B 1 117 ? 3.973 20.953 -6.223 1 98.56 117 ILE B C 1
ATOM 2816 O O . ILE B 1 117 ? 4.781 21.734 -5.707 1 98.56 117 ILE B O 1
ATOM 2820 N N . THR B 1 118 ? 2.75 21.297 -6.508 1 98.25 118 THR B N 1
ATOM 2821 C CA . THR B 1 118 ? 2.168 22.516 -5.957 1 98.25 118 THR B CA 1
ATOM 2822 C C . THR B 1 118 ? 1.611 22.266 -4.559 1 98.25 118 THR B C 1
ATOM 2824 O O . THR B 1 118 ? 0.975 21.25 -4.312 1 98.25 118 THR B O 1
ATOM 2827 N N . ILE B 1 119 ? 1.854 23.203 -3.678 1 98.69 119 ILE B N 1
ATOM 2828 C CA . ILE B 1 119 ? 1.396 23 -2.309 1 98.69 119 ILE B CA 1
ATOM 2829 C C . ILE B 1 119 ? 0.293 24.016 -1.979 1 98.69 119 ILE B C 1
ATOM 2831 O O . ILE B 1 119 ? 0.284 25.125 -2.504 1 98.69 119 ILE B O 1
ATOM 2835 N N . SER B 1 120 ? -0.585 23.562 -1.061 1 98.75 120 SER B N 1
ATOM 2836 C CA . SER B 1 120 ? -1.71 24.438 -0.718 1 98.75 120 SER B CA 1
ATOM 2837 C C . SER B 1 120 ? -1.65 24.859 0.744 1 98.75 120 SER B C 1
ATOM 2839 O O . SER B 1 120 ? -2.311 25.828 1.14 1 98.75 120 SER B O 1
ATOM 2841 N N . HIS B 1 121 ? -0.89 24.141 1.551 1 98.75 121 HIS B N 1
ATOM 2842 C CA . HIS B 1 121 ? -0.948 24.406 2.984 1 98.75 121 HIS B CA 1
ATOM 2843 C C . HIS B 1 121 ? 0.261 23.812 3.701 1 98.75 121 HIS B C 1
ATOM 2845 O O . HIS B 1 121 ? 0.961 22.969 3.148 1 98.75 121 HIS B O 1
ATOM 2851 N N . PHE B 1 122 ? 0.459 24.359 4.914 1 97.81 122 PHE B N 1
ATOM 2852 C CA . PHE B 1 122 ? 1.467 23.812 5.812 1 97.81 122 PHE B CA 1
ATOM 2853 C C . PHE B 1 122 ? 0.815 23.203 7.047 1 97.81 122 PHE B C 1
ATOM 2855 O O . PHE B 1 122 ? -0.182 23.719 7.551 1 97.81 122 PHE B O 1
ATOM 2862 N N . ASP B 1 123 ? 1.352 22.141 7.484 1 96.75 123 ASP B N 1
ATOM 2863 C CA . ASP B 1 123 ? 1.295 21.719 8.875 1 96.75 123 ASP B CA 1
ATOM 2864 C C . ASP B 1 123 ? 2.65 21.188 9.344 1 96.75 123 ASP B C 1
ATOM 2866 O O . ASP B 1 123 ? 3.656 21.344 8.648 1 96.75 123 ASP B O 1
ATOM 2870 N N . THR B 1 124 ? 2.678 20.781 10.648 1 94.5 124 THR B N 1
ATOM 2871 C CA . THR B 1 124 ? 3.98 20.375 11.164 1 94.5 124 THR B CA 1
ATOM 2872 C C . THR B 1 124 ? 3.922 18.953 11.719 1 94.5 124 THR B C 1
ATOM 2874 O O . THR B 1 124 ? 2.904 18.547 12.281 1 94.5 124 THR B O 1
ATOM 2877 N N . HIS B 1 125 ? 4.969 18.266 11.484 1 94 125 HIS B N 1
ATOM 2878 C CA . HIS B 1 125 ? 5.129 16.969 12.125 1 94 125 HIS B CA 1
ATOM 2879 C C . HIS B 1 125 ? 5.312 17.109 13.633 1 94 125 HIS B C 1
ATOM 2881 O O . HIS B 1 125 ? 6.078 17.969 14.086 1 94 125 HIS B O 1
ATOM 2887 N N . HIS B 1 126 ? 4.574 16.406 14.461 1 89.19 126 HIS B N 1
ATOM 2888 C CA . HIS B 1 126 ? 4.594 16.375 15.922 1 89.19 126 HIS B CA 1
ATOM 2889 C C . HIS B 1 126 ? 4.055 17.688 16.516 1 89.19 126 HIS B C 1
ATOM 2891 O O . HIS B 1 126 ? 4.426 18.062 17.625 1 89.19 126 HIS B O 1
ATOM 2897 N N . SER B 1 127 ? 3.373 18.5 15.727 1 87.81 127 SER B N 1
ATOM 2898 C CA . SER B 1 127 ? 2.627 19.672 16.203 1 87.81 127 SER B CA 1
ATOM 2899 C C . SER B 1 127 ? 3.549 20.688 16.875 1 87.81 127 SER B C 1
ATOM 2901 O O . SER B 1 127 ? 3.287 21.125 17.984 1 87.81 127 SER B O 1
ATOM 2903 N N . ILE B 1 128 ? 4.574 21.109 16.188 1 86.69 128 ILE B N 1
ATOM 2904 C CA . ILE B 1 128 ? 5.555 22.031 16.75 1 86.69 128 ILE B CA 1
ATOM 2905 C C . ILE B 1 128 ? 5.18 23.469 16.391 1 86.69 128 ILE B C 1
ATOM 2907 O O . ILE B 1 128 ? 6 24.375 16.5 1 86.69 128 ILE B O 1
ATOM 2911 N N . GLU B 1 129 ? 3.969 23.734 15.961 1 86.62 129 GLU B N 1
ATOM 2912 C CA . GLU B 1 129 ? 3.518 25.047 15.508 1 86.62 129 GLU B CA 1
ATOM 2913 C C . GLU B 1 129 ? 3.76 26.109 16.578 1 86.62 129 GLU B C 1
ATOM 2915 O O . GLU B 1 129 ? 4.238 27.203 16.281 1 86.62 129 GLU B O 1
ATOM 2920 N N . PRO B 1 130 ? 3.504 25.828 17.781 1 82.5 130 PRO B N 1
ATOM 2921 C CA . PRO B 1 130 ? 3.697 26.859 18.797 1 82.5 130 PRO B CA 1
ATOM 2922 C C . PRO B 1 130 ? 5.148 27.328 18.906 1 82.5 130 PRO B C 1
ATOM 2924 O O . PRO B 1 130 ? 5.414 28.469 19.266 1 82.5 130 PRO B O 1
ATOM 2927 N N . LEU B 1 131 ? 6.004 26.438 18.406 1 81.88 131 LEU B N 1
ATOM 2928 C CA . LEU B 1 131 ? 7.426 26.734 18.547 1 81.88 131 LEU B CA 1
ATOM 2929 C C . LEU B 1 131 ? 7.941 27.516 17.344 1 81.88 131 LEU B C 1
ATOM 2931 O O . LEU B 1 131 ? 8.891 28.297 17.469 1 81.88 131 LEU B O 1
ATOM 2935 N N . ILE B 1 132 ? 7.27 27.359 16.297 1 88.06 132 ILE B N 1
ATOM 2936 C CA . ILE B 1 132 ? 7.879 27.922 15.094 1 88.06 132 ILE B CA 1
ATOM 2937 C C . ILE B 1 132 ? 6.883 28.844 14.391 1 88.06 132 ILE B C 1
ATOM 2939 O O . ILE B 1 132 ? 7.07 29.188 13.227 1 88.06 132 ILE B O 1
ATOM 2943 N N . TYR B 1 133 ? 5.918 29.297 15.047 1 86.12 133 TYR B N 1
ATOM 2944 C CA . TYR B 1 133 ? 4.762 29.953 14.445 1 86.12 133 TYR B CA 1
ATOM 2945 C C . TYR B 1 133 ? 5.18 31.203 13.688 1 86.12 133 TYR B C 1
ATOM 2947 O O . TYR B 1 133 ? 4.68 31.453 12.586 1 86.12 133 TYR B O 1
ATOM 2955 N N . PRO B 1 134 ? 6.102 32.031 14.258 1 88.62 134 PRO B N 1
ATOM 2956 C CA . PRO B 1 134 ? 6.473 33.219 13.477 1 88.62 134 PRO B CA 1
ATOM 2957 C C . PRO B 1 134 ? 7.102 32.875 12.133 1 88.62 134 PRO B C 1
ATOM 2959 O O . PRO B 1 134 ? 6.805 33.5 11.125 1 88.62 134 PRO B O 1
ATOM 2962 N N . VAL B 1 135 ? 7.902 31.859 12.164 1 93.38 135 VAL B N 1
ATOM 2963 C CA . VAL B 1 135 ? 8.57 31.438 10.93 1 93.38 135 VAL B CA 1
ATOM 2964 C C . VAL B 1 135 ? 7.555 30.781 9.992 1 93.38 135 VAL B C 1
ATOM 2966 O O . VAL B 1 135 ? 7.547 31.062 8.789 1 93.38 135 VAL B O 1
ATOM 2969 N N . GLN B 1 136 ? 6.691 29.969 10.547 1 94 136 GLN B N 1
ATOM 2970 C CA . GLN B 1 136 ? 5.668 29.297 9.75 1 94 136 GLN B CA 1
ATOM 2971 C C . GLN B 1 136 ? 4.762 30.312 9.055 1 94 136 GLN B C 1
ATOM 2973 O O . GLN B 1 136 ? 4.441 30.156 7.875 1 94 136 GLN B O 1
ATOM 2978 N N . HIS B 1 137 ? 4.41 31.375 9.75 1 94 137 HIS B N 1
ATOM 2979 C CA . HIS B 1 137 ? 3.547 32.406 9.195 1 94 137 HIS B CA 1
ATOM 2980 C C . HIS B 1 137 ? 4.254 33.188 8.086 1 94 137 HIS B C 1
ATOM 2982 O O . HIS B 1 137 ? 3.668 33.438 7.027 1 94 137 HIS B O 1
ATOM 2988 N N . LYS B 1 138 ? 5.449 33.531 8.422 1 96.12 138 LYS B N 1
ATOM 2989 C CA . LYS B 1 138 ? 6.254 34.25 7.43 1 96.12 138 LYS B CA 1
ATOM 2990 C C . LYS B 1 138 ? 6.352 33.438 6.133 1 96.12 138 LYS B C 1
ATOM 2992 O O . LYS B 1 138 ? 6.156 34 5.043 1 96.12 138 LYS B O 1
ATOM 2997 N N . LEU B 1 139 ? 6.59 32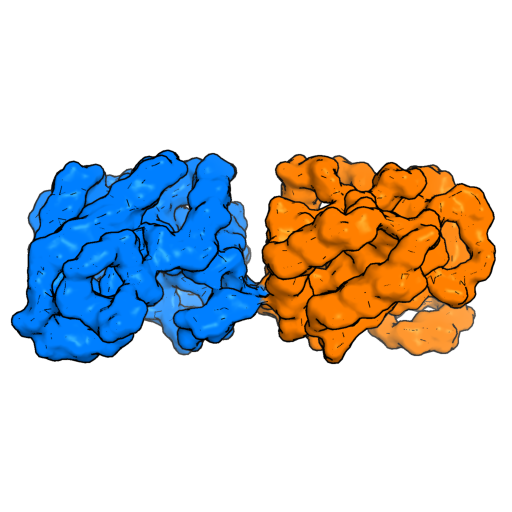.219 6.242 1 98 139 LEU B N 1
ATOM 2998 C CA . LEU B 1 139 ? 6.73 31.344 5.074 1 98 139 LEU B CA 1
ATOM 2999 C C . LEU B 1 139 ? 5.391 31.156 4.375 1 98 139 LEU B C 1
ATOM 3001 O O . LEU B 1 139 ? 5.328 31.109 3.145 1 98 139 LEU B O 1
ATOM 3005 N N . ALA B 1 140 ? 4.328 31.016 5.141 1 97.81 140 ALA B N 1
ATOM 3006 C CA . ALA B 1 140 ? 3.002 30.859 4.547 1 97.81 140 ALA B CA 1
ATOM 3007 C C . ALA B 1 140 ? 2.633 32.062 3.697 1 97.81 140 ALA B C 1
ATOM 3009 O O . ALA B 1 140 ? 2.045 31.922 2.623 1 97.81 140 ALA B O 1
ATOM 3010 N N . GLU B 1 141 ? 2.955 33.25 4.18 1 97.06 141 GLU B N 1
ATOM 3011 C CA . GLU B 1 141 ? 2.723 34.469 3.41 1 97.06 141 GLU B CA 1
ATOM 3012 C C . GLU B 1 141 ? 3.576 34.469 2.145 1 97.06 141 GLU B C 1
ATOM 3014 O O . GLU B 1 141 ? 3.078 34.781 1.06 1 97.06 141 GLU B O 1
ATOM 3019 N N . LYS B 1 142 ? 4.801 34.156 2.332 1 97.88 142 LYS B N 1
ATOM 3020 C CA . LYS B 1 142 ? 5.746 34.188 1.22 1 97.88 142 LYS B CA 1
ATOM 3021 C C . LYS B 1 142 ? 5.285 33.25 0.094 1 97.88 142 LYS B C 1
ATOM 3023 O O . LYS B 1 142 ? 5.355 33.625 -1.081 1 97.88 142 LYS B O 1
ATOM 3028 N N . TYR B 1 143 ? 4.773 32.094 0.419 1 98.25 143 TYR B N 1
ATOM 3029 C CA . TYR B 1 143 ? 4.449 31.094 -0.593 1 98.25 143 TYR B CA 1
ATOM 3030 C C . TYR B 1 143 ? 2.967 31.125 -0.939 1 98.25 143 TYR B C 1
ATOM 3032 O O . TYR B 1 143 ? 2.518 30.422 -1.847 1 98.25 143 TYR B O 1
ATOM 3040 N N . GLY B 1 144 ? 2.201 31.875 -0.224 1 97.5 144 GLY B N 1
ATOM 3041 C CA . GLY B 1 144 ? 0.79 32.062 -0.522 1 97.5 144 GLY B CA 1
ATOM 3042 C C . GLY B 1 144 ? -0.049 30.828 -0.219 1 97.5 144 GLY B C 1
ATOM 3043 O O . GLY B 1 144 ? -0.865 30.422 -1.043 1 97.5 144 GLY B O 1
ATOM 3044 N N . VAL B 1 145 ? 0.203 30.219 0.966 1 98.19 145 VAL B N 1
ATOM 3045 C CA . VAL B 1 145 ? -0.495 28.984 1.282 1 98.19 145 VAL B CA 1
ATOM 3046 C C . VAL B 1 145 ? -1.19 29.109 2.635 1 98.19 145 VAL B C 1
ATOM 3048 O O . VAL B 1 145 ? -0.875 30.016 3.42 1 98.19 145 VAL B O 1
ATOM 3051 N N . SER B 1 146 ? -2.18 28.25 2.889 1 97.94 146 SER B N 1
ATOM 3052 C CA . SER B 1 146 ? -2.873 28.188 4.172 1 97.94 146 SER B CA 1
ATOM 3053 C C . SER B 1 146 ? -2.059 27.406 5.199 1 97.94 146 SER B C 1
ATOM 3055 O O . SER B 1 146 ? -1.008 26.859 4.871 1 97.94 146 SER B O 1
ATOM 3057 N N . ILE B 1 147 ? -2.5 27.469 6.449 1 96.94 147 ILE B N 1
ATOM 3058 C CA . ILE B 1 147 ? -1.832 26.672 7.48 1 96.94 147 ILE B CA 1
ATOM 3059 C C . ILE B 1 147 ? -2.873 25.953 8.336 1 96.94 147 ILE B C 1
ATOM 3061 O O . ILE B 1 147 ? -4.012 26.406 8.461 1 96.94 147 ILE B O 1
ATOM 3065 N N . ARG B 1 148 ? -2.523 24.766 8.898 1 96.75 148 ARG B N 1
ATOM 3066 C CA . ARG B 1 148 ? -3.303 24.125 9.953 1 96.75 148 ARG B CA 1
ATOM 3067 C C . ARG B 1 148 ? -3.455 25.047 11.156 1 96.75 148 ARG B C 1
ATOM 3069 O O . ARG B 1 148 ? -2.49 25.688 11.586 1 96.75 148 ARG B O 1
ATOM 3076 N N . ARG B 1 149 ? -4.711 25.094 11.609 1 93.06 149 ARG B N 1
ATOM 3077 C CA . ARG B 1 149 ? -4.961 25.891 12.805 1 93.06 149 ARG B CA 1
ATOM 3078 C C . ARG B 1 149 ? -4.504 25.156 14.062 1 93.06 149 ARG B C 1
ATOM 3080 O O . ARG B 1 149 ? -4.938 24.031 14.328 1 93.06 149 ARG B O 1
ATOM 3087 N N . HIS B 1 150 ? -3.57 25.703 14.727 1 85.88 150 HIS B N 1
ATOM 3088 C CA . HIS B 1 150 ? -3.184 25.141 16.016 1 85.88 150 HIS B CA 1
ATOM 3089 C C . HIS B 1 150 ? -3.803 25.922 17.172 1 85.88 150 HIS B C 1
ATOM 3091 O O . HIS B 1 150 ? -3.787 27.156 17.156 1 85.88 150 HIS B O 1
ATOM 3097 N N . SER B 1 151 ? -4.352 25.219 18.094 1 79.06 151 SER B N 1
ATOM 3098 C CA . SER B 1 151 ? -5.137 25.828 19.172 1 79.06 151 SER B CA 1
ATOM 3099 C C . SER B 1 151 ? -4.301 26.812 19.984 1 79.06 151 SER B C 1
ATOM 3101 O O . SER B 1 151 ? -4.832 27.766 20.562 1 79.06 151 SER B O 1
ATOM 3103 N N . ASP B 1 152 ? -3.029 26.594 20 1 77.31 152 ASP B N 1
ATOM 3104 C CA . ASP B 1 152 ? -2.16 27.406 20.844 1 77.31 152 ASP B CA 1
ATOM 3105 C C . ASP B 1 152 ? -1.712 28.672 20.125 1 77.31 152 ASP B C 1
ATOM 3107 O O . ASP B 1 152 ? -0.98 29.5 20.672 1 77.31 152 ASP B O 1
ATOM 3111 N N . VAL B 1 153 ? -2.176 28.766 18.828 1 77.62 153 VAL B N 1
ATOM 3112 C CA . VAL B 1 153 ? -1.843 29.953 18.047 1 77.62 153 VAL B CA 1
ATOM 3113 C C . VAL B 1 153 ? -3.08 30.828 17.906 1 77.62 153 VAL B C 1
ATOM 3115 O O . VAL B 1 153 ? -4.125 30.375 17.438 1 77.62 153 VAL B O 1
ATOM 3118 N N . SER B 1 154 ? -3.045 32.031 18.328 1 74 154 SER B N 1
ATOM 3119 C CA . SER B 1 154 ? -4.227 32.906 18.422 1 74 154 SER B CA 1
ATOM 3120 C C . SER B 1 154 ? -4.301 33.875 17.25 1 74 154 SER B C 1
ATOM 3122 O O . SER B 1 154 ? -5.371 34.406 16.938 1 74 154 SER B O 1
ATOM 3124 N N . ASP B 1 155 ? -3.219 34.156 16.609 1 79.31 155 ASP B N 1
ATOM 3125 C CA . ASP B 1 155 ? -3.234 35.125 15.539 1 79.31 155 ASP B CA 1
ATOM 3126 C C . ASP B 1 155 ? -2.678 34.562 14.242 1 79.31 155 ASP B C 1
ATOM 3128 O O . ASP B 1 155 ? -1.502 34.188 14.172 1 79.31 155 ASP B O 1
ATOM 3132 N N . PHE B 1 156 ? -3.504 34.469 13.234 1 83.19 156 PHE B N 1
ATOM 3133 C CA . PHE B 1 156 ? -3.111 33.938 11.945 1 83.19 156 PHE B CA 1
ATOM 3134 C C . PHE B 1 156 ? -3.049 35.031 10.891 1 83.19 156 PHE B C 1
ATOM 3136 O O . PHE B 1 156 ? -2.672 34.781 9.742 1 83.19 156 PHE B O 1
ATOM 3143 N N . GLY B 1 157 ? -3.346 36.219 11.352 1 84.5 157 GLY B N 1
ATOM 3144 C CA . GLY B 1 157 ? -3.34 37.312 10.414 1 84.5 157 GLY B CA 1
ATOM 3145 C C . GLY B 1 157 ? -4.227 37.094 9.203 1 84.5 157 GLY B C 1
ATOM 3146 O O . GLY B 1 157 ? -5.395 36.719 9.352 1 84.5 157 GLY B O 1
ATOM 3147 N N . ALA B 1 158 ? -3.617 37.25 8.016 1 91.12 158 ALA B N 1
ATOM 3148 C CA . ALA B 1 158 ? -4.371 37.125 6.773 1 91.12 158 ALA B CA 1
ATOM 3149 C C . ALA B 1 158 ? -4.293 35.688 6.227 1 91.12 158 ALA B C 1
ATOM 3151 O O . ALA B 1 158 ? -4.93 35.375 5.223 1 91.12 158 ALA B O 1
ATOM 3152 N N . ILE B 1 159 ? -3.555 34.844 6.934 1 94.62 159 ILE B N 1
ATOM 3153 C CA . ILE B 1 159 ? -3.363 33.5 6.457 1 94.62 159 ILE B CA 1
ATOM 3154 C C . ILE B 1 159 ? -4.637 32.688 6.695 1 94.62 159 ILE B C 1
ATOM 3156 O O . ILE B 1 159 ? -5.203 32.719 7.789 1 94.62 159 ILE B O 1
ATOM 3160 N N . LYS B 1 160 ? -5.09 32.031 5.66 1 96.19 160 LYS B N 1
ATOM 3161 C CA . LYS B 1 160 ? -6.293 31.203 5.773 1 96.19 160 LYS B CA 1
ATOM 3162 C C . LYS B 1 160 ? -6.027 29.953 6.605 1 96.19 160 LYS B C 1
ATOM 3164 O O . LYS B 1 160 ? -4.957 29.344 6.5 1 96.19 160 LYS B O 1
ATOM 3169 N N . THR B 1 161 ? -6.938 29.656 7.43 1 96.69 161 THR B N 1
ATOM 3170 C CA . THR B 1 161 ? -6.922 28.438 8.242 1 96.69 161 THR B CA 1
ATOM 3171 C C . THR B 1 161 ? -8.32 27.844 8.359 1 96.69 161 THR B C 1
ATOM 3173 O O . THR B 1 161 ? -9.32 28.547 8.141 1 96.69 161 THR B O 1
ATOM 3176 N N . PRO B 1 162 ? -8.438 26.516 8.578 1 97.31 162 PRO B N 1
ATOM 3177 C CA . PRO B 1 162 ? -9.727 26.031 9.055 1 97.31 162 PRO B CA 1
ATOM 3178 C C . PRO B 1 162 ? -10.18 26.719 10.336 1 97.31 162 PRO B C 1
ATOM 3180 O O . PRO B 1 162 ? -9.398 27.438 10.969 1 97.31 162 PRO B O 1
ATOM 3183 N N . ASP B 1 163 ? -11.398 26.547 10.664 1 95.62 163 ASP B N 1
ATOM 3184 C CA . ASP B 1 163 ? -11.914 27.156 11.891 1 95.62 163 ASP B CA 1
ATOM 3185 C C . ASP B 1 163 ? -11.461 26.359 13.117 1 95.62 163 ASP B C 1
ATOM 3187 O O . ASP B 1 163 ? -11.266 26.938 14.188 1 95.62 163 ASP B O 1
ATOM 3191 N N . LEU B 1 164 ? -11.305 25.062 12.938 1 95.25 164 LEU B N 1
ATOM 3192 C CA . LEU B 1 164 ? -10.93 24.172 14.039 1 95.25 164 LEU B CA 1
ATOM 3193 C C . LEU B 1 164 ? -10 23.062 13.547 1 95.25 164 LEU B C 1
ATOM 3195 O O . LEU B 1 164 ? -10.039 22.688 12.375 1 95.25 164 LEU B O 1
ATOM 3199 N N . PHE B 1 165 ? -9.195 22.625 14.422 1 96.56 165 PHE B N 1
ATOM 3200 C CA . PHE B 1 165 ? -8.312 21.484 14.234 1 96.56 165 PHE B CA 1
ATOM 3201 C C . PHE B 1 165 ? -8.609 20.391 15.258 1 96.56 165 PHE B C 1
ATOM 3203 O O . PHE B 1 165 ? -8.43 20.594 16.453 1 96.56 165 PHE B O 1
ATOM 3210 N N . ASP B 1 166 ? -9.094 19.266 14.789 1 97 166 ASP B N 1
ATOM 3211 C CA . ASP B 1 166 ? -9.492 18.188 15.68 1 97 166 ASP B CA 1
ATOM 3212 C C . ASP B 1 166 ? -8.508 17.031 15.617 1 97 166 ASP B C 1
ATOM 3214 O O . ASP B 1 166 ? -8.227 16.5 14.531 1 97 166 ASP B O 1
ATOM 3218 N N . THR B 1 167 ? -7.969 16.594 16.75 1 96.88 167 THR B N 1
ATOM 3219 C CA . THR B 1 167 ? -6.961 15.539 16.812 1 96.88 167 THR B CA 1
ATOM 3220 C C . THR B 1 167 ? -7.531 14.289 17.469 1 96.88 167 THR B C 1
ATOM 3222 O O . THR B 1 167 ? -6.777 13.406 17.891 1 96.88 167 THR B O 1
ATOM 3225 N N . SER B 1 168 ? -8.844 14.188 17.625 1 97.75 168 SER B N 1
ATOM 3226 C CA . SER B 1 168 ? -9.453 13.102 18.391 1 97.75 168 SER B CA 1
ATOM 3227 C C . SER B 1 168 ? -9.367 11.773 17.656 1 97.75 168 SER B C 1
ATOM 3229 O O . SER B 1 168 ? -9.367 10.711 18.266 1 97.75 168 SER B O 1
ATOM 3231 N N . PHE B 1 169 ? -9.297 11.805 16.266 1 98.44 169 PHE B N 1
ATOM 3232 C CA . PHE B 1 169 ? -9.141 10.594 15.461 1 98.44 169 PHE B CA 1
ATOM 3233 C C . PHE B 1 169 ? -7.691 10.133 15.445 1 98.44 169 PHE B C 1
ATOM 3235 O O . PHE B 1 169 ? -7.023 10.211 14.414 1 98.44 169 PHE B O 1
ATOM 3242 N N . TYR B 1 170 ? -7.281 9.641 16.641 1 97.94 170 TYR B N 1
ATOM 3243 C CA . TYR B 1 170 ? -5.898 9.25 16.875 1 97.94 170 TYR B CA 1
ATOM 3244 C C . TYR B 1 170 ? -5.805 8.211 17.984 1 97.94 170 TYR B C 1
ATOM 3246 O O . TYR B 1 170 ? -6.52 8.289 18.984 1 97.94 170 TYR B O 1
ATOM 3254 N N . ALA B 1 171 ? -4.949 7.164 17.766 1 96.56 171 ALA B N 1
ATOM 3255 C CA . ALA B 1 171 ? -4.703 6.102 18.734 1 96.56 171 ALA B CA 1
ATOM 3256 C C . ALA B 1 171 ? -6.012 5.457 19.188 1 96.56 171 ALA B C 1
ATOM 3258 O O . ALA B 1 171 ? -6.797 4.992 18.359 1 96.56 171 ALA B O 1
ATOM 3259 N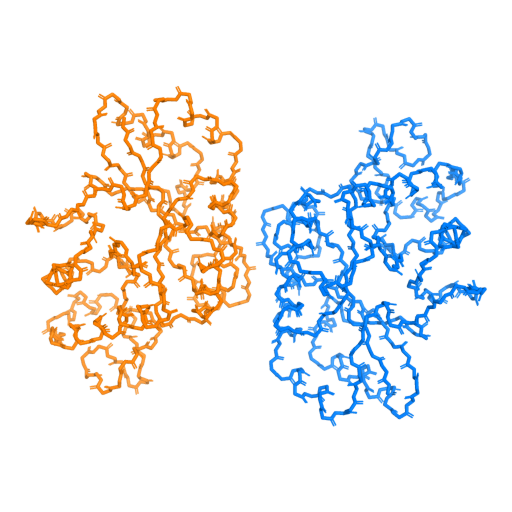 N . ASP B 1 172 ? -6.363 5.547 20.453 1 97 172 ASP B N 1
ATOM 3260 C CA . ASP B 1 172 ? -7.574 4.918 20.969 1 97 172 ASP B CA 1
ATOM 3261 C C . ASP B 1 172 ? -8.828 5.605 20.422 1 97 172 ASP B C 1
ATOM 3263 O O . ASP B 1 172 ? -9.922 5.047 20.484 1 97 172 ASP B O 1
ATOM 3267 N N . GLY B 1 173 ? -8.648 6.781 19.844 1 98.38 173 GLY B N 1
ATOM 3268 C CA . GLY B 1 173 ? -9.781 7.531 19.312 1 98.38 173 GLY B CA 1
ATOM 3269 C C . GLY B 1 173 ? -10.125 7.16 17.875 1 98.38 173 GLY B C 1
ATOM 3270 O O . GLY B 1 173 ? -11.125 7.629 17.344 1 98.38 173 GLY B O 1
ATOM 3271 N N . VAL B 1 174 ? -9.375 6.242 17.297 1 98.69 174 VAL B N 1
ATOM 3272 C CA . VAL B 1 174 ? -9.617 5.852 15.906 1 98.69 174 VAL B CA 1
ATOM 3273 C C . VAL B 1 174 ? -10.859 4.973 15.828 1 98.69 174 VAL B C 1
ATOM 3275 O O . VAL B 1 174 ? -10.781 3.75 15.969 1 98.69 174 VAL B O 1
ATOM 3278 N N . SER B 1 175 ? -11.977 5.602 15.523 1 98.5 175 SER B N 1
ATOM 3279 C CA . SER B 1 175 ? -13.266 4.922 15.406 1 98.5 175 SER B CA 1
ATOM 3280 C C . SER B 1 175 ? -14.258 5.746 14.602 1 98.5 175 SER B C 1
ATOM 3282 O O . SER B 1 175 ? -14.102 6.961 14.469 1 98.5 175 SER B O 1
ATOM 3284 N N . PHE B 1 176 ? -15.211 5.062 14.07 1 98.31 176 PHE B N 1
ATOM 3285 C CA . PHE B 1 176 ? -16.312 5.719 13.383 1 98.31 176 PHE B CA 1
ATOM 3286 C C . PHE B 1 176 ? -17.047 6.672 14.32 1 98.31 176 PHE B C 1
ATOM 3288 O O . PHE B 1 176 ? -17.422 7.773 13.922 1 98.31 176 PHE B O 1
ATOM 3295 N N . GLU B 1 177 ? -17.156 6.309 15.539 1 98.38 177 GLU B N 1
ATOM 3296 C CA . GLU B 1 177 ? -17.875 7.094 16.547 1 98.38 177 GLU B CA 1
ATOM 3297 C C . GLU B 1 177 ? -17.172 8.43 16.797 1 98.38 177 GLU B C 1
ATOM 3299 O O . GLU B 1 177 ? -17.812 9.438 17.062 1 98.38 177 GLU B O 1
ATOM 3304 N N . THR B 1 178 ? -15.875 8.406 16.75 1 98.69 178 THR B N 1
ATOM 3305 C CA . THR B 1 178 ? -15.117 9.641 16.938 1 98.69 178 THR B CA 1
ATOM 3306 C C . THR B 1 178 ? -15.461 10.656 15.844 1 98.69 178 THR B C 1
ATOM 3308 O O . THR B 1 178 ? -15.703 11.828 16.141 1 98.69 178 THR B O 1
ATOM 3311 N N . ILE B 1 179 ? -15.531 10.234 14.57 1 98.5 179 ILE B N 1
ATOM 3312 C CA . ILE B 1 179 ? -15.867 11.117 13.461 1 98.5 179 ILE B CA 1
ATOM 3313 C C . ILE B 1 179 ? -17.312 11.594 13.602 1 98.5 179 ILE B C 1
ATOM 3315 O O . ILE B 1 179 ? -17.609 12.773 13.383 1 98.5 179 ILE B O 1
ATOM 3319 N N . LYS B 1 180 ? -18.188 10.719 14.008 1 97.81 180 LYS B N 1
ATOM 3320 C CA . LYS B 1 180 ? -19.578 11.094 14.227 1 97.81 180 LYS B CA 1
ATOM 3321 C C . LYS B 1 180 ? -19.688 12.203 15.266 1 97.81 180 LYS B C 1
ATOM 3323 O O . LYS B 1 180 ? -20.469 13.148 15.094 1 97.81 180 LYS B O 1
ATOM 3328 N N . LYS B 1 181 ? -18.953 12.023 16.344 1 98.19 181 LYS B N 1
ATOM 3329 C CA . LYS B 1 181 ? -18.984 13.023 17.406 1 98.19 181 LYS B CA 1
ATOM 3330 C C . LYS B 1 181 ? -18.516 14.383 16.875 1 98.19 181 LYS B C 1
ATOM 3332 O O . LYS B 1 181 ? -19.125 15.414 17.188 1 98.19 181 LYS B O 1
ATOM 3337 N N . ILE B 1 182 ? -17.453 14.406 16.094 1 97.62 182 ILE B N 1
ATOM 3338 C CA . ILE B 1 182 ? -16.938 15.641 15.5 1 97.62 182 ILE B CA 1
ATOM 3339 C C . ILE B 1 182 ? -18.031 16.281 14.648 1 97.62 182 ILE B C 1
ATOM 3341 O O . ILE B 1 182 ? -18.281 17.484 14.758 1 97.62 182 ILE B O 1
ATOM 3345 N N . VAL B 1 183 ? -18.719 15.5 13.836 1 97.5 183 VAL B N 1
ATOM 3346 C CA . VAL B 1 183 ? -19.75 15.992 12.938 1 97.5 183 VAL B CA 1
ATOM 3347 C C . VAL B 1 183 ? -20.922 16.547 13.758 1 97.5 183 VAL B C 1
ATOM 3349 O O . VAL B 1 183 ? -21.375 17.672 13.516 1 97.5 183 VAL B O 1
ATOM 3352 N N . GLN B 1 184 ? -21.281 15.852 14.758 1 96.88 184 GLN B N 1
ATOM 3353 C CA . GLN B 1 184 ? -22.438 16.25 15.562 1 96.88 184 GLN B CA 1
ATOM 3354 C C . GLN B 1 184 ? -22.156 17.547 16.312 1 96.88 184 GLN B C 1
ATOM 3356 O O . GLN B 1 184 ? -23.062 18.359 16.516 1 96.88 184 GLN B O 1
ATOM 3361 N N . GLU B 1 185 ? -20.969 17.719 16.719 1 96.44 185 GLU B N 1
ATOM 3362 C CA . GLU B 1 185 ? -20.594 18.922 17.469 1 96.44 185 GLU B CA 1
ATOM 3363 C C . GLU B 1 185 ? -20.641 20.156 16.578 1 96.44 185 GLU B C 1
ATOM 3365 O O . GLU B 1 185 ? -20.75 21.281 17.078 1 96.44 185 GLU B O 1
ATOM 3370 N N . HIS B 1 186 ? -20.609 19.953 15.266 1 95.38 186 HIS B N 1
ATOM 3371 C CA . HIS B 1 186 ? -20.469 21.125 14.406 1 95.38 186 HIS B CA 1
ATOM 3372 C C . HIS B 1 186 ? -21.578 21.188 13.367 1 95.38 186 HIS B C 1
ATOM 3374 O O . HIS B 1 186 ? -21.562 22.062 12.484 1 95.38 186 HIS B O 1
ATOM 3380 N N . ILE B 1 187 ? -22.438 20.25 13.438 1 90.94 187 ILE B N 1
ATOM 3381 C CA . ILE B 1 187 ? -23.547 20.25 12.5 1 90.94 187 ILE B CA 1
ATOM 3382 C C . ILE B 1 187 ? -24.344 21.531 12.656 1 90.94 187 ILE B C 1
ATOM 3384 O O . ILE B 1 187 ? -24.562 22.016 13.773 1 90.94 187 ILE B O 1
ATOM 3388 N N . GLY B 1 188 ? -24.812 22.141 11.5 1 90.62 188 GLY B N 1
ATOM 3389 C CA . GLY B 1 188 ? -25.609 23.359 11.523 1 90.62 188 GLY B CA 1
ATOM 3390 C C . GLY B 1 188 ? -24.766 24.625 11.539 1 90.62 188 GLY B C 1
ATOM 3391 O O . GLY B 1 188 ? -25.297 25.734 11.43 1 90.62 188 GLY B O 1
ATOM 3392 N N . THR B 1 189 ? -23.5 24.453 11.719 1 93.62 189 THR B N 1
ATOM 3393 C CA . THR B 1 189 ? -22.594 25.594 11.656 1 93.62 189 THR B CA 1
ATOM 3394 C C . THR B 1 189 ? -21.984 25.734 10.266 1 93.62 189 THR B C 1
ATOM 3396 O O . THR B 1 189 ? -22.266 24.922 9.383 1 93.62 189 THR B O 1
ATOM 3399 N N . ASN B 1 190 ? -21.281 26.797 10.07 1 94.56 190 ASN B N 1
ATOM 3400 C CA . ASN B 1 190 ? -20.516 27 8.836 1 94.56 190 ASN B CA 1
ATOM 3401 C C . ASN B 1 190 ? -19.031 26.766 9.062 1 94.56 190 ASN B C 1
ATOM 3403 O O . ASN B 1 190 ? -18.203 27.234 8.266 1 94.56 190 ASN B O 1
ATOM 3407 N N . ASP B 1 191 ? -18.719 26.016 10.102 1 95.94 191 ASP B N 1
ATOM 3408 C CA . ASP B 1 191 ? -17.328 25.797 10.484 1 95.94 191 ASP B CA 1
ATOM 3409 C C . ASP B 1 191 ? -16.625 24.891 9.477 1 95.94 191 ASP B C 1
ATOM 3411 O O . ASP B 1 191 ? -17.234 23.969 8.93 1 95.94 191 ASP B O 1
ATOM 3415 N N . VAL B 1 192 ? -15.391 25.234 9.195 1 97.5 192 VAL B N 1
ATOM 3416 C CA . VAL B 1 192 ? -14.469 24.312 8.531 1 97.5 192 VAL B CA 1
ATOM 3417 C C . VAL B 1 192 ? -13.617 23.594 9.578 1 97.5 192 VAL B C 1
ATOM 3419 O O . VAL B 1 192 ? -12.789 24.219 10.242 1 97.5 192 VAL B O 1
ATOM 3422 N N . VAL B 1 193 ? -13.789 22.266 9.711 1 97.5 193 VAL B N 1
ATOM 3423 C CA . VAL B 1 193 ? -13.07 21.469 10.703 1 97.5 193 VAL B CA 1
ATOM 3424 C C . VAL B 1 193 ? -12.039 20.578 10.016 1 97.5 193 VAL B C 1
ATOM 3426 O O . VAL B 1 193 ? -12.383 19.797 9.133 1 97.5 193 VAL B O 1
ATOM 3429 N N . GLU B 1 194 ? -10.797 20.766 10.367 1 98.25 194 GLU B N 1
ATOM 3430 C CA . GLU B 1 194 ? -9.766 19.828 9.938 1 98.25 194 GLU B CA 1
ATOM 3431 C C . GLU B 1 194 ? -9.664 18.641 10.906 1 98.25 194 GLU B C 1
ATOM 3433 O O . GLU B 1 194 ? -9.508 18.828 12.109 1 98.25 194 GLU B O 1
ATOM 3438 N N . VAL B 1 195 ? -9.781 17.469 10.383 1 98.44 195 VAL B N 1
ATOM 3439 C CA . VAL B 1 195 ? -9.547 16.234 11.141 1 98.44 195 VAL B CA 1
ATOM 3440 C C . VAL B 1 195 ? -8.188 15.648 10.773 1 98.44 195 VAL B C 1
ATOM 3442 O O . VAL B 1 195 ? -7.934 15.344 9.609 1 98.44 195 VAL B O 1
ATOM 3445 N N . MET B 1 196 ? -7.344 15.539 11.781 1 98.44 196 MET B N 1
ATOM 3446 C CA . MET B 1 196 ? -6.027 14.93 11.594 1 98.44 196 MET B CA 1
ATOM 3447 C C . MET B 1 196 ? -6.148 13.422 11.406 1 98.44 196 MET B C 1
ATOM 3449 O O . MET B 1 196 ? -6.785 12.742 12.211 1 98.44 196 MET B O 1
ATOM 3453 N N . THR B 1 197 ? -5.555 12.891 10.312 1 98.88 197 THR B N 1
ATOM 3454 C CA . THR B 1 197 ? -5.527 11.453 10.086 1 98.88 197 THR B CA 1
ATOM 3455 C C . THR B 1 197 ? -4.125 10.992 9.703 1 98.88 197 THR B C 1
ATOM 3457 O O . THR B 1 197 ? -3.268 11.805 9.359 1 98.88 197 THR B O 1
ATOM 3460 N N . HIS B 1 198 ? -3.832 9.625 9.867 1 98.88 198 HIS B N 1
ATOM 3461 C CA . HIS B 1 198 ? -2.561 9.008 9.516 1 98.88 198 HIS B CA 1
ATOM 3462 C C . HIS B 1 198 ? -2.773 7.648 8.859 1 98.88 198 HIS B C 1
ATOM 3464 O O . HIS B 1 198 ? -2.141 6.664 9.242 1 98.88 198 HIS B O 1
ATOM 3470 N N . PRO B 1 199 ? -3.648 7.574 7.859 1 98.94 199 PRO B N 1
ATOM 3471 C CA . PRO B 1 199 ? -3.85 6.262 7.242 1 98.94 199 PRO B CA 1
ATOM 3472 C C . PRO B 1 199 ? -2.576 5.707 6.609 1 98.94 199 PRO B C 1
ATOM 3474 O O . PRO B 1 199 ? -1.829 6.445 5.965 1 98.94 199 PRO B O 1
ATOM 3477 N N . ALA B 1 200 ? -2.309 4.402 6.809 1 98.94 200 ALA B N 1
ATOM 3478 C CA . ALA B 1 200 ? -1.154 3.732 6.219 1 98.94 200 ALA B CA 1
ATOM 3479 C C . ALA B 1 200 ? -1.33 2.217 6.242 1 98.94 200 ALA B C 1
ATOM 3481 O O . ALA B 1 200 ? -1.991 1.675 7.133 1 98.94 200 ALA B O 1
ATOM 3482 N N . TYR B 1 201 ? -0.789 1.578 5.242 1 98.94 201 TYR B N 1
ATOM 3483 C CA . TYR B 1 201 ? -0.492 0.157 5.391 1 98.94 201 TYR B CA 1
ATOM 3484 C C . TYR B 1 201 ? 0.843 -0.05 6.098 1 98.94 201 TYR B C 1
ATOM 3486 O O . TYR B 1 201 ? 1.716 0.821 6.055 1 98.94 201 TYR B O 1
ATOM 3494 N N . ILE B 1 202 ? 0.97 -1.201 6.738 1 98.88 202 ILE B N 1
ATOM 3495 C CA . ILE B 1 202 ? 2.18 -1.445 7.52 1 98.88 202 ILE B CA 1
ATOM 3496 C C . ILE B 1 202 ? 3.248 -2.074 6.629 1 98.88 202 ILE B C 1
ATOM 3498 O O . ILE B 1 202 ? 2.971 -3.021 5.891 1 98.88 202 ILE B O 1
ATOM 3502 N N . ASP B 1 203 ? 4.422 -1.559 6.605 1 98.75 203 ASP B N 1
ATOM 3503 C CA . ASP B 1 203 ? 5.617 -2.105 5.973 1 98.75 203 ASP B CA 1
ATOM 3504 C C . ASP B 1 203 ? 6.812 -2.064 6.926 1 98.75 203 ASP B C 1
ATOM 3506 O O . ASP B 1 203 ? 6.688 -1.608 8.062 1 98.75 203 ASP B O 1
ATOM 3510 N N . GLU B 1 204 ? 7.926 -2.58 6.531 1 98.31 204 GLU B N 1
ATOM 3511 C CA . GLU B 1 204 ? 9.094 -2.639 7.414 1 98.31 204 GLU B CA 1
ATOM 3512 C C . GLU B 1 204 ? 9.609 -1.24 7.738 1 98.31 204 GLU B C 1
ATOM 3514 O O . GLU B 1 204 ? 10.016 -0.97 8.875 1 98.31 204 GLU B O 1
ATOM 3519 N N . THR B 1 205 ? 9.547 -0.38 6.758 1 98.25 205 THR B N 1
ATOM 3520 C CA . THR B 1 205 ? 10.023 0.985 6.953 1 98.25 205 THR B CA 1
ATOM 3521 C C . THR B 1 205 ? 9.211 1.693 8.031 1 98.25 205 THR B C 1
ATOM 3523 O O . THR B 1 205 ? 9.766 2.285 8.953 1 98.25 205 THR B O 1
ATOM 3526 N N . LEU B 1 206 ? 7.914 1.628 7.926 1 98.5 206 LEU B N 1
ATOM 3527 C CA . LEU B 1 206 ? 7.031 2.268 8.898 1 98.5 206 LEU B CA 1
ATOM 3528 C C . LEU B 1 206 ? 7.297 1.739 10.305 1 98.5 206 LEU B C 1
ATOM 3530 O O . LEU B 1 206 ? 7.391 2.516 11.258 1 98.5 206 LEU B O 1
ATOM 3534 N N . ARG B 1 207 ? 7.465 0.449 10.445 1 97.75 207 ARG B N 1
ATOM 3535 C CA . ARG B 1 207 ? 7.707 -0.176 11.742 1 97.75 207 ARG B CA 1
ATOM 3536 C C . ARG B 1 207 ? 9.023 0.306 12.344 1 97.75 207 ARG B C 1
ATOM 3538 O O . ARG B 1 207 ? 9.141 0.437 13.562 1 97.75 207 ARG B O 1
ATOM 3545 N N . GLU B 1 208 ? 9.945 0.535 11.492 1 96.38 208 GLU B N 1
ATOM 3546 C CA . GLU B 1 208 ? 11.281 0.919 11.938 1 96.38 208 GLU B CA 1
ATOM 3547 C C . GLU B 1 208 ? 11.297 2.357 12.453 1 96.38 208 GLU B C 1
ATOM 3549 O O . GLU B 1 208 ? 11.992 2.67 13.422 1 96.38 208 GLU B O 1
ATOM 3554 N N . ILE B 1 209 ? 10.461 3.221 11.922 1 95.25 209 ILE B N 1
ATOM 3555 C CA . ILE B 1 209 ? 10.75 4.633 12.148 1 95.25 209 ILE B CA 1
ATOM 3556 C C . ILE B 1 209 ? 9.602 5.27 12.93 1 95.25 209 ILE B C 1
ATOM 3558 O O . ILE B 1 209 ? 9.711 6.406 13.391 1 95.25 209 ILE B O 1
ATOM 3562 N N . SER B 1 210 ? 8.469 4.582 13.047 1 94.38 210 SER B N 1
ATOM 3563 C CA . SER B 1 210 ? 7.309 5.156 13.727 1 94.38 210 SER B CA 1
ATOM 3564 C C . SER B 1 210 ? 6.875 4.301 14.906 1 94.38 210 SER B C 1
ATOM 3566 O O . SER B 1 210 ? 6.957 3.07 14.852 1 94.38 210 SER B O 1
ATOM 3568 N N . SER B 1 211 ? 6.441 4.961 15.977 1 94 211 SER B N 1
ATOM 3569 C CA . SER B 1 211 ? 5.812 4.258 17.094 1 94 211 SER B CA 1
ATOM 3570 C C . SER B 1 211 ? 4.316 4.082 16.859 1 94 211 SER B C 1
ATOM 3572 O O . SER B 1 211 ? 3.678 3.246 17.5 1 94 211 SER B O 1
ATOM 3574 N N . TYR B 1 212 ? 3.73 4.953 15.992 1 97.06 212 TYR B N 1
ATOM 3575 C CA . TYR B 1 212 ? 2.324 4.875 15.617 1 97.06 212 TYR B CA 1
ATOM 3576 C C . TYR B 1 212 ? 2.139 4.023 14.367 1 97.06 212 TYR B C 1
ATOM 3578 O O . TYR B 1 212 ? 2.199 4.531 13.242 1 97.06 212 TYR B O 1
ATOM 3586 N N . VAL B 1 213 ? 1.827 2.674 14.547 1 97.94 213 VAL B N 1
ATOM 3587 C CA . VAL B 1 213 ? 1.869 1.747 13.422 1 97.94 213 VAL B CA 1
ATOM 3588 C C . VAL B 1 213 ? 0.512 1.066 13.258 1 97.94 213 VAL B C 1
ATOM 3590 O O . VAL B 1 213 ? -0.231 1.361 12.32 1 97.94 213 VAL B O 1
ATOM 3593 N N . GLU B 1 214 ? 0.025 0.39 14.289 1 97.5 214 GLU B N 1
ATOM 3594 C CA . GLU B 1 214 ? -1.13 -0.499 14.211 1 97.5 214 GLU B CA 1
ATOM 3595 C C . GLU B 1 214 ? -2.416 0.288 13.961 1 97.5 214 GLU B C 1
ATOM 3597 O O . GLU B 1 214 ? -3.236 -0.097 13.133 1 97.5 214 GLU B O 1
ATOM 3602 N N . PRO B 1 215 ? -2.543 1.412 14.617 1 98.44 215 PRO B N 1
ATOM 3603 C CA . PRO B 1 215 ? -3.822 2.096 14.406 1 98.44 215 PRO B CA 1
ATOM 3604 C C . PRO B 1 215 ? -3.973 2.639 12.984 1 98.44 215 PRO B C 1
ATOM 3606 O O . PRO B 1 215 ? -5.09 2.922 12.547 1 98.44 215 PRO B O 1
ATOM 3609 N N . ARG B 1 216 ? -2.863 2.807 12.281 1 98.88 216 ARG B N 1
ATOM 3610 C CA . ARG B 1 216 ? -2.906 3.416 10.953 1 98.88 216 ARG B CA 1
ATOM 3611 C C . ARG B 1 216 ? -3.711 2.561 9.984 1 98.88 216 ARG B C 1
ATOM 3613 O O . ARG B 1 216 ? -4.387 3.086 9.094 1 98.88 216 ARG B O 1
ATOM 3620 N N . ILE B 1 217 ? -3.666 1.18 10.102 1 98.81 217 ILE B N 1
ATOM 3621 C CA . ILE B 1 217 ? -4.414 0.334 9.18 1 98.81 217 ILE B CA 1
ATOM 3622 C C . ILE B 1 217 ? -5.906 0.413 9.508 1 98.81 217 ILE B C 1
ATOM 3624 O O . ILE B 1 217 ? -6.75 0.33 8.609 1 98.81 217 ILE B O 1
ATOM 3628 N N . LYS B 1 218 ? -6.238 0.637 10.758 1 98.62 218 LYS B N 1
ATOM 3629 C CA . LYS B 1 218 ? -7.625 0.876 11.141 1 98.62 218 LYS B CA 1
ATOM 3630 C C . LYS B 1 218 ? -8.133 2.197 10.57 1 98.62 218 LYS B C 1
ATOM 3632 O O . LYS B 1 218 ? -9.289 2.301 10.156 1 98.62 218 LYS B O 1
ATOM 3637 N N . GLU B 1 219 ? -7.266 3.188 10.578 1 98.94 219 GLU B N 1
ATOM 3638 C CA . GLU B 1 219 ? -7.641 4.461 9.969 1 98.94 219 GLU B CA 1
ATOM 3639 C C . GLU B 1 219 ? -8.008 4.285 8.5 1 98.94 219 GLU B C 1
ATOM 3641 O O . GLU B 1 219 ? -9.016 4.816 8.039 1 98.94 219 GLU B O 1
ATOM 3646 N N . VAL B 1 220 ? -7.176 3.484 7.773 1 98.94 220 VAL B N 1
ATOM 3647 C CA . VAL B 1 220 ? -7.488 3.244 6.371 1 98.94 220 VAL B CA 1
ATOM 3648 C C . VAL B 1 220 ? -8.875 2.619 6.246 1 98.94 220 VAL B C 1
ATOM 3650 O O . VAL B 1 220 ? -9.688 3.057 5.43 1 98.94 220 VAL B O 1
ATOM 3653 N N . SER B 1 221 ? -9.117 1.654 7.051 1 98.56 221 SER B N 1
ATOM 3654 C CA . SER B 1 221 ? -10.383 0.922 6.988 1 98.56 221 SER B CA 1
ATOM 3655 C C . SER B 1 221 ? -11.57 1.848 7.223 1 98.56 221 SER B C 1
ATOM 3657 O O . SER B 1 221 ? -12.555 1.793 6.488 1 98.56 221 SER B O 1
ATOM 3659 N N . ILE B 1 222 ? -11.484 2.723 8.156 1 98.81 222 ILE B N 1
ATOM 3660 C CA . ILE B 1 222 ? -12.594 3.607 8.508 1 98.81 222 ILE B CA 1
ATOM 36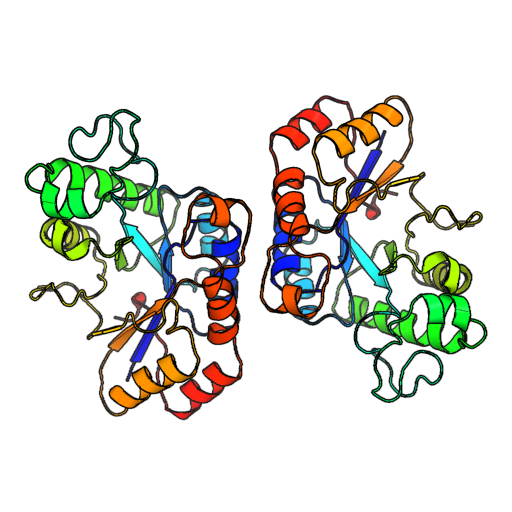61 C C . ILE B 1 222 ? -12.734 4.695 7.441 1 98.81 222 ILE B C 1
ATOM 3663 O O . ILE B 1 222 ? -13.844 4.965 6.969 1 98.81 222 ILE B O 1
ATOM 3667 N N . LEU B 1 223 ? -11.656 5.277 7.004 1 98.88 223 LEU B N 1
ATOM 3668 C CA . LEU B 1 223 ? -11.68 6.41 6.086 1 98.88 223 LEU B CA 1
ATOM 3669 C C . LEU B 1 223 ? -12.156 5.98 4.703 1 98.88 223 LEU B C 1
ATOM 3671 O O . LEU B 1 223 ? -12.555 6.82 3.893 1 98.88 223 LEU B O 1
ATOM 3675 N N . THR B 1 224 ? -12.07 4.672 4.418 1 98.62 224 THR B N 1
ATOM 3676 C CA . THR B 1 224 ? -12.508 4.172 3.119 1 98.62 224 THR B CA 1
ATOM 3677 C C . THR B 1 224 ? -13.836 3.432 3.25 1 98.62 224 THR B C 1
ATOM 3679 O O . THR B 1 224 ? -14.336 2.867 2.273 1 98.62 224 THR B O 1
ATOM 3682 N N . SER B 1 225 ? -14.398 3.393 4.422 1 98.31 225 SER B N 1
ATOM 3683 C CA . SER B 1 225 ? -15.578 2.566 4.656 1 98.31 225 SER B CA 1
ATOM 3684 C C . SER B 1 225 ? -16.812 3.176 4.008 1 98.31 225 SER B C 1
ATOM 3686 O O . SER B 1 225 ? -16.969 4.398 3.99 1 98.31 225 SER B O 1
ATOM 3688 N N . ARG B 1 226 ? -17.672 2.342 3.551 1 97 226 ARG B N 1
ATOM 3689 C CA . ARG B 1 226 ? -18.953 2.773 3.014 1 97 226 ARG B CA 1
ATOM 3690 C C . ARG B 1 226 ? -19.828 3.395 4.102 1 97 226 ARG B C 1
ATOM 3692 O O . ARG B 1 226 ? -20.594 4.324 3.838 1 97 226 ARG B O 1
ATOM 3699 N N . GLU B 1 227 ? -19.672 2.854 5.234 1 97.38 227 GLU B N 1
ATOM 3700 C CA . GLU B 1 227 ? -20.438 3.352 6.375 1 97.38 227 GLU B CA 1
ATOM 3701 C C . GLU B 1 227 ? -20.141 4.828 6.629 1 97.38 227 GLU B C 1
ATOM 3703 O O . GLU B 1 227 ? -21.062 5.629 6.777 1 97.38 227 GLU B O 1
ATOM 3708 N N . LEU B 1 228 ? -18.875 5.223 6.668 1 98.06 228 LEU B N 1
ATOM 3709 C CA . LEU B 1 228 ? -18.5 6.609 6.91 1 98.06 228 LEU B CA 1
ATOM 3710 C C . LEU B 1 228 ? -18.969 7.508 5.77 1 98.06 228 LEU B C 1
ATOM 3712 O O . LEU B 1 228 ? -19.531 8.578 6.008 1 98.06 228 LEU B O 1
ATOM 3716 N N . GLN B 1 229 ? -18.781 7.055 4.582 1 97.06 229 GLN B N 1
ATOM 3717 C CA . GLN B 1 229 ? -19.172 7.844 3.414 1 97.06 229 GLN B CA 1
ATOM 3718 C C . GLN B 1 229 ? -20.688 8.07 3.381 1 97.06 229 GLN B C 1
ATOM 3720 O O . GLN B 1 229 ? -21.141 9.188 3.117 1 97.06 229 GLN B O 1
ATOM 3725 N N . ALA B 1 230 ? -21.406 7.027 3.646 1 96.5 230 ALA B N 1
ATOM 3726 C CA . ALA B 1 230 ? -22.859 7.141 3.689 1 96.5 230 ALA B CA 1
ATOM 3727 C C . ALA B 1 230 ? -23.297 8.109 4.785 1 96.5 230 ALA B C 1
ATOM 3729 O O . ALA B 1 230 ? -24.188 8.945 4.566 1 96.5 230 ALA B O 1
ATOM 3730 N N . TYR B 1 231 ? -22.688 7.996 5.938 1 97.44 231 TYR B N 1
ATOM 3731 C CA . TYR B 1 231 ? -23.031 8.852 7.066 1 97.44 231 TYR B CA 1
ATOM 3732 C C . TYR B 1 231 ? -22.797 10.32 6.734 1 97.44 231 TYR B C 1
ATOM 3734 O O . TYR B 1 231 ? -23.656 11.164 6.949 1 97.44 231 TYR B O 1
ATOM 3742 N N . LEU B 1 232 ? -21.578 10.648 6.18 1 96.75 232 LEU B N 1
ATOM 3743 C CA . LEU B 1 232 ? -21.234 12.023 5.855 1 96.75 232 LEU B CA 1
ATOM 3744 C C . LEU B 1 232 ? -22.141 12.57 4.758 1 96.75 232 LEU B C 1
ATOM 3746 O O . LEU B 1 232 ? -22.484 13.75 4.773 1 96.75 232 LEU B O 1
ATOM 3750 N N . GLY B 1 233 ? -22.531 11.688 3.803 1 93.5 233 GLY B N 1
ATOM 3751 C CA . GLY B 1 233 ? -23.438 12.086 2.738 1 93.5 233 GLY B CA 1
ATOM 3752 C C . GLY B 1 233 ? -24.828 12.422 3.232 1 93.5 233 GLY B C 1
ATOM 3753 O O . GLY B 1 233 ? -25.5 13.289 2.672 1 93.5 233 GLY B O 1
ATOM 3754 N N . GLN B 1 234 ? -25.172 11.812 4.293 1 92.81 234 GLN B N 1
ATOM 3755 C CA . GLN B 1 234 ? -26.5 12.016 4.855 1 92.81 234 GLN B CA 1
ATOM 3756 C C . GLN B 1 234 ? -26.562 13.289 5.699 1 92.81 234 GLN B C 1
ATOM 3758 O O . GLN B 1 234 ? -27.609 13.914 5.816 1 92.81 234 GLN B O 1
ATOM 3763 N N . GLN B 1 235 ? -25.484 13.68 6.465 1 87.81 235 GLN B N 1
ATOM 3764 C CA . GLN B 1 235 ? -25.438 14.844 7.348 1 87.81 235 GLN B CA 1
ATOM 3765 C C . GLN B 1 235 ? -25.141 16.109 6.562 1 87.81 235 GLN B C 1
ATOM 3767 O O . GLN B 1 235 ? -25.141 17.219 7.125 1 87.81 235 GLN B O 1
ATOM 3772 N N . GLU B 1 236 ? -25.438 16.344 5.504 1 82.06 236 GLU B N 1
ATOM 3773 C CA . GLU B 1 236 ? -25.125 17.5 4.688 1 82.06 236 GLU B CA 1
ATOM 3774 C C . GLU B 1 236 ? -23.734 18.031 5.02 1 82.06 236 GLU B C 1
ATOM 3776 O O . GLU B 1 236 ? -23.562 19.234 5.246 1 82.06 236 GLU B O 1
ATOM 3781 N N . VAL B 1 237 ? -22.781 17.344 5.301 1 93.81 237 VAL B N 1
ATOM 3782 C CA . VAL B 1 237 ? -21.375 17.672 5.48 1 93.81 237 VAL B CA 1
ATOM 3783 C C . VAL B 1 237 ? -20.688 17.766 4.121 1 93.81 237 VAL B C 1
ATOM 3785 O O . VAL B 1 237 ? -20.906 16.938 3.242 1 93.81 237 VAL B O 1
ATOM 3788 N N . GLU B 1 238 ? -20.047 18.828 3.922 1 96.75 238 GLU B N 1
ATOM 3789 C CA . GLU B 1 238 ? -19.25 18.984 2.707 1 96.75 238 GLU B CA 1
ATOM 3790 C C . GLU B 1 238 ? -17.781 18.656 2.967 1 96.75 238 GLU B C 1
ATOM 3792 O O . GLU B 1 238 ? -17.125 19.328 3.777 1 96.75 238 GLU B O 1
ATOM 3797 N N . ILE B 1 239 ? -17.297 17.641 2.254 1 98 239 ILE B N 1
ATOM 3798 C CA . ILE B 1 239 ? -15.883 17.297 2.352 1 98 239 ILE B CA 1
ATOM 3799 C C . ILE B 1 239 ? -15.078 18.172 1.393 1 98 239 ILE B C 1
ATOM 3801 O O . ILE B 1 239 ? -15.336 18.188 0.186 1 98 239 ILE B O 1
ATOM 3805 N N . ILE B 1 240 ? -14.117 18.891 1.879 1 98.38 240 ILE B N 1
ATOM 3806 C CA . ILE B 1 240 ? -13.305 19.781 1.063 1 98.38 240 ILE B CA 1
ATOM 3807 C C . ILE B 1 240 ? -11.82 19.516 1.344 1 98.38 240 ILE B C 1
ATOM 3809 O O . ILE B 1 240 ? -11.477 18.609 2.104 1 98.38 240 ILE B O 1
ATOM 3813 N N . SER B 1 241 ? -10.938 20.156 0.661 1 98.62 241 SER B N 1
ATOM 3814 C CA . SER B 1 241 ? -9.5 20.156 0.912 1 98.62 241 SER B CA 1
ATOM 3815 C C . SER B 1 241 ? -9.008 21.547 1.287 1 98.62 241 SER B C 1
ATOM 3817 O O . SER B 1 241 ? -9.789 22.5 1.312 1 98.62 241 SER B O 1
ATOM 3819 N N . PHE B 1 242 ? -7.789 21.688 1.635 1 98.5 242 PHE B N 1
ATOM 3820 C CA . PHE B 1 242 ? -7.211 22.984 1.975 1 98.5 242 PHE B CA 1
ATOM 3821 C C . PHE B 1 242 ? -7.258 23.922 0.78 1 98.5 242 PHE B C 1
ATOM 3823 O O . PHE B 1 242 ? -7.332 25.141 0.948 1 98.5 242 PHE B O 1
ATOM 3830 N N . ARG B 1 243 ? -7.277 23.391 -0.378 1 96.94 243 ARG B N 1
ATOM 3831 C CA . ARG B 1 243 ? -7.344 24.188 -1.596 1 96.94 243 ARG B CA 1
ATOM 3832 C C . ARG B 1 243 ? -8.648 24.969 -1.665 1 96.94 243 ARG B C 1
ATOM 3834 O O . ARG B 1 243 ? -8.734 25.984 -2.352 1 96.94 243 ARG B O 1
ATOM 3841 N N . ASP B 1 244 ? -9.578 24.547 -0.954 1 96.69 244 ASP B N 1
ATOM 3842 C CA . ASP B 1 244 ? -10.914 25.125 -1.015 1 96.69 244 ASP B CA 1
ATOM 3843 C C . ASP B 1 244 ? -11.086 26.234 0.016 1 96.69 244 ASP B C 1
ATOM 3845 O O . ASP B 1 244 ? -12.133 26.875 0.076 1 96.69 244 ASP B O 1
ATOM 3849 N N . LEU B 1 245 ? -10.125 26.438 0.798 1 95.69 245 LEU B N 1
ATOM 3850 C CA . LEU B 1 245 ? -10.211 27.469 1.823 1 95.69 245 LEU B CA 1
ATOM 3851 C C . LEU B 1 245 ? -10.148 28.859 1.197 1 95.69 245 LEU B C 1
ATOM 3853 O O . LEU B 1 245 ? -9.383 29.094 0.261 1 95.69 245 LEU B O 1
#

Radius of gyration: 25.49 Å; Cα contacts (8 Å, |Δi|>4): 1008; chains: 2; bounding box: 53×76×51 Å

InterPro domains:
  IPR006879 Carbohydrate deacetylase YdjC-like [PF04794] (2-232)
  IPR006879 Carbohydrate deacetylase YdjC-like [PTHR31609] (1-150)
  IPR011330 Glycoside hydrolase/deacetylase, beta/alpha-barrel [SSF88713] (1-245)
  IPR022948 Chitooligosaccharide deacetylase ChbG-like, bacteria [MF_01246] (1-242)
  IPR022948 Chitooligosaccharide deacetylase ChbG-like, bacteria [cd10803] (2-228)

Secondary structure (DSSP, 8-state):
-EEEEEEEEETS-HHHHHHHHHHHHSSS--EEEE-TT-TTHHHHHHHHHH-TTSEEEEEE-SSSS--SSS--SSSB-TTS-B---HHHHHHHGGG--HHHHHHHHHHHHHHHHHTT----EEEETTS-HHHHHHHHHHHHHHHT-EEPPPTT----TTS---SEEE--SSGGG-SHHHHHHHHHHHTTS--EEEEEE----B-HHHHHH-S--HHHHHHHHHHT-HHHHHHHHHTTPEEE-GGG-/-EEEEEEEEETS-HHHHHHHHHHHHSSS--EEEE-TT-TTHHHHHHHHHH-TTSEEEEEE-SSSS--SSS--SSSB-TTS-B---HHHHHHHGGG--HHHHHHHHHHHHHHHHHTT----EEEEGGG-HHHHHHHHHHHHHHHT-EEPPPTT----TT----SEEE--SSGGG-SHHHHHHHHHHHTTS--EEEEEE----B-HHHHHH-S--HHHHHHHHHHT-HHHHHHHHHTTPEEE-GGG-

pLDDT: mean 93.85, std 9.77, range [50.62, 98.94]